Protein AF-A0A350W023-F1 (afdb_monomer_lite)

Radius of gyration: 26.81 Å; chains: 1; bounding box: 66×54×77 Å

Secondary structure (DSSP, 8-state):
---HHHHHHHPPPPPTT-EEEEEEEEE-SSTTS-HHHHHHHHHHHHHHTT--EEEEE--TTS--HHHHTT--PPPEEETTEEE--B-TT--EEE-GGGT-S-TT------HHHHHHHHHHHHHTB---EEEEEEEEPPSSSSHHHHHHHHHS---EEEEEE-SSTTHHHHHHHHHHHHHHTT--EEEEEEEEEEEE-TTT--EE-TT----HHHHHHHHT--EEEEEEE-HHHHHHHHTT------S----HHHHTTS-SEEEE-SBTTTEE-HHHHHHHHHHHHHTTT-----GGGGGGGSSS-HHHHHHHHH---HHHHHHHHHHHHHHIIIIITTS-EEPTTHHHHHHHHHHTT-EEEEEEEEEHHHHHHHHHHTT-TTT-SEEEEE-TTSSS-SHHHHHHHHHHHHHHTT---SSEEEEESSHHHHHHHHHHT--EEEETTSSS-HHHHHHT--SEEESSHHHHHHH--

pLDDT: mean 89.07, std 9.98, range [43.84, 98.62]

Foldseek 3Di:
DDDPVLLVVQADDFQPQADELAEEEQAEAAPDLCSLVVLLLLQVVCLVLLFAEEEEELQQVDDQNQLLLLHPAAWDADPSATEADAGPSRYGYDYVNRVDPDPPPDDDDDLVVSLVVSLCCGHGYNSHYGHYYYYSAHHRDDDNNLSCLSHHPHQAYEYGEEQAPPRLVSVVSVCVSCVVSVHYHLAYEHEQQFAQDPVPRDTHRPRDHHPVVVSCVVSVHYHQYHYHDDVVSVVSSVVSHHDDDDGGGRCCSVQQPLFQAEEEEPDQTFKPLQQLQLVLLQQLCVVVVHHDPDSVVVSVCPPDDQQVCCCVVVVDDSVSSVSSVVSSVVCNVVDSLLSMGGAPCLVVLLVLCVVSNRAYEYQYLAAQVSQVVNCVSVVNPVSHPYYFYAHPVRPRRQSLSSVVVRVVSCVVVVHDGPQYEYEEAALSRLVSCVSNVHAYEHECSGDHHPVRVVVSPGSHYHPGSVSSSVNND

Structure (mmCIF, N/CA/C/O backbone):
data_AF-A0A350W023-F1
#
_entry.id   AF-A0A350W023-F1
#
loop_
_atom_site.group_PDB
_atom_site.id
_atom_site.type_symbol
_atom_site.label_atom_id
_atom_site.label_alt_id
_atom_site.label_comp_id
_atom_site.label_asym_id
_atom_site.label_entity_id
_atom_site.label_seq_id
_atom_site.pdbx_PDB_ins_code
_atom_site.Cartn_x
_atom_site.Cartn_y
_atom_site.Cartn_z
_atom_site.occupancy
_atom_site.B_iso_or_equiv
_atom_site.auth_seq_id
_atom_site.auth_comp_id
_atom_site.auth_asym_id
_atom_site.auth_atom_id
_atom_site.pdbx_PDB_model_num
ATOM 1 N N . MET A 1 1 ? -30.562 13.697 11.555 1.00 43.84 1 MET A N 1
ATOM 2 C CA . MET A 1 1 ? -29.442 13.707 10.595 1.00 43.84 1 MET A CA 1
ATOM 3 C C . MET A 1 1 ? -28.739 15.043 10.737 1.00 43.84 1 MET A C 1
ATOM 5 O O . MET A 1 1 ? -29.420 16.059 10.685 1.00 43.84 1 MET A O 1
ATOM 9 N N . MET A 1 2 ? -27.439 15.049 11.030 1.00 46.03 2 MET A N 1
ATOM 10 C CA . MET A 1 2 ? -26.621 16.269 10.992 1.00 46.03 2 MET A CA 1
ATOM 11 C C . MET A 1 2 ? -26.341 16.600 9.519 1.00 46.03 2 MET A C 1
ATOM 13 O O . MET A 1 2 ? -26.086 15.689 8.739 1.00 46.03 2 MET A O 1
ATOM 17 N N . ASN A 1 3 ? -26.431 17.872 9.126 1.00 45.25 3 ASN A N 1
ATOM 18 C CA . ASN A 1 3 ? -26.136 18.296 7.753 1.00 45.25 3 ASN A CA 1
ATOM 19 C C . ASN A 1 3 ? -24.647 18.050 7.434 1.00 45.25 3 ASN A C 1
ATOM 21 O O . ASN A 1 3 ? -23.802 18.322 8.288 1.00 45.25 3 ASN A O 1
ATOM 25 N N . ALA A 1 4 ? -24.307 17.599 6.221 1.00 49.84 4 ALA A N 1
ATOM 26 C CA . ALA A 1 4 ? -22.914 17.348 5.817 1.00 49.84 4 ALA A CA 1
ATOM 27 C C . ALA A 1 4 ? -22.013 18.597 5.963 1.00 49.84 4 ALA A C 1
ATOM 29 O O . ALA A 1 4 ? -20.858 18.490 6.374 1.00 49.84 4 ALA A O 1
ATOM 30 N N . ASP A 1 5 ? -22.571 19.791 5.742 1.00 44.50 5 ASP A N 1
ATOM 31 C CA . ASP A 1 5 ? -21.881 21.073 5.951 1.00 44.50 5 ASP A CA 1
ATOM 32 C C . ASP A 1 5 ? -21.619 21.385 7.434 1.00 44.50 5 ASP A C 1
ATOM 34 O O . ASP A 1 5 ? -20.609 21.992 7.784 1.00 44.50 5 ASP A O 1
ATOM 38 N N . VAL A 1 6 ? -22.492 20.914 8.331 1.00 46.22 6 VAL A N 1
ATOM 39 C CA . VAL A 1 6 ? -22.313 21.045 9.785 1.00 46.22 6 VAL A CA 1
ATOM 40 C C . VAL A 1 6 ? -21.237 20.069 10.275 1.00 46.22 6 VAL A C 1
ATOM 42 O O . VAL A 1 6 ? -20.430 20.448 11.119 1.00 46.22 6 VAL A O 1
ATOM 45 N N . LYS A 1 7 ? -21.146 18.857 9.700 1.00 51.53 7 LYS A N 1
ATOM 46 C CA . LYS A 1 7 ? -20.067 17.885 9.984 1.00 51.53 7 LYS A CA 1
ATOM 47 C C . LYS A 1 7 ? -18.693 18.476 9.643 1.00 51.53 7 LYS A C 1
ATOM 49 O O . LYS A 1 7 ? -17.803 18.444 10.484 1.00 51.53 7 LYS A O 1
ATOM 54 N N . LYS A 1 8 ? -18.548 19.112 8.472 1.00 58.22 8 LYS A N 1
ATOM 55 C CA . LYS A 1 8 ? -17.299 19.793 8.078 1.00 58.22 8 LYS A CA 1
ATOM 56 C C . LYS A 1 8 ? -16.896 20.940 9.014 1.00 58.22 8 LYS A C 1
ATOM 58 O O . LYS A 1 8 ? -15.708 21.192 9.148 1.00 58.22 8 LYS A O 1
ATOM 63 N N . SER A 1 9 ? -17.843 21.607 9.681 1.00 55.94 9 SER A N 1
ATOM 64 C CA . SER A 1 9 ? -17.531 22.739 10.574 1.00 55.94 9 SER A CA 1
ATOM 65 C C . SER A 1 9 ? -16.897 22.360 11.920 1.00 55.94 9 SER A C 1
ATOM 67 O O . SER A 1 9 ? -16.337 23.231 12.581 1.00 55.94 9 SER A O 1
ATOM 69 N N . PHE A 1 10 ? -16.981 21.089 12.335 1.00 66.25 10 PHE A N 1
ATOM 70 C CA . PHE A 1 10 ? -16.422 20.614 13.610 1.00 66.25 10 PHE A CA 1
ATOM 71 C C . PHE A 1 10 ? -15.094 19.868 13.463 1.00 66.25 10 PHE A C 1
ATOM 73 O O . PHE A 1 10 ? -14.416 19.647 14.470 1.00 66.25 10 PHE A O 1
ATOM 80 N N . LEU A 1 11 ? -14.719 19.521 12.227 1.00 82.81 11 LEU A N 1
ATOM 81 C CA . LEU A 1 11 ? -13.433 18.908 11.939 1.00 82.81 11 LEU A CA 1
ATOM 82 C C . LEU A 1 11 ? -12.315 19.902 12.236 1.00 82.81 11 LEU A C 1
ATOM 84 O O . LEU A 1 11 ? -12.356 21.056 11.804 1.00 82.81 11 LEU A O 1
ATOM 88 N N . VAL A 1 12 ? -11.314 19.445 12.978 1.00 86.38 12 VAL A N 1
ATOM 89 C CA . VAL A 1 12 ? -10.077 20.203 13.146 1.00 86.38 12 VAL A CA 1
ATOM 90 C C . VAL A 1 12 ? -9.137 19.865 11.993 1.00 86.38 12 VAL A C 1
ATOM 92 O O . VAL A 1 12 ? -9.132 18.739 11.498 1.00 86.38 12 VAL A O 1
ATOM 95 N N . ASN A 1 13 ? -8.349 20.842 11.549 1.00 88.88 13 ASN A N 1
ATOM 96 C CA . ASN A 1 13 ? -7.305 20.583 10.564 1.00 88.88 13 ASN A CA 1
ATOM 97 C C . ASN A 1 13 ? -6.163 19.822 11.239 1.00 88.88 13 ASN A C 1
ATOM 99 O O . ASN A 1 13 ? -5.758 20.192 12.339 1.00 88.88 13 ASN A O 1
ATOM 103 N N . GLY A 1 14 ? -5.645 18.786 10.582 1.00 89.81 14 GLY A N 1
ATOM 104 C CA . GLY A 1 14 ? -4.438 18.109 11.044 1.00 89.81 14 GLY A CA 1
ATOM 105 C C . GLY A 1 14 ? -3.217 19.032 11.025 1.00 89.81 14 GLY A C 1
ATOM 106 O O . GLY A 1 14 ? -3.259 20.149 10.498 1.00 89.81 14 GLY A O 1
ATOM 107 N N . ASN A 1 15 ? -2.116 18.550 11.593 1.00 93.56 15 ASN A N 1
ATOM 108 C CA . ASN A 1 15 ? -0.826 19.229 11.531 1.00 93.56 15 ASN A CA 1
ATOM 109 C C . ASN A 1 15 ? -0.445 19.592 10.082 1.00 93.56 15 ASN A C 1
ATOM 111 O O . ASN A 1 15 ? -0.447 18.735 9.202 1.00 93.56 15 ASN A O 1
ATOM 115 N N . ALA A 1 16 ? -0.066 20.850 9.839 1.00 91.69 16 ALA A N 1
ATOM 116 C CA . ALA A 1 16 ? 0.168 21.381 8.490 1.00 91.69 16 ALA A CA 1
ATOM 117 C C . ALA A 1 16 ? 1.348 20.737 7.735 1.00 91.69 16 ALA A C 1
ATOM 119 O O . ALA A 1 16 ? 1.476 20.920 6.526 1.00 91.69 16 ALA A O 1
ATOM 120 N N . PHE A 1 17 ? 2.222 20.013 8.438 1.00 92.75 17 PHE A N 1
ATOM 121 C CA . PHE A 1 17 ? 3.359 19.299 7.858 1.00 92.75 17 PHE A CA 1
ATOM 122 C C . PHE A 1 17 ? 3.098 17.798 7.709 1.00 92.75 17 PHE A C 1
ATOM 124 O O . PHE A 1 17 ? 4.013 17.052 7.362 1.00 92.75 17 PHE A O 1
ATOM 131 N N . SER A 1 18 ? 1.886 17.346 8.015 1.00 93.81 18 SER A N 1
ATOM 132 C CA . SER A 1 18 ? 1.505 15.943 7.950 1.00 93.81 18 SER A CA 1
ATOM 133 C C . SER A 1 18 ? 0.493 15.716 6.839 1.00 93.81 18 SER A C 1
ATOM 135 O O . SER A 1 18 ? -0.407 16.529 6.637 1.00 93.81 18 SER A O 1
ATOM 137 N N . ASP A 1 19 ? 0.632 14.589 6.156 1.00 92.44 19 ASP A N 1
ATOM 138 C CA . ASP A 1 19 ? -0.310 14.113 5.153 1.00 92.44 19 ASP A CA 1
ATOM 139 C C . ASP A 1 19 ? -0.713 12.684 5.515 1.00 92.44 19 ASP A C 1
ATOM 141 O O . ASP A 1 19 ? 0.130 11.792 5.616 1.00 92.44 19 ASP A O 1
ATOM 145 N N . ILE A 1 20 ? -1.997 12.483 5.795 1.00 95.00 20 ILE A N 1
ATOM 146 C CA . ILE A 1 20 ? -2.535 11.207 6.269 1.00 95.00 20 ILE A CA 1
ATOM 147 C C . ILE A 1 20 ? -3.626 10.791 5.295 1.00 95.00 20 ILE A C 1
ATOM 149 O O . ILE A 1 20 ? -4.685 11.418 5.255 1.00 95.00 20 ILE A O 1
ATOM 153 N N . LYS A 1 21 ? -3.380 9.720 4.532 1.00 92.19 21 LYS A N 1
ATOM 154 C CA . LYS A 1 21 ? -4.310 9.271 3.486 1.00 92.19 21 LYS A CA 1
ATOM 155 C C . LYS A 1 21 ? -5.607 8.708 4.057 1.00 92.19 21 LYS A C 1
ATOM 157 O O . LYS A 1 21 ? -6.665 8.966 3.490 1.00 92.19 21 LYS A O 1
ATOM 162 N N . ARG A 1 22 ? -5.525 7.913 5.134 1.00 94.44 22 ARG A N 1
ATOM 163 C CA . ARG A 1 22 ? -6.693 7.327 5.808 1.00 94.44 22 ARG A CA 1
ATOM 164 C C . ARG A 1 22 ? -6.577 7.324 7.326 1.00 94.44 22 ARG A C 1
ATOM 166 O O . ARG A 1 22 ? -5.560 6.907 7.882 1.00 94.44 22 ARG A O 1
ATOM 173 N N . ILE A 1 23 ? -7.653 7.699 8.008 1.00 96.81 23 ILE A N 1
ATOM 174 C CA . ILE A 1 23 ? -7.795 7.623 9.464 1.00 96.81 23 ILE A CA 1
ATOM 175 C C . ILE A 1 23 ? -8.839 6.569 9.819 1.00 96.81 23 ILE A C 1
ATOM 177 O O . ILE A 1 23 ? -10.027 6.719 9.525 1.00 96.81 23 ILE A O 1
ATOM 181 N N . ILE A 1 24 ? -8.400 5.507 10.493 1.00 97.69 24 ILE A N 1
ATOM 182 C CA . ILE A 1 24 ? -9.240 4.355 10.828 1.00 97.69 24 ILE A CA 1
ATOM 183 C C . ILE A 1 24 ? -9.464 4.302 12.336 1.00 97.69 24 ILE A C 1
ATOM 185 O O . ILE A 1 24 ? -8.524 4.146 13.115 1.00 97.69 24 ILE A O 1
ATOM 189 N N . GLY A 1 25 ? -10.721 4.405 12.762 1.00 96.06 25 GLY A N 1
ATOM 190 C CA . GLY A 1 25 ? -11.085 4.274 14.173 1.00 96.06 25 GLY A CA 1
ATOM 191 C C . GLY A 1 25 ? -11.219 2.811 14.590 1.00 96.06 25 GLY A C 1
ATOM 192 O O . GLY A 1 25 ? -11.991 2.062 13.993 1.00 96.06 25 GLY A O 1
ATOM 193 N N . ILE A 1 26 ? -10.531 2.397 15.650 1.00 95.88 26 ILE A N 1
ATOM 194 C CA . ILE A 1 26 ? -10.695 1.065 16.244 1.00 95.88 26 ILE A CA 1
ATOM 195 C C . ILE A 1 26 ? -11.638 1.188 17.434 1.00 95.88 26 ILE A C 1
ATOM 197 O O . ILE A 1 26 ? -11.316 1.835 18.427 1.00 95.88 26 ILE A O 1
ATOM 201 N N . VAL A 1 27 ? -12.834 0.607 17.329 1.00 93.38 27 VAL A N 1
ATOM 202 C CA . VAL A 1 27 ? -13.941 0.844 18.267 1.00 93.38 27 VAL A CA 1
ATOM 203 C C . VAL A 1 27 ? -14.357 -0.453 18.943 1.00 93.38 27 VAL A C 1
ATOM 205 O O . VAL A 1 27 ? -14.579 -1.470 18.297 1.00 93.38 27 VAL A O 1
ATOM 208 N N . SER A 1 28 ? -14.576 -0.401 20.253 1.00 89.88 28 SER A N 1
ATOM 209 C CA . SER A 1 28 ? -15.198 -1.490 21.010 1.00 89.88 28 SER A CA 1
ATOM 210 C C . SER A 1 28 ? -16.355 -0.954 21.831 1.00 89.88 28 SER A C 1
ATOM 212 O O . SER A 1 28 ? -16.200 0.052 22.521 1.00 89.88 28 SER A O 1
ATOM 214 N N . GLY A 1 29 ? -17.498 -1.633 21.845 1.00 79.56 29 GLY A N 1
ATOM 215 C CA . GLY A 1 29 ? -18.636 -1.137 22.621 1.00 79.56 29 GLY A CA 1
ATOM 216 C C . GLY A 1 29 ? -18.614 -1.497 24.120 1.00 79.56 29 GLY A C 1
ATOM 217 O O . GLY A 1 29 ? -19.507 -1.071 24.849 1.00 79.56 29 GLY A O 1
ATOM 218 N N . LYS A 1 30 ? -17.599 -2.232 24.602 1.00 79.06 30 LYS A N 1
ATOM 219 C CA . LYS A 1 30 ? -17.289 -2.422 26.033 1.00 79.06 30 LYS A CA 1
ATOM 220 C C . LYS A 1 30 ? -15.773 -2.436 26.261 1.00 79.06 30 LYS A C 1
ATOM 222 O O . LYS A 1 30 ? -15.025 -2.786 25.352 1.00 79.06 30 LYS A O 1
ATOM 227 N N . GLY A 1 31 ? -15.336 -2.097 27.474 1.00 81.00 31 GLY A N 1
ATOM 228 C CA . GLY A 1 31 ? -13.936 -2.247 27.885 1.00 81.00 31 GLY A CA 1
ATOM 229 C C . GLY A 1 31 ? -13.525 -3.717 28.038 1.00 81.00 31 GLY A C 1
ATOM 230 O O . GLY A 1 31 ? -14.371 -4.584 28.258 1.00 81.00 31 GLY A O 1
ATOM 231 N N . GLY A 1 32 ? -12.223 -3.996 27.922 1.00 82.38 32 GLY A N 1
ATOM 232 C CA . GLY A 1 32 ? -11.652 -5.321 28.204 1.00 82.38 32 GLY A CA 1
ATOM 233 C C . GLY A 1 32 ? -11.772 -6.366 27.088 1.00 82.38 32 GLY A C 1
ATOM 234 O O . GLY A 1 32 ? -11.526 -7.539 27.337 1.00 82.38 32 GLY A O 1
ATOM 235 N N . VAL A 1 33 ? -12.129 -5.977 25.857 1.00 88.00 33 VAL A N 1
ATOM 236 C CA . VAL A 1 33 ? -12.143 -6.887 24.685 1.00 88.00 33 VAL A CA 1
ATOM 237 C C . VAL A 1 33 ? -10.789 -6.993 23.968 1.00 88.00 33 VAL A C 1
ATOM 239 O O . VAL A 1 33 ? -10.689 -7.635 22.930 1.00 88.00 33 VAL A O 1
ATOM 242 N N . GLY A 1 34 ? -9.748 -6.332 24.480 1.00 88.62 34 GLY A N 1
ATOM 243 C CA . GLY A 1 34 ? -8.429 -6.289 23.840 1.00 88.62 34 GLY A CA 1
ATOM 244 C C . GLY A 1 34 ? -8.371 -5.405 22.589 1.00 88.62 34 GLY A C 1
ATOM 245 O O . GLY A 1 34 ? -7.616 -5.693 21.670 1.00 88.62 34 GLY A O 1
ATOM 246 N N . LYS A 1 35 ? -9.161 -4.325 22.547 1.00 91.69 35 LYS A N 1
ATOM 247 C CA . LYS A 1 35 ? -9.166 -3.326 21.464 1.00 91.69 35 LYS A CA 1
ATOM 248 C C . LYS A 1 35 ? -7.755 -2.820 21.126 1.00 91.69 35 LYS A C 1
ATOM 250 O O . LYS A 1 35 ? -7.347 -2.937 19.982 1.00 91.69 35 LYS A O 1
ATOM 255 N N . SER A 1 36 ? -6.993 -2.362 22.121 1.00 91.12 36 SER A N 1
ATOM 256 C CA . SER A 1 36 ? -5.628 -1.846 21.932 1.00 91.12 36 SER A CA 1
ATOM 257 C C . SER A 1 36 ? -4.677 -2.908 21.371 1.00 91.12 36 SER A C 1
ATOM 259 O O . SER A 1 36 ? -3.870 -2.627 20.492 1.00 91.12 36 SER A O 1
ATOM 261 N N . THR A 1 37 ? -4.843 -4.168 21.788 1.00 89.06 37 THR A N 1
ATOM 262 C CA . THR A 1 37 ? -4.122 -5.310 21.212 1.00 89.06 37 THR A CA 1
ATOM 263 C C . THR A 1 37 ? -4.432 -5.487 19.727 1.00 89.06 37 THR A C 1
ATOM 265 O O . THR A 1 37 ? -3.518 -5.685 18.929 1.00 89.06 37 THR A O 1
ATOM 268 N N . VAL A 1 38 ? -5.708 -5.383 19.348 1.00 91.38 38 VAL A N 1
ATOM 269 C CA . VAL A 1 38 ? -6.137 -5.438 17.945 1.00 91.38 38 VAL A CA 1
ATOM 270 C C . VAL A 1 38 ? -5.598 -4.244 17.156 1.00 91.38 38 VAL A C 1
ATOM 272 O O . VAL A 1 38 ? -5.133 -4.437 16.036 1.00 91.38 38 VAL A O 1
ATOM 275 N N . THR A 1 39 ? -5.581 -3.041 17.738 1.00 94.19 39 THR A N 1
ATOM 276 C CA . THR A 1 39 ? -4.979 -1.848 17.124 1.00 94.19 39 THR A CA 1
ATOM 277 C C . THR A 1 39 ? -3.503 -2.082 16.794 1.00 94.19 39 THR A C 1
ATOM 279 O O . THR A 1 39 ? -3.096 -1.874 15.653 1.00 94.19 39 THR A O 1
ATOM 282 N N . CYS A 1 40 ? -2.711 -2.590 17.745 1.00 90.75 40 CYS A N 1
ATOM 283 C CA . CYS A 1 40 ? -1.302 -2.927 17.518 1.00 90.75 40 CYS A CA 1
ATOM 284 C C . CYS A 1 40 ? -1.128 -4.022 16.455 1.00 90.75 40 CYS A C 1
ATOM 286 O O . CYS A 1 40 ? -0.284 -3.894 15.569 1.00 90.75 40 CYS A O 1
ATOM 288 N N . ALA A 1 41 ? -1.929 -5.090 16.515 1.00 88.56 41 ALA A N 1
ATOM 289 C CA . ALA A 1 41 ? -1.880 -6.182 15.542 1.00 88.56 41 ALA A CA 1
ATOM 290 C C . ALA A 1 41 ? -2.164 -5.692 14.115 1.00 88.56 41 ALA A C 1
ATOM 292 O O . ALA A 1 41 ? -1.424 -6.006 13.181 1.00 88.56 41 ALA A O 1
ATOM 293 N N . LEU A 1 42 ? -3.201 -4.870 13.955 1.00 91.62 42 LEU A N 1
ATOM 294 C CA . LEU A 1 42 ? -3.572 -4.291 12.672 1.00 91.62 42 LEU A CA 1
ATOM 295 C C . LEU A 1 42 ? -2.496 -3.329 12.153 1.00 91.62 42 LEU A C 1
ATOM 297 O O . LEU A 1 42 ? -2.121 -3.418 10.984 1.00 91.62 42 LEU A O 1
ATOM 301 N N . ALA A 1 43 ? -1.961 -2.457 13.016 1.00 93.31 43 ALA A N 1
ATOM 302 C CA . ALA A 1 43 ? -0.908 -1.514 12.644 1.00 93.31 43 ALA A CA 1
ATOM 303 C C . ALA A 1 43 ? 0.310 -2.236 12.066 1.00 93.31 43 ALA A C 1
ATOM 305 O O . ALA A 1 43 ? 0.866 -1.838 11.046 1.00 93.31 43 ALA A O 1
ATOM 306 N N . ARG A 1 44 ? 0.691 -3.344 12.700 1.00 88.62 44 ARG A N 1
ATOM 307 C CA . ARG A 1 44 ? 1.840 -4.151 12.295 1.00 88.62 44 ARG A CA 1
ATOM 308 C C . ARG A 1 44 ? 1.582 -4.945 11.039 1.00 88.62 44 ARG A C 1
ATOM 310 O O . ARG A 1 44 ? 2.477 -5.042 10.208 1.00 88.62 44 ARG A O 1
ATOM 317 N N . ARG A 1 45 ? 0.367 -5.468 10.860 1.00 88.19 45 ARG A N 1
ATOM 318 C CA . ARG A 1 45 ? -0.007 -6.113 9.603 1.00 88.19 45 ARG A CA 1
ATOM 319 C C . ARG A 1 45 ? 0.126 -5.135 8.438 1.00 88.19 45 ARG A C 1
ATOM 321 O O . ARG A 1 45 ? 0.762 -5.479 7.446 1.00 88.19 45 ARG A O 1
ATOM 328 N N . LEU A 1 46 ? -0.397 -3.920 8.588 1.00 90.88 46 LEU A N 1
ATOM 329 C CA . LEU A 1 46 ? -0.272 -2.864 7.583 1.00 90.88 46 LEU A CA 1
ATOM 330 C C . LEU A 1 46 ? 1.201 -2.473 7.356 1.00 90.88 46 LEU A C 1
ATOM 332 O O . LEU A 1 46 ? 1.654 -2.464 6.215 1.00 90.88 46 LEU A O 1
ATOM 336 N N . ALA A 1 47 ? 1.980 -2.258 8.418 1.00 90.31 47 ALA A N 1
ATOM 337 C CA . ALA A 1 47 ? 3.404 -1.935 8.293 1.00 90.31 47 ALA A CA 1
ATOM 338 C C . ALA A 1 47 ? 4.211 -3.060 7.615 1.00 90.31 47 ALA A C 1
ATOM 340 O O . ALA A 1 47 ? 5.063 -2.790 6.775 1.00 90.31 47 ALA A O 1
ATOM 341 N N . SER A 1 48 ? 3.898 -4.332 7.897 1.00 85.06 48 SER A N 1
ATOM 342 C CA . SER A 1 48 ? 4.538 -5.490 7.248 1.00 85.06 48 SER A CA 1
ATOM 343 C C . SER A 1 48 ? 4.256 -5.584 5.746 1.00 85.06 48 SER A C 1
ATOM 345 O O . SER A 1 48 ? 4.993 -6.246 5.025 1.00 85.06 48 SER A O 1
ATOM 347 N N . MET A 1 49 ? 3.190 -4.927 5.277 1.00 84.75 49 MET A N 1
ATOM 348 C CA . MET A 1 49 ? 2.848 -4.810 3.857 1.00 84.75 49 MET A CA 1
ATOM 349 C C . MET A 1 49 ? 3.508 -3.588 3.195 1.00 84.75 49 MET A C 1
ATOM 351 O O . MET A 1 49 ? 3.258 -3.319 2.024 1.00 84.75 49 MET A O 1
ATOM 355 N N . GLY A 1 50 ? 4.340 -2.847 3.935 1.00 86.69 50 GLY A N 1
ATOM 356 C CA . GLY A 1 50 ? 5.052 -1.659 3.465 1.00 86.69 50 GLY A CA 1
ATOM 357 C C . GLY A 1 50 ? 4.315 -0.338 3.691 1.00 86.69 50 GLY A C 1
ATOM 358 O O . GLY A 1 50 ? 4.866 0.710 3.381 1.00 86.69 50 GLY A O 1
ATOM 359 N N . TYR A 1 51 ? 3.098 -0.347 4.250 1.00 92.19 51 TYR A N 1
ATOM 360 C CA . TYR A 1 51 ? 2.372 0.899 4.502 1.00 92.19 51 TYR A CA 1
ATOM 361 C C . TYR A 1 51 ? 3.017 1.719 5.624 1.00 92.19 51 TYR A C 1
ATOM 363 O O . TYR A 1 51 ? 3.443 1.183 6.650 1.00 92.19 51 TYR A O 1
ATOM 371 N N . LYS A 1 52 ? 3.009 3.045 5.475 1.00 94.69 52 LYS A N 1
ATOM 372 C CA . LYS A 1 52 ? 3.405 3.995 6.524 1.00 94.69 52 LYS A CA 1
ATOM 373 C C . LYS A 1 52 ? 2.266 4.114 7.541 1.00 94.69 52 LYS A C 1
ATOM 375 O O . LYS A 1 52 ? 1.189 4.611 7.208 1.00 94.69 52 LYS A O 1
ATOM 380 N N . VAL A 1 53 ? 2.491 3.665 8.779 1.00 97.06 53 VAL A N 1
ATOM 381 C CA . VAL A 1 53 ? 1.437 3.571 9.807 1.00 97.06 53 VAL A CA 1
ATOM 382 C C . VAL A 1 53 ? 1.756 4.412 11.043 1.00 97.06 53 VAL A C 1
ATOM 384 O O . VAL A 1 53 ? 2.880 4.412 11.547 1.00 97.06 53 VAL A O 1
ATOM 387 N N . GLY A 1 54 ? 0.737 5.094 11.561 1.00 98.06 54 GLY A N 1
ATOM 388 C CA . GLY A 1 54 ? 0.731 5.704 12.887 1.00 98.06 54 GLY A CA 1
ATOM 389 C C . GLY A 1 54 ? -0.349 5.102 13.787 1.00 98.06 54 GLY A C 1
ATOM 390 O O . GLY A 1 54 ? -1.390 4.653 13.304 1.00 98.06 54 GLY A O 1
ATOM 391 N N . ILE A 1 55 ? -0.126 5.122 15.101 1.00 97.69 55 ILE A N 1
ATOM 392 C CA . ILE A 1 55 ? -1.120 4.784 16.123 1.00 97.69 55 ILE A CA 1
ATOM 393 C C . ILE A 1 55 ? -1.331 5.987 17.041 1.00 97.69 55 ILE A C 1
ATOM 395 O O . ILE A 1 55 ? -0.401 6.458 17.699 1.00 97.69 55 ILE A O 1
ATOM 399 N N . MET A 1 56 ? -2.576 6.445 17.120 1.00 96.12 56 MET A N 1
ATOM 400 C CA . MET A 1 56 ? -3.042 7.427 18.089 1.00 96.12 56 MET A CA 1
ATOM 401 C C . MET A 1 56 ? -3.810 6.731 19.204 1.00 96.12 56 MET A C 1
ATOM 403 O O . MET A 1 56 ? -4.932 6.268 19.004 1.00 96.12 56 MET A O 1
ATOM 407 N N . ASP A 1 57 ? -3.215 6.685 20.389 1.00 93.38 57 ASP A N 1
ATOM 408 C CA . ASP A 1 57 ? -3.859 6.164 21.588 1.00 93.38 57 ASP A CA 1
ATOM 409 C C . ASP A 1 57 ? -4.820 7.210 22.167 1.00 93.38 57 ASP A C 1
ATOM 411 O O . ASP A 1 57 ? -4.425 8.118 22.903 1.00 93.38 57 ASP A O 1
ATOM 415 N N . ALA A 1 58 ? -6.094 7.114 21.784 1.00 89.38 58 ALA A N 1
ATOM 416 C CA . ALA A 1 58 ? -7.145 7.991 22.288 1.00 89.38 58 ALA A CA 1
ATOM 417 C C . ALA A 1 58 ? -7.770 7.465 23.595 1.00 89.38 58 ALA A C 1
ATOM 419 O O . ALA A 1 58 ? -8.568 8.179 24.210 1.00 89.38 58 ALA A O 1
ATOM 420 N N . ASP A 1 59 ? -7.400 6.266 24.064 1.00 86.25 59 ASP A N 1
ATOM 421 C CA . ASP A 1 59 ? -7.818 5.707 25.355 1.00 86.25 59 ASP A CA 1
ATOM 422 C C . ASP A 1 59 ? 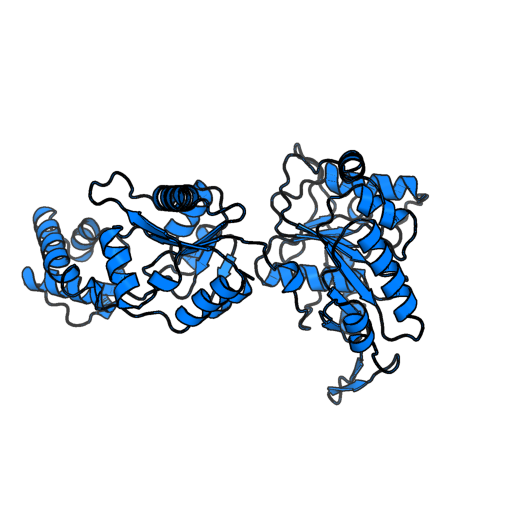-6.927 6.222 26.496 1.00 86.25 59 ASP A C 1
ATOM 424 O O . ASP A 1 59 ? -6.203 5.497 27.177 1.00 86.25 59 ASP A O 1
ATOM 428 N N . ILE A 1 60 ? -7.018 7.534 26.718 1.00 78.81 60 ILE A N 1
ATOM 429 C CA . ILE A 1 60 ? -6.190 8.301 27.659 1.00 78.81 60 ILE A CA 1
ATOM 430 C C . ILE A 1 60 ? -6.202 7.743 29.092 1.00 78.81 60 ILE A C 1
ATOM 432 O O . ILE A 1 60 ? -5.261 7.958 29.852 1.00 78.81 60 ILE A O 1
ATOM 436 N N . THR A 1 61 ? -7.268 7.048 29.489 1.00 71.12 61 THR A N 1
ATOM 437 C CA . THR A 1 61 ? -7.422 6.512 30.849 1.00 71.12 61 THR A CA 1
ATOM 438 C C . THR A 1 61 ? -6.795 5.137 31.055 1.00 71.12 61 THR A C 1
ATOM 440 O O . THR A 1 61 ? -6.586 4.744 32.202 1.00 71.12 61 THR A O 1
ATOM 443 N N . GLY A 1 62 ? -6.507 4.405 29.978 1.00 71.81 62 GLY A N 1
ATOM 444 C CA . GLY A 1 62 ? -5.851 3.097 30.016 1.00 71.81 62 GLY A CA 1
ATOM 445 C C . GLY A 1 62 ? -4.747 2.958 28.964 1.00 71.81 62 GLY A C 1
ATOM 446 O O . GLY A 1 62 ? -4.763 1.966 28.229 1.00 71.81 62 GLY A O 1
ATOM 447 N N . PRO A 1 63 ? -3.807 3.918 28.867 1.00 71.25 63 PRO A N 1
ATOM 448 C CA . PRO A 1 63 ? -2.830 3.962 27.790 1.00 71.25 63 PRO A CA 1
ATOM 449 C C . PRO A 1 63 ? -1.917 2.736 27.851 1.00 71.25 63 PRO A C 1
ATOM 451 O O . PRO A 1 63 ? -1.139 2.552 28.789 1.00 71.25 63 PRO A O 1
ATOM 454 N N . SER A 1 64 ? -2.043 1.867 26.850 1.00 80.50 64 SER A N 1
ATOM 455 C CA . SER A 1 64 ? -1.369 0.559 26.801 1.00 80.50 64 SER A CA 1
ATOM 456 C C . SER A 1 64 ? -0.550 0.349 25.528 1.00 80.50 64 SER A C 1
ATOM 458 O O . SER A 1 64 ? 0.339 -0.505 25.505 1.00 80.50 64 SER A O 1
ATOM 460 N N . ILE A 1 65 ? -0.792 1.164 24.495 1.00 90.88 65 ILE A N 1
ATOM 461 C CA . ILE A 1 65 ? -0.171 1.027 23.175 1.00 90.88 65 ILE A CA 1
ATOM 462 C C . ILE A 1 65 ? 1.361 1.118 23.232 1.00 90.88 65 ILE A C 1
ATOM 464 O O . ILE A 1 65 ? 1.997 0.201 22.711 1.00 90.88 65 ILE A O 1
ATOM 468 N N . PRO A 1 66 ? 1.996 2.134 23.863 1.00 89.31 66 PRO A N 1
ATOM 469 C CA . PRO A 1 66 ? 3.455 2.248 23.793 1.00 89.31 66 PRO A CA 1
ATOM 470 C C . PRO A 1 66 ? 4.166 1.028 24.379 1.00 89.31 66 PRO A C 1
ATOM 472 O O . PRO A 1 66 ? 5.067 0.468 23.760 1.00 89.31 66 PRO A O 1
ATOM 475 N N . ARG A 1 67 ? 3.663 0.533 25.515 1.00 85.88 67 ARG A N 1
ATOM 476 C CA . ARG A 1 67 ? 4.177 -0.665 26.182 1.00 85.88 67 ARG A CA 1
ATOM 477 C C . ARG A 1 67 ? 4.016 -1.919 25.314 1.00 85.88 67 ARG A C 1
ATOM 479 O O . ARG A 1 67 ? 4.964 -2.686 25.186 1.00 85.88 67 ARG A O 1
ATOM 486 N N . MET A 1 68 ? 2.858 -2.106 24.674 1.00 86.12 68 MET A N 1
ATOM 487 C CA . MET A 1 68 ? 2.615 -3.222 23.741 1.00 86.12 68 MET A CA 1
ATOM 488 C C . MET A 1 68 ? 3.513 -3.180 22.498 1.00 86.12 68 MET A C 1
ATOM 490 O O . MET A 1 68 ? 3.814 -4.221 21.916 1.00 86.12 68 MET A O 1
ATOM 494 N N . MET A 1 69 ? 3.926 -1.983 22.089 1.00 87.56 69 MET A N 1
ATOM 495 C CA . MET A 1 69 ? 4.799 -1.757 20.938 1.00 87.56 69 MET A CA 1
ATOM 496 C C . MET A 1 69 ? 6.288 -1.719 21.311 1.00 87.56 69 MET A C 1
ATOM 498 O O . MET A 1 69 ? 7.126 -1.558 20.427 1.00 87.56 69 MET A O 1
ATOM 502 N N . GLY A 1 70 ? 6.625 -1.893 22.596 1.00 87.12 70 GLY A N 1
ATOM 503 C CA . GLY A 1 70 ? 8.000 -1.843 23.092 1.00 87.12 70 GLY A CA 1
ATOM 504 C C . GLY A 1 70 ? 8.646 -0.460 22.996 1.00 87.12 70 GLY A C 1
ATOM 505 O O . GLY A 1 70 ? 9.863 -0.377 22.871 1.00 87.12 70 GLY A O 1
ATOM 506 N N . VAL A 1 71 ? 7.841 0.605 23.026 1.00 88.38 71 VAL A N 1
ATOM 507 C CA . VAL A 1 71 ? 8.283 2.001 22.939 1.00 88.38 71 VAL A CA 1
ATOM 508 C C . VAL A 1 71 ? 8.246 2.631 24.325 1.00 88.38 71 VAL A C 1
ATOM 510 O O . VAL A 1 71 ? 7.197 2.668 24.974 1.00 88.38 71 VAL A O 1
ATOM 513 N N . ALA A 1 72 ? 9.396 3.133 24.766 1.00 81.75 72 ALA A N 1
ATOM 514 C CA . ALA A 1 72 ? 9.570 3.804 26.059 1.00 81.75 72 ALA A CA 1
ATOM 515 C C . ALA A 1 72 ? 10.114 5.235 25.909 1.00 81.75 72 ALA A C 1
ATOM 517 O O . ALA A 1 72 ? 10.165 5.999 26.877 1.00 81.75 72 ALA A O 1
ATOM 518 N N . GLU A 1 73 ? 10.536 5.598 24.702 1.00 84.81 73 GLU A N 1
ATOM 519 C CA . GLU A 1 73 ? 11.012 6.917 24.331 1.00 84.81 73 GLU A CA 1
ATOM 520 C C . GLU A 1 73 ? 9.902 7.955 24.491 1.00 84.81 73 GLU A C 1
ATOM 522 O O . GLU A 1 73 ? 8.734 7.703 24.205 1.00 84.81 73 GLU A O 1
ATOM 527 N N . ARG A 1 74 ? 10.267 9.153 24.945 1.00 87.38 74 ARG A N 1
ATOM 528 C CA . ARG A 1 74 ? 9.320 10.267 25.052 1.00 87.38 74 ARG A CA 1
ATOM 529 C C . ARG A 1 74 ? 9.178 10.977 23.718 1.00 87.38 74 ARG A C 1
ATOM 531 O O . ARG A 1 74 ? 10.057 10.886 22.865 1.00 87.38 74 ARG A O 1
ATOM 538 N N . CYS A 1 75 ? 8.087 11.720 23.571 1.00 89.94 75 CYS A N 1
ATOM 539 C CA . CYS A 1 75 ? 7.950 12.607 22.425 1.00 89.94 75 CYS A CA 1
ATOM 540 C C . CYS A 1 75 ? 8.971 13.744 22.510 1.00 89.94 75 CYS A C 1
ATOM 542 O O . CYS A 1 75 ? 9.246 14.272 23.593 1.00 89.94 75 CYS A O 1
ATOM 544 N N . GLU A 1 76 ? 9.484 14.141 21.355 1.00 92.19 76 GLU A N 1
ATOM 545 C CA . GLU A 1 76 ? 10.292 15.347 21.205 1.00 92.19 76 GLU A CA 1
ATOM 546 C C . GLU A 1 76 ? 9.433 16.480 20.638 1.00 92.19 76 GLU A C 1
ATOM 548 O O . GLU A 1 76 ? 8.307 16.266 20.191 1.00 92.19 76 GLU A O 1
ATOM 553 N N . GLU A 1 77 ? 9.955 17.700 20.651 1.00 92.56 77 GLU A N 1
ATOM 554 C CA . GLU A 1 77 ? 9.295 18.861 20.058 1.00 92.56 77 GLU A CA 1
ATOM 555 C C . GLU A 1 77 ? 10.260 19.541 19.087 1.00 92.56 77 GLU A C 1
ATOM 557 O O . GLU A 1 77 ? 11.449 19.695 19.381 1.00 92.56 77 GLU A O 1
ATOM 562 N N . ASN A 1 78 ? 9.762 19.926 17.915 1.00 92.31 78 ASN A N 1
ATOM 563 C CA . ASN A 1 78 ? 10.511 20.694 16.927 1.00 92.31 78 ASN A CA 1
ATOM 564 C C . ASN A 1 78 ? 9.621 21.755 16.259 1.00 92.31 78 ASN A C 1
ATOM 566 O O . ASN A 1 78 ? 8.442 21.891 16.579 1.00 92.31 78 ASN A O 1
ATOM 570 N N . ASP A 1 79 ? 10.171 22.474 15.278 1.00 92.69 79 ASP A N 1
ATOM 571 C CA . ASP A 1 79 ? 9.461 23.541 14.554 1.00 92.69 79 ASP A CA 1
ATOM 572 C C . ASP A 1 79 ? 8.181 23.077 13.827 1.00 92.69 79 ASP A C 1
ATOM 574 O O . ASP A 1 79 ? 7.359 23.901 13.427 1.00 92.69 79 ASP A O 1
ATOM 578 N N . LYS A 1 80 ? 8.004 21.764 13.628 1.00 92.00 80 LYS A N 1
ATOM 579 C CA . LYS A 1 80 ? 6.828 21.154 12.990 1.00 92.00 80 LYS A CA 1
ATOM 580 C C . LYS A 1 80 ? 5.791 20.649 13.997 1.00 92.00 80 LYS A C 1
ATOM 582 O O . LYS A 1 80 ? 4.700 20.273 13.569 1.00 92.00 80 LYS A O 1
ATOM 587 N N . GLY A 1 81 ? 6.106 20.641 15.292 1.00 93.25 81 GLY A N 1
ATOM 588 C CA . GLY A 1 81 ? 5.235 20.186 16.374 1.00 93.25 81 GLY A CA 1
ATOM 589 C C . GLY A 1 81 ? 5.834 19.044 17.197 1.00 93.25 81 GLY A C 1
ATOM 590 O O . GLY A 1 81 ? 7.053 18.906 17.320 1.00 93.25 81 GLY A O 1
ATOM 591 N N . ILE A 1 82 ? 4.961 18.217 17.769 1.00 94.81 82 ILE A N 1
ATOM 592 C CA . ILE A 1 82 ? 5.337 17.064 18.594 1.00 94.81 82 ILE A CA 1
ATOM 593 C C . ILE A 1 82 ? 5.813 15.936 17.678 1.00 94.81 82 ILE A C 1
ATOM 595 O O . ILE A 1 82 ? 5.065 15.466 16.823 1.00 94.81 82 ILE A O 1
ATOM 599 N N . VAL A 1 83 ? 7.042 15.472 17.862 1.00 95.62 83 VAL A N 1
ATOM 600 C CA . VAL A 1 83 ? 7.607 14.333 17.136 1.00 95.62 83 VAL A CA 1
ATOM 601 C C . VAL A 1 83 ? 7.340 13.061 17.945 1.00 95.62 83 VAL A C 1
ATOM 603 O O . VAL A 1 83 ? 7.900 12.911 19.036 1.00 95.62 83 VAL A O 1
ATOM 606 N N . PRO A 1 84 ? 6.486 12.147 17.449 1.00 95.38 84 PRO A N 1
ATOM 607 C CA . PRO A 1 84 ? 6.206 10.903 18.147 1.00 95.38 84 PRO A CA 1
ATOM 608 C C . PRO A 1 84 ? 7.381 9.924 17.983 1.00 95.38 84 PRO A C 1
ATOM 610 O O . PRO A 1 84 ? 8.002 9.893 16.913 1.00 95.38 84 PRO A O 1
ATOM 613 N N . PRO A 1 85 ? 7.676 9.092 18.995 1.00 94.56 85 PRO A N 1
ATOM 614 C CA . PRO A 1 85 ? 8.601 7.978 18.831 1.00 94.56 85 PRO A CA 1
ATOM 615 C C . PRO A 1 85 ? 8.049 6.928 17.853 1.00 94.56 85 PRO A C 1
ATOM 617 O O . PRO A 1 85 ? 6.848 6.876 17.562 1.00 94.56 85 PRO A O 1
ATOM 620 N N . CYS A 1 86 ? 8.942 6.066 17.369 1.00 93.69 86 CYS A N 1
ATOM 621 C CA . CYS A 1 86 ? 8.622 4.975 16.452 1.00 93.69 86 CYS A CA 1
ATOM 622 C C . CYS A 1 86 ? 8.904 3.618 17.106 1.00 93.69 86 CYS A C 1
ATOM 624 O O . CYS A 1 86 ? 9.894 3.476 17.821 1.00 93.69 86 CYS A O 1
ATOM 626 N N . SER A 1 87 ? 8.088 2.604 16.808 1.00 91.00 87 SER A N 1
ATOM 627 C CA . SER A 1 87 ? 8.441 1.211 17.109 1.00 91.00 87 SER A CA 1
ATOM 628 C C . SER A 1 87 ? 9.625 0.732 16.256 1.00 91.00 87 SER A C 1
ATOM 630 O O . SER A 1 87 ? 10.046 1.406 15.312 1.00 91.00 87 SER A O 1
ATOM 632 N N . ALA A 1 88 ? 10.133 -0.471 16.543 1.00 86.81 88 ALA A N 1
ATOM 633 C CA . ALA A 1 88 ? 11.200 -1.101 15.759 1.00 86.81 88 ALA A CA 1
ATOM 634 C C . ALA A 1 88 ? 10.844 -1.268 14.265 1.00 86.81 88 ALA A C 1
ATOM 636 O O . ALA A 1 88 ? 11.729 -1.245 13.414 1.00 86.81 88 ALA A O 1
ATOM 637 N N . GLU A 1 89 ? 9.558 -1.405 13.937 1.00 86.31 89 GLU A N 1
ATOM 638 C CA . GLU A 1 89 ? 9.037 -1.484 12.565 1.00 86.31 89 GLU A CA 1
ATOM 639 C C . GLU A 1 89 ? 8.730 -0.117 11.939 1.00 86.31 89 GLU A C 1
ATOM 641 O O . GLU A 1 89 ? 8.158 -0.053 10.854 1.00 86.31 89 GLU A O 1
ATOM 646 N N . GLY A 1 90 ? 9.073 0.985 12.611 1.00 91.50 90 GLY A N 1
ATOM 647 C CA . GLY A 1 90 ? 8.852 2.339 12.102 1.00 91.50 90 GLY A CA 1
ATOM 648 C C . GLY A 1 90 ? 7.433 2.880 12.303 1.00 91.50 90 GLY A C 1
ATOM 649 O O . GLY A 1 90 ? 7.090 3.901 11.710 1.00 91.50 90 GLY A O 1
ATOM 650 N N . ILE A 1 91 ? 6.606 2.238 13.138 1.00 95.00 91 ILE A N 1
ATOM 651 C CA . ILE A 1 91 ? 5.236 2.694 13.413 1.00 95.00 91 ILE A CA 1
ATOM 652 C C . ILE A 1 91 ? 5.281 3.862 14.397 1.00 95.00 91 ILE A C 1
ATOM 654 O O . ILE A 1 91 ? 5.739 3.696 15.529 1.00 95.00 91 ILE A O 1
ATOM 658 N N . LYS A 1 92 ? 4.781 5.030 13.985 1.00 97.19 92 LYS A N 1
ATOM 659 C CA . LYS A 1 92 ? 4.729 6.237 14.829 1.00 97.19 92 LYS A CA 1
ATOM 660 C C . LYS A 1 92 ? 3.656 6.102 15.896 1.00 97.19 92 LYS A C 1
ATOM 662 O O . LYS A 1 92 ? 2.533 5.723 15.573 1.00 97.19 92 LYS A O 1
ATOM 667 N N . ILE A 1 93 ? 3.953 6.432 17.148 1.00 96.06 93 ILE A N 1
ATOM 668 C CA . ILE A 1 93 ? 3.013 6.228 18.260 1.00 96.06 93 ILE A CA 1
ATOM 669 C C . ILE A 1 93 ? 2.883 7.503 19.090 1.00 96.06 93 ILE A C 1
ATOM 671 O O . ILE A 1 93 ? 3.876 8.029 19.584 1.00 96.06 93 ILE A O 1
ATOM 675 N N . ILE A 1 94 ? 1.646 7.960 19.304 1.00 95.44 94 ILE A N 1
ATOM 676 C CA . ILE A 1 94 ? 1.328 8.980 20.311 1.00 95.44 94 ILE A CA 1
ATOM 677 C C . ILE A 1 94 ? 0.393 8.401 21.370 1.00 95.44 94 ILE A C 1
ATOM 679 O O . ILE A 1 94 ? -0.571 7.702 21.060 1.00 95.44 94 ILE A O 1
ATOM 683 N N . SER A 1 95 ? 0.691 8.700 22.631 1.00 92.06 95 SER A N 1
ATOM 684 C CA . SER A 1 95 ? -0.115 8.353 23.801 1.00 92.06 95 SER A CA 1
ATOM 685 C C . SER A 1 95 ? 0.212 9.325 24.931 1.00 92.06 95 SER A C 1
ATOM 687 O O . SER A 1 95 ? 1.312 9.883 24.973 1.00 92.06 95 SER A O 1
ATOM 689 N N . MET A 1 96 ? -0.705 9.507 25.884 1.00 87.25 96 MET A N 1
ATOM 690 C CA . MET A 1 96 ? -0.463 10.390 27.031 1.00 87.25 96 MET A CA 1
ATOM 691 C C . MET A 1 96 ? 0.746 9.963 27.871 1.00 87.25 96 MET A C 1
ATOM 693 O O . MET A 1 96 ? 1.462 10.829 28.377 1.00 87.25 96 MET A O 1
ATOM 697 N N . ASN A 1 97 ? 1.034 8.660 27.957 1.00 82.69 97 ASN A N 1
ATOM 698 C CA . ASN A 1 97 ? 2.204 8.145 28.681 1.00 82.69 97 ASN A CA 1
ATOM 699 C C . ASN A 1 97 ? 3.538 8.657 28.120 1.00 82.69 97 ASN A C 1
ATOM 701 O O . ASN A 1 97 ? 4.528 8.702 28.841 1.00 82.69 97 ASN A O 1
ATOM 705 N N . LEU A 1 98 ? 3.567 9.069 26.850 1.00 84.56 98 LEU A N 1
ATOM 706 C CA . LEU A 1 98 ? 4.777 9.553 26.181 1.00 84.56 98 LEU A CA 1
ATOM 707 C C . LEU A 1 98 ? 5.002 11.059 26.367 1.00 84.56 98 LEU A C 1
ATOM 709 O O . LEU A 1 98 ? 6.077 11.559 26.031 1.00 84.56 98 LEU A O 1
ATOM 713 N N . LEU A 1 99 ? 4.000 11.773 26.893 1.00 82.44 99 LEU A N 1
ATOM 714 C CA . LEU A 1 99 ? 4.042 13.212 27.172 1.00 82.44 99 LEU A CA 1
ATOM 715 C C . LEU A 1 99 ? 4.183 13.524 28.666 1.00 82.44 99 LEU A C 1
ATOM 717 O O . LEU A 1 99 ? 4.768 14.547 29.031 1.00 82.44 99 LEU A O 1
ATOM 721 N N . LEU A 1 100 ? 3.641 12.673 29.544 1.00 72.81 100 LEU A N 1
ATOM 722 C CA . LEU A 1 100 ? 3.721 12.875 30.990 1.00 72.81 100 LEU A CA 1
ATOM 723 C C . LEU A 1 100 ? 5.146 12.643 31.505 1.00 72.81 100 LEU A C 1
ATOM 725 O O . LEU A 1 100 ? 5.861 11.733 31.085 1.00 72.81 100 LEU A O 1
ATOM 729 N N . LYS A 1 101 ? 5.579 13.493 32.444 1.00 65.00 101 LYS A N 1
ATOM 730 C CA . LYS A 1 101 ? 6.920 13.389 33.032 1.00 65.00 101 LYS A CA 1
ATOM 731 C C . LYS A 1 101 ? 7.014 12.257 34.052 1.00 65.00 101 LYS A C 1
ATOM 733 O O . LYS A 1 101 ? 8.094 11.675 34.149 1.00 65.00 101 LYS A O 1
ATOM 738 N N . ASN A 1 102 ? 5.923 11.940 34.750 1.00 64.56 102 ASN A N 1
ATOM 739 C CA . ASN A 1 102 ? 5.808 10.790 35.644 1.00 64.56 102 ASN A CA 1
ATOM 740 C C . ASN A 1 102 ? 4.487 10.052 35.377 1.00 64.56 102 ASN A C 1
ATOM 742 O O . ASN A 1 102 ? 3.456 10.693 35.182 1.00 64.56 102 ASN A O 1
ATOM 746 N N . GLU A 1 103 ? 4.506 8.717 35.415 1.00 55.91 103 GLU A N 1
ATOM 747 C CA . GLU A 1 103 ? 3.305 7.880 35.228 1.00 55.91 103 GLU A CA 1
ATOM 748 C C . GLU A 1 103 ? 2.280 8.045 36.368 1.00 55.91 103 GLU A C 1
ATOM 750 O O . GLU A 1 103 ? 1.083 7.877 36.153 1.00 55.91 103 GLU A O 1
ATOM 755 N N . ASP A 1 104 ? 2.741 8.439 37.560 1.00 59.28 104 ASP A N 1
ATOM 756 C CA . ASP A 1 104 ? 1.914 8.617 38.762 1.00 59.28 104 ASP A CA 1
ATOM 757 C C . ASP A 1 104 ? 1.281 10.017 38.883 1.00 59.28 104 ASP A C 1
ATOM 759 O O . ASP A 1 104 ? 0.612 10.317 39.880 1.00 59.28 104 ASP A O 1
ATOM 763 N N . ASP A 1 105 ? 1.499 10.90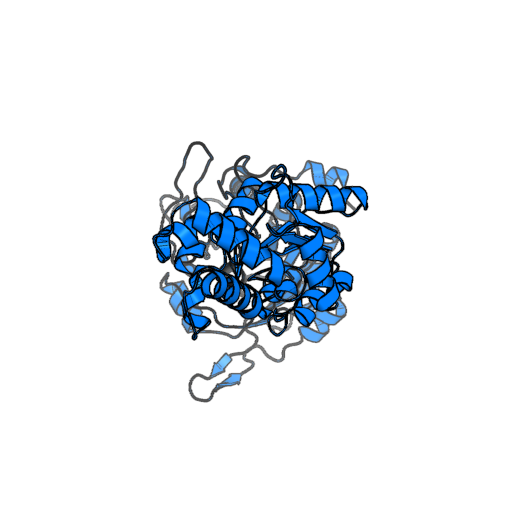9 37.909 1.00 63.03 105 ASP A N 1
ATOM 764 C CA . ASP A 1 105 ? 0.924 12.253 37.942 1.00 63.03 105 ASP A CA 1
ATOM 765 C C . ASP A 1 105 ? -0.615 12.149 37.871 1.00 63.03 105 ASP A C 1
ATOM 767 O O . ASP A 1 105 ? -1.206 11.803 36.847 1.00 63.03 105 ASP A O 1
ATOM 771 N N . ALA A 1 106 ? -1.289 12.451 38.987 1.00 53.03 106 ALA A N 1
ATOM 772 C CA . ALA A 1 106 ? -2.740 12.344 39.115 1.00 53.03 106 ALA A CA 1
ATOM 773 C C . ALA A 1 106 ? -3.467 13.432 38.300 1.00 53.03 106 ALA A C 1
ATOM 775 O O . ALA A 1 106 ? -3.866 14.478 38.821 1.00 53.03 106 ALA A O 1
ATOM 776 N N . VAL A 1 107 ? -3.661 13.187 37.005 1.00 65.56 107 VAL A N 1
ATOM 777 C CA . VAL A 1 107 ? -4.451 14.053 36.124 1.00 65.56 107 VAL A CA 1
ATOM 778 C C . VAL A 1 107 ? -5.932 13.685 36.234 1.00 65.56 107 VAL A C 1
ATOM 780 O O . VAL A 1 107 ? -6.333 12.538 36.044 1.00 65.56 107 VAL A O 1
ATOM 783 N N . ILE A 1 108 ? -6.786 14.669 36.531 1.00 69.38 108 ILE A N 1
ATOM 784 C CA . ILE A 1 108 ? -8.239 14.461 36.551 1.00 69.38 108 ILE A CA 1
ATOM 785 C C . ILE A 1 108 ? -8.759 14.447 35.110 1.00 69.38 108 ILE A C 1
ATOM 787 O O . ILE A 1 108 ? -9.012 15.492 34.503 1.00 69.38 108 ILE A O 1
ATOM 791 N N . TRP A 1 109 ? -8.981 13.248 34.585 1.00 70.38 109 TRP A N 1
ATOM 792 C CA . TRP A 1 109 ? -9.513 13.024 33.245 1.00 70.38 109 TRP A CA 1
ATOM 793 C C . TRP A 1 109 ? -11.022 13.287 33.185 1.00 70.38 109 TRP A C 1
ATOM 795 O O . TRP A 1 109 ? -11.847 12.410 33.430 1.00 70.38 109 TRP A O 1
ATOM 805 N N . ARG A 1 110 ? -11.412 14.527 32.872 1.00 71.81 110 ARG A N 1
ATOM 806 C CA . ARG A 1 110 ? -12.806 14.858 32.519 1.00 71.81 110 ARG A CA 1
ATOM 807 C C . ARG A 1 110 ? -13.011 14.716 31.012 1.00 71.81 110 ARG A C 1
ATOM 809 O O . ARG A 1 110 ? -12.110 15.039 30.246 1.00 71.81 110 ARG A O 1
ATOM 816 N N . GLY A 1 111 ? -14.217 14.335 30.582 1.00 72.31 111 GLY A N 1
ATOM 817 C CA . GLY A 1 111 ? -14.559 14.144 29.161 1.00 72.31 111 GLY A CA 1
ATOM 818 C C . GLY A 1 111 ? -14.083 15.265 28.215 1.00 72.31 111 GLY A C 1
ATOM 819 O O . GLY A 1 111 ? -13.411 14.955 27.234 1.00 72.31 111 GLY A O 1
ATOM 820 N N . PRO A 1 112 ? -14.317 16.560 28.520 1.00 76.94 112 PRO A N 1
ATOM 821 C CA . PRO A 1 112 ? -13.830 17.665 27.686 1.00 76.94 112 PRO A CA 1
ATOM 822 C C . PRO A 1 112 ? -12.301 17.763 27.591 1.00 76.94 112 PRO A C 1
ATOM 824 O O . PRO A 1 112 ? -11.774 18.176 26.564 1.00 76.94 112 PRO A O 1
ATOM 827 N N . VAL A 1 113 ? -11.584 17.376 28.651 1.00 80.44 113 VAL A N 1
ATOM 828 C CA . VAL A 1 113 ? -10.113 17.363 28.669 1.00 80.44 113 VAL A CA 1
ATOM 829 C C . VAL A 1 113 ? -9.599 16.255 27.754 1.00 80.44 113 VAL A C 1
ATOM 831 O O . VAL A 1 113 ? -8.728 16.512 26.931 1.00 80.44 113 VAL A O 1
ATOM 834 N N . ILE A 1 114 ? -10.190 15.057 27.836 1.00 78.56 114 ILE A N 1
ATOM 835 C CA . ILE A 1 114 ? -9.836 13.919 26.973 1.00 78.56 114 ILE A CA 1
ATOM 836 C C . ILE A 1 114 ? -10.068 14.274 25.500 1.00 78.56 114 ILE A C 1
ATOM 838 O O . ILE A 1 114 ? -9.185 14.098 24.667 1.00 78.56 114 ILE A O 1
ATOM 842 N N . ALA A 1 115 ? -11.232 14.844 25.186 1.00 79.94 115 ALA A N 1
ATOM 843 C CA . ALA A 1 115 ? -11.566 15.273 23.832 1.00 79.94 115 ALA A CA 1
ATOM 844 C C . ALA A 1 115 ? -10.577 16.304 23.259 1.00 79.94 115 ALA A C 1
ATOM 846 O O . ALA A 1 115 ? -10.231 16.233 22.081 1.00 79.94 115 ALA A O 1
ATOM 847 N N . ASN A 1 116 ? -10.120 17.258 24.077 1.00 84.69 116 ASN A N 1
ATOM 848 C CA . ASN A 1 116 ? -9.136 18.250 23.646 1.00 84.69 116 ASN A CA 1
ATOM 849 C C . ASN A 1 116 ? -7.767 17.622 23.368 1.00 84.69 116 ASN A C 1
ATOM 851 O O . ASN A 1 116 ? -7.141 17.984 22.378 1.00 84.69 116 ASN A O 1
ATOM 855 N N . TRP A 1 117 ? -7.330 16.661 24.181 1.00 87.00 117 TRP A N 1
ATOM 856 C CA . TRP A 1 117 ? -6.077 15.945 23.935 1.00 87.00 117 TRP A CA 1
ATOM 857 C C . TRP A 1 117 ? -6.106 15.139 22.641 1.00 87.00 117 TRP A C 1
ATOM 859 O O . TRP A 1 117 ? -5.158 15.210 21.869 1.00 87.00 117 TRP A O 1
ATOM 869 N N . VAL A 1 118 ? -7.211 14.447 22.344 1.00 86.88 118 VAL A N 1
ATOM 870 C CA . VAL A 1 118 ? -7.340 13.720 21.069 1.00 86.88 118 VAL A CA 1
ATOM 871 C C . VAL A 1 118 ? -7.247 14.674 19.873 1.00 86.88 118 VAL A C 1
ATOM 873 O O . VAL A 1 118 ? -6.608 14.351 18.875 1.00 86.88 118 VAL A O 1
ATOM 876 N N . LYS A 1 119 ? -7.821 15.880 19.979 1.00 89.25 119 LYS A N 1
ATOM 877 C CA . LYS A 1 119 ? -7.643 16.921 18.955 1.00 89.25 119 LYS A CA 1
ATOM 878 C C . LYS A 1 119 ? -6.183 17.348 18.835 1.00 89.25 119 LYS A C 1
ATOM 880 O O . LYS A 1 119 ? -5.682 17.386 17.720 1.00 89.25 119 LYS A O 1
ATOM 885 N N . GLN A 1 120 ? -5.504 17.603 19.953 1.00 90.75 120 GLN A N 1
ATOM 886 C CA . GLN A 1 120 ? -4.086 17.984 19.963 1.00 90.75 120 GLN A CA 1
ATOM 887 C C . GLN A 1 120 ? -3.183 16.903 19.367 1.00 90.75 120 GLN A C 1
ATOM 889 O O . GLN A 1 120 ? -2.273 17.212 18.605 1.00 90.75 120 GLN A O 1
ATOM 894 N N . PHE A 1 121 ? -3.470 15.624 19.613 1.00 93.00 121 PHE A N 1
ATOM 895 C CA . PHE A 1 121 ? -2.744 14.526 18.971 1.00 93.00 121 PHE A CA 1
ATOM 896 C C . PHE A 1 121 ? -2.871 14.542 17.446 1.00 93.00 121 PHE A C 1
ATOM 898 O O . PHE A 1 121 ? -1.994 14.039 16.749 1.00 93.00 121 PHE A O 1
ATOM 905 N N . TYR A 1 122 ? -3.954 15.098 16.909 1.00 93.75 122 TYR A N 1
ATOM 906 C CA . TYR A 1 122 ? -4.143 15.230 15.470 1.00 93.75 122 TYR A CA 1
ATOM 907 C C . TYR A 1 122 ? -3.587 16.554 14.914 1.00 93.75 122 TYR A C 1
ATOM 909 O O . TYR A 1 122 ? -3.028 16.572 13.817 1.00 93.75 122 TYR A O 1
ATOM 917 N N . THR A 1 123 ? -3.708 17.658 15.658 1.00 94.25 123 THR A N 1
ATOM 918 C CA . THR A 1 123 ? -3.320 19.007 15.205 1.00 94.25 123 THR A CA 1
ATOM 919 C C . THR A 1 123 ? -1.839 19.313 15.420 1.00 94.25 123 THR A C 1
ATOM 921 O O . THR A 1 123 ? -1.224 19.985 14.593 1.00 94.25 123 THR A O 1
ATOM 924 N N . ASP A 1 124 ? -1.252 18.820 16.510 1.00 94.56 124 ASP A N 1
ATOM 925 C CA . ASP A 1 124 ? 0.051 19.288 16.999 1.00 94.56 124 ASP A CA 1
ATOM 926 C C . ASP A 1 124 ? 1.159 18.256 16.761 1.00 94.56 124 ASP A C 1
ATOM 928 O O . ASP A 1 124 ? 2.336 18.606 16.742 1.00 94.56 124 ASP A O 1
ATOM 932 N N . VAL A 1 125 ? 0.805 16.987 16.543 1.00 96.38 125 VAL A N 1
ATOM 933 C CA . VAL A 1 125 ? 1.773 15.920 16.262 1.00 96.38 125 VAL A CA 1
ATOM 934 C C . VAL A 1 125 ? 2.195 15.956 14.798 1.00 96.38 125 VAL A C 1
ATOM 936 O O . VAL A 1 125 ? 1.369 15.934 13.885 1.00 96.38 125 VAL A O 1
ATOM 939 N N . TYR A 1 126 ? 3.505 15.956 14.574 1.00 96.75 126 TYR A N 1
ATOM 940 C CA . TYR A 1 126 ? 4.116 15.806 13.264 1.00 96.75 126 TYR A CA 1
ATOM 941 C C . TYR A 1 126 ? 4.142 14.326 12.855 1.00 96.75 126 TYR A C 1
ATOM 943 O O . TYR A 1 126 ? 5.114 13.592 13.062 1.00 96.75 126 TYR A O 1
ATOM 951 N N . TRP A 1 127 ? 3.049 13.885 12.236 1.00 96.44 127 TRP A N 1
ATOM 952 C CA . TRP A 1 127 ? 2.905 12.546 11.669 1.00 96.44 127 TRP A CA 1
ATOM 953 C C . TRP A 1 127 ? 3.704 12.353 10.379 1.00 96.44 127 TRP A C 1
ATOM 955 O O . TRP A 1 127 ? 4.072 11.222 10.067 1.00 96.44 127 TRP A O 1
ATOM 965 N N . GLY A 1 128 ? 4.044 13.428 9.661 1.00 94.19 128 GLY A N 1
ATOM 966 C CA . GLY A 1 128 ? 4.642 13.336 8.325 1.00 94.19 128 GLY A CA 1
ATOM 967 C C . GLY A 1 128 ? 3.685 12.656 7.343 1.00 94.19 128 GLY A C 1
ATOM 968 O O . GLY A 1 128 ? 2.477 12.820 7.466 1.00 94.19 128 GLY A O 1
ATOM 969 N N . GLU A 1 129 ? 4.216 11.891 6.391 1.00 92.81 129 GLU A N 1
ATOM 970 C CA . GLU A 1 129 ? 3.403 11.097 5.462 1.00 92.81 129 GLU A CA 1
ATOM 971 C C . GLU A 1 129 ? 3.000 9.757 6.088 1.00 92.81 129 GLU A C 1
ATOM 973 O O . GLU A 1 129 ? 3.872 8.970 6.472 1.00 92.81 129 GLU A O 1
ATOM 978 N N . LEU A 1 130 ? 1.699 9.476 6.152 1.00 95.69 130 LEU A N 1
ATOM 979 C CA . LEU A 1 130 ? 1.137 8.191 6.564 1.00 95.69 130 LEU A CA 1
ATOM 980 C C . LEU A 1 130 ? 0.100 7.700 5.551 1.00 95.69 130 LEU A C 1
ATOM 982 O O . LEU A 1 130 ? -0.772 8.453 5.116 1.00 95.69 130 LEU A O 1
ATOM 986 N N . ASP A 1 131 ? 0.130 6.403 5.250 1.00 94.88 131 ASP A N 1
ATOM 987 C CA . ASP A 1 131 ? -0.977 5.746 4.555 1.00 94.88 131 ASP A CA 1
ATOM 988 C C . ASP A 1 131 ? -2.152 5.530 5.518 1.00 94.88 131 ASP A C 1
ATOM 990 O O . ASP A 1 131 ? -3.304 5.751 5.148 1.00 94.88 131 ASP A O 1
ATOM 994 N N . PHE A 1 132 ? -1.858 5.158 6.772 1.00 97.50 132 PHE A N 1
ATOM 995 C CA . PHE A 1 132 ? -2.869 4.891 7.795 1.00 97.50 132 PHE A CA 1
ATOM 996 C C . PHE A 1 132 ? -2.517 5.512 9.144 1.00 97.50 132 PHE A C 1
ATOM 998 O O . PHE A 1 132 ? -1.441 5.278 9.694 1.00 97.50 132 PHE A O 1
ATOM 1005 N N . LEU A 1 133 ? -3.477 6.216 9.735 1.00 98.12 133 LEU A N 1
ATOM 1006 C CA . LEU A 1 133 ? -3.488 6.545 11.155 1.00 98.12 133 LEU A CA 1
ATOM 1007 C C . LEU A 1 133 ? -4.577 5.721 11.846 1.00 98.12 133 LEU A C 1
ATOM 1009 O O . LEU A 1 133 ? -5.769 5.946 11.627 1.00 98.12 133 LEU A O 1
ATOM 1013 N N . LEU A 1 134 ? -4.177 4.767 12.685 1.00 97.94 134 LEU A N 1
ATOM 1014 C CA . LEU A 1 134 ? -5.108 3.992 13.501 1.00 97.94 134 LEU A CA 1
ATOM 1015 C C . LEU A 1 134 ? -5.386 4.731 14.809 1.00 97.94 134 LEU A C 1
ATOM 1017 O O . LEU A 1 134 ? -4.461 5.041 15.558 1.00 97.94 134 LEU A O 1
ATOM 1021 N N . VAL A 1 135 ? -6.655 4.990 15.104 1.00 96.44 135 VAL A N 1
ATOM 1022 C CA . VAL A 1 135 ? -7.078 5.661 16.339 1.00 96.44 135 VAL A CA 1
ATOM 1023 C C . VAL A 1 135 ? -7.637 4.618 17.301 1.00 96.44 135 VAL A C 1
ATOM 1025 O O . VAL A 1 135 ? -8.705 4.055 17.055 1.00 96.44 135 VAL A O 1
ATOM 1028 N N . ASP A 1 136 ? -6.933 4.357 18.402 1.00 94.31 136 ASP A N 1
ATOM 1029 C CA . ASP A 1 136 ? -7.396 3.456 19.458 1.00 94.31 136 ASP A CA 1
ATOM 1030 C C . ASP A 1 136 ? -8.469 4.159 20.297 1.00 94.31 136 ASP A C 1
ATOM 1032 O O . ASP A 1 136 ? -8.174 4.863 21.261 1.00 94.31 136 ASP A O 1
ATOM 1036 N N . MET A 1 137 ? -9.735 4.023 19.903 1.00 91.50 137 MET A N 1
ATOM 1037 C CA . MET A 1 137 ? -10.823 4.831 20.463 1.00 91.50 137 MET A CA 1
ATOM 1038 C C . MET A 1 137 ? -11.081 4.469 21.932 1.00 91.50 137 MET A C 1
ATOM 1040 O O . MET A 1 137 ? -10.946 3.303 22.294 1.00 91.50 137 MET A O 1
ATOM 1044 N N . PRO A 1 138 ? -11.546 5.395 22.786 1.00 88.50 138 PRO A N 1
ATOM 1045 C CA . PRO A 1 138 ? -12.042 5.048 24.117 1.00 88.50 138 PRO A CA 1
ATOM 1046 C C . PRO A 1 138 ? -13.152 3.983 24.062 1.00 88.50 138 PRO A C 1
ATOM 1048 O O . PRO A 1 138 ? -13.911 3.931 23.087 1.00 88.50 138 PRO A O 1
ATOM 1051 N N . PRO A 1 139 ? -13.313 3.145 25.101 1.00 84.50 139 PRO A N 1
ATOM 1052 C CA . PRO A 1 139 ? -14.333 2.106 25.100 1.00 84.50 139 PRO A CA 1
ATOM 1053 C C . PRO A 1 139 ? -15.757 2.678 25.178 1.00 84.50 139 PRO A C 1
ATOM 1055 O O . PRO A 1 139 ? -16.028 3.689 25.827 1.00 84.50 139 PRO A O 1
ATOM 1058 N N . GLY A 1 140 ? -16.704 1.951 24.584 1.00 83.00 140 GLY A N 1
ATOM 1059 C CA . GLY A 1 140 ? -18.130 2.256 24.637 1.00 83.00 140 GLY A CA 1
ATOM 1060 C C . GLY A 1 140 ? -18.619 3.138 23.489 1.00 83.00 140 GLY A C 1
ATOM 1061 O O . GLY A 1 140 ? -17.936 3.374 22.500 1.00 83.00 140 GLY A O 1
ATOM 1062 N N . THR A 1 141 ? -19.857 3.610 23.618 1.00 77.19 141 THR A N 1
ATOM 1063 C CA . THR A 1 141 ? -20.529 4.484 22.638 1.00 77.19 141 THR A CA 1
ATOM 1064 C C . THR A 1 141 ? -20.999 5.785 23.299 1.00 77.19 141 THR A C 1
ATOM 1066 O O . THR A 1 141 ? -22.113 6.244 23.051 1.00 77.19 141 THR A O 1
ATOM 1069 N N . GLY A 1 142 ? -20.208 6.292 24.251 1.00 78.25 142 GLY A N 1
ATOM 1070 C CA . GLY A 1 142 ? -20.494 7.517 25.005 1.00 78.25 142 GLY A CA 1
ATOM 1071 C C . GLY A 1 142 ? -20.006 8.787 24.301 1.00 78.25 142 GLY A C 1
ATOM 1072 O O . GLY A 1 142 ? -19.673 8.771 23.117 1.00 78.25 142 GLY A O 1
ATOM 1073 N N . ASP A 1 143 ? -19.916 9.886 25.049 1.00 76.00 143 ASP A N 1
ATOM 1074 C CA . ASP A 1 143 ? -19.616 11.213 24.490 1.00 76.00 143 ASP A CA 1
ATOM 1075 C C . ASP A 1 143 ? -18.187 11.355 23.939 1.00 76.00 143 ASP A C 1
ATOM 1077 O O . ASP A 1 143 ? -17.961 12.107 22.990 1.00 76.00 143 ASP A O 1
ATOM 1081 N N . VAL A 1 144 ? -17.207 10.632 24.498 1.00 78.25 144 VAL A N 1
ATOM 1082 C CA . VAL A 1 144 ? -15.804 10.768 24.072 1.00 78.25 144 VAL A CA 1
ATOM 1083 C C . VAL A 1 144 ? -15.579 10.189 22.665 1.00 78.25 144 VAL A C 1
ATOM 1085 O O . VAL A 1 144 ? -15.141 10.960 21.812 1.00 78.25 144 VAL A O 1
ATOM 1088 N N . PRO A 1 145 ? -15.942 8.925 22.342 1.00 83.19 145 PRO A N 1
ATOM 1089 C CA . PRO A 1 145 ? -15.872 8.428 20.963 1.00 83.19 145 PRO A CA 1
ATOM 1090 C C . PRO A 1 145 ? -16.643 9.299 19.964 1.00 83.19 145 PRO A C 1
ATOM 1092 O O . PRO A 1 145 ? -16.133 9.578 18.882 1.00 83.19 145 PRO A O 1
ATOM 1095 N N . LEU A 1 146 ? -17.836 9.788 20.335 1.00 84.44 146 LEU A N 1
ATOM 1096 C CA . LEU A 1 146 ? -18.617 10.716 19.504 1.00 84.44 146 LEU A CA 1
ATOM 1097 C C . LEU A 1 146 ? -17.852 12.005 19.202 1.00 84.44 146 LEU A C 1
ATOM 1099 O O . LEU A 1 146 ? -17.875 12.477 18.067 1.00 84.44 146 LEU A O 1
ATOM 1103 N N . THR A 1 147 ? -17.149 12.553 20.191 1.00 83.12 147 THR A N 1
ATOM 1104 C CA . THR A 1 147 ? -16.336 13.753 19.987 1.00 83.12 147 THR A CA 1
ATOM 1105 C C . THR A 1 147 ? -15.195 13.486 19.011 1.00 83.12 147 THR A C 1
ATOM 1107 O O . THR A 1 147 ? -14.931 14.331 18.158 1.00 83.12 147 THR A O 1
ATOM 1110 N N . VAL A 1 148 ? -14.560 12.310 19.067 1.00 86.25 148 VAL A N 1
ATOM 1111 C CA . VAL A 1 148 ? -13.526 11.928 18.093 1.00 86.25 148 VAL A CA 1
ATOM 1112 C C . VAL A 1 148 ? -14.112 11.860 16.680 1.00 86.25 148 VAL A C 1
ATOM 1114 O O . VAL A 1 148 ? -13.580 12.510 15.786 1.00 86.25 148 VAL A O 1
ATOM 1117 N N . PHE A 1 149 ? -15.265 11.205 16.488 1.00 87.50 149 PHE A N 1
ATOM 1118 C CA . PHE A 1 149 ? -15.962 11.170 15.189 1.00 87.50 149 PHE A CA 1
ATOM 1119 C C . PHE A 1 149 ? -16.357 12.549 14.650 1.00 87.50 149 PHE A C 1
ATOM 1121 O O . PHE A 1 149 ? -16.459 12.733 13.441 1.00 87.50 149 PHE A O 1
ATOM 1128 N N . GLN A 1 150 ? -16.650 13.504 15.533 1.00 85.94 150 GLN A N 1
ATOM 1129 C CA . GLN A 1 150 ? -17.000 14.872 15.145 1.00 85.94 150 GLN A CA 1
ATOM 1130 C C . GLN A 1 150 ? -15.779 15.732 14.825 1.00 85.94 150 GLN A C 1
ATOM 1132 O O . GLN A 1 150 ? -15.917 16.729 14.123 1.00 85.94 150 GLN A O 1
ATOM 1137 N N . SER A 1 151 ? -14.617 15.381 15.375 1.00 87.31 151 SER A N 1
ATOM 1138 C CA . SER A 1 151 ? -13.427 16.233 15.350 1.00 87.31 151 SER A CA 1
ATOM 1139 C C . SER A 1 151 ? -12.395 15.784 14.325 1.00 87.31 151 SER A C 1
ATOM 1141 O O . SER A 1 151 ? -11.672 16.625 13.804 1.00 87.31 151 SER A O 1
ATOM 1143 N N . LEU A 1 152 ? -12.306 14.480 14.059 1.00 91.06 152 LEU A N 1
ATOM 1144 C CA . LEU A 1 152 ? -11.333 13.891 13.144 1.00 91.06 152 LEU A CA 1
ATOM 1145 C C . LEU A 1 152 ? -12.042 13.404 11.871 1.00 91.06 152 LEU A C 1
ATOM 1147 O O . LEU A 1 152 ? -13.169 12.903 11.956 1.00 91.06 152 LEU A O 1
ATOM 1151 N N . PRO A 1 153 ? -11.400 13.512 10.695 1.00 92.44 153 PRO A N 1
ATOM 1152 C CA . PRO A 1 153 ? -11.943 12.984 9.449 1.00 92.44 153 PRO A CA 1
ATOM 1153 C C . PRO A 1 153 ? -11.759 11.460 9.405 1.00 92.44 153 PRO A C 1
ATOM 1155 O O . PRO A 1 153 ? -10.866 10.952 8.746 1.00 92.44 153 PRO A O 1
ATOM 1158 N N . ILE A 1 154 ? -12.576 10.726 10.164 1.00 93.81 154 ILE A N 1
ATOM 1159 C CA . ILE A 1 154 ? -12.531 9.259 10.197 1.00 93.81 154 ILE A CA 1
ATOM 1160 C C . ILE A 1 154 ? -13.079 8.696 8.879 1.00 93.81 154 ILE A C 1
ATOM 1162 O O . ILE A 1 154 ? -14.263 8.875 8.580 1.00 93.81 154 ILE A O 1
ATOM 1166 N N . ASP A 1 155 ? -12.239 7.979 8.133 1.00 94.38 155 ASP A N 1
ATOM 1167 C CA . ASP A 1 155 ? -12.577 7.373 6.836 1.00 94.38 155 ASP A CA 1
ATOM 1168 C C . ASP A 1 155 ? -13.319 6.044 6.978 1.00 94.38 155 ASP A C 1
ATOM 1170 O O . ASP A 1 155 ? -14.053 5.632 6.084 1.00 94.38 155 ASP A O 1
ATOM 1174 N N . GLY A 1 156 ? -13.160 5.376 8.117 1.00 95.44 156 GLY A N 1
ATOM 1175 C CA . GLY A 1 156 ? -13.870 4.148 8.439 1.00 95.44 156 GLY A CA 1
ATOM 1176 C C . GLY A 1 156 ? -13.520 3.629 9.824 1.00 95.44 156 GLY A C 1
ATOM 1177 O O . GLY A 1 156 ? -12.615 4.140 10.490 1.00 95.44 156 GLY A O 1
ATOM 1178 N N . ILE A 1 157 ? -14.247 2.611 10.280 1.00 95.88 157 ILE A N 1
ATOM 1179 C CA . ILE A 1 157 ? -13.966 1.964 11.564 1.00 95.88 157 ILE A CA 1
ATOM 1180 C C . ILE A 1 157 ? -13.880 0.449 11.484 1.00 95.88 157 ILE A C 1
ATOM 1182 O O . ILE A 1 157 ? -14.575 -0.189 10.695 1.00 95.88 157 ILE A O 1
ATOM 1186 N N . VAL A 1 158 ? -13.085 -0.119 12.386 1.00 96.38 158 VAL A N 1
ATOM 1187 C CA . VAL A 1 158 ? -13.056 -1.553 12.681 1.00 96.38 158 VAL A CA 1
ATOM 1188 C C . VAL A 1 158 ? -13.677 -1.774 14.055 1.00 96.38 158 VAL A C 1
ATOM 1190 O O . VAL A 1 158 ? -13.281 -1.146 15.041 1.00 96.38 158 VAL A O 1
ATOM 1193 N N . LEU A 1 159 ? -14.668 -2.661 14.125 1.00 94.44 159 LEU A N 1
ATOM 1194 C CA . LEU A 1 159 ? -15.311 -3.035 15.382 1.00 94.44 159 LEU A CA 1
ATOM 1195 C C . LEU A 1 159 ? -14.558 -4.194 16.035 1.00 94.44 159 LEU A C 1
ATOM 1197 O O . LEU A 1 159 ? -14.280 -5.197 15.389 1.00 94.44 159 LEU A O 1
ATOM 1201 N N . VAL A 1 160 ? -14.276 -4.084 17.330 1.00 93.12 160 VAL A N 1
ATOM 1202 C CA . VAL A 1 160 ? -13.641 -5.141 18.126 1.00 93.12 160 VAL A CA 1
ATOM 1203 C C . VAL A 1 160 ? -14.619 -5.665 19.167 1.00 93.12 160 VAL A C 1
ATOM 1205 O O . VAL A 1 160 ? -15.222 -4.896 19.927 1.00 93.12 160 VAL A O 1
ATOM 1208 N N . THR A 1 161 ? -14.762 -6.986 19.225 1.00 91.69 161 THR A N 1
ATOM 1209 C CA . THR A 1 161 ? -15.635 -7.672 20.182 1.00 91.69 161 THR A CA 1
ATOM 1210 C C . THR A 1 161 ? -15.024 -8.984 20.692 1.00 91.69 161 THR A C 1
ATOM 1212 O O . THR A 1 161 ? -13.891 -9.299 20.355 1.00 91.69 161 THR A O 1
ATOM 1215 N N . SER A 1 162 ? -15.737 -9.724 21.544 1.00 88.88 162 SER A N 1
ATOM 1216 C CA . SER A 1 162 ? -15.354 -11.054 22.050 1.00 88.88 162 SER A CA 1
ATOM 1217 C C . SER A 1 162 ? -16.570 -11.984 22.137 1.00 88.88 162 SER A C 1
ATOM 1219 O O . SER A 1 162 ? -17.652 -11.438 22.261 1.00 88.88 162 SER A O 1
ATOM 1221 N N . PRO A 1 163 ? -16.466 -13.329 22.175 1.00 82.50 163 PRO A N 1
ATOM 1222 C CA . PRO A 1 163 ? -17.614 -14.263 22.066 1.00 82.50 163 PRO A CA 1
ATOM 1223 C C . PRO A 1 163 ? -18.686 -14.258 23.187 1.00 82.50 163 PRO A C 1
ATOM 1225 O O . PRO A 1 163 ? -19.507 -15.163 23.279 1.00 82.50 163 PRO A O 1
ATOM 1228 N N . GLN A 1 164 ? -18.693 -13.286 24.101 1.00 75.00 164 GLN A N 1
ATOM 1229 C CA . GLN A 1 164 ? -19.553 -13.311 25.298 1.00 75.00 164 GLN A CA 1
ATOM 1230 C C . GLN A 1 164 ? -21.028 -12.947 25.000 1.00 75.00 164 GLN A C 1
ATOM 1232 O O . GLN A 1 164 ? -21.326 -12.151 24.121 1.00 75.00 164 GLN A O 1
ATOM 1237 N N . SER A 1 165 ? -21.984 -13.422 25.804 1.00 54.97 165 SER A N 1
ATOM 1238 C CA . SER A 1 165 ? -23.441 -13.407 25.528 1.00 54.97 165 SER A CA 1
ATOM 1239 C C . SER A 1 165 ? -24.178 -12.040 25.480 1.00 54.97 165 SER A C 1
ATOM 1241 O O . SER A 1 165 ? -25.399 -11.994 25.612 1.00 54.97 165 SER A O 1
ATOM 1243 N N . LEU A 1 166 ? -23.482 -10.910 25.297 1.00 61.34 166 LEU A N 1
ATOM 1244 C CA . LEU A 1 166 ? -24.061 -9.554 25.161 1.00 61.34 166 LEU A CA 1
ATOM 1245 C C . LEU A 1 166 ? -23.577 -8.798 23.906 1.00 61.34 166 LEU A C 1
ATOM 1247 O O . LEU A 1 166 ? -23.769 -7.587 23.788 1.00 61.34 166 LEU A O 1
ATOM 1251 N N . VAL A 1 167 ? -22.940 -9.494 22.967 1.00 65.38 167 VAL A N 1
ATOM 1252 C CA . VAL A 1 167 ? -22.167 -8.891 21.868 1.00 65.38 167 VAL A CA 1
ATOM 1253 C C . VAL A 1 167 ? -23.034 -8.255 20.790 1.00 65.38 167 VAL A C 1
ATOM 1255 O O . VAL A 1 167 ? -22.822 -7.077 20.500 1.00 65.38 167 VAL A O 1
ATOM 1258 N N . SER A 1 168 ? -24.082 -8.940 20.320 1.00 71.06 168 SER A N 1
ATOM 1259 C CA . SER A 1 168 ? -24.972 -8.425 19.266 1.00 71.06 168 SER A CA 1
ATOM 1260 C C . SER A 1 168 ? -25.500 -7.018 19.540 1.00 71.06 168 SER A C 1
ATOM 1262 O O . SER A 1 168 ? -25.497 -6.153 18.665 1.00 71.06 168 SER A O 1
ATOM 1264 N N . MET A 1 169 ? -25.943 -6.739 20.773 1.00 76.38 169 MET A N 1
ATOM 1265 C CA . MET A 1 169 ? -26.476 -5.417 21.122 1.00 76.38 169 MET A CA 1
ATOM 1266 C C . MET A 1 169 ? -25.387 -4.339 21.082 1.00 76.38 169 MET A C 1
ATOM 1268 O O . MET A 1 169 ? -25.648 -3.202 20.687 1.00 76.38 169 MET A O 1
ATOM 1272 N N . ILE A 1 170 ? -24.177 -4.684 21.512 1.00 79.06 170 ILE A N 1
ATOM 1273 C CA . ILE A 1 170 ? -23.046 -3.767 21.631 1.00 79.06 170 ILE A CA 1
ATOM 1274 C C . ILE A 1 170 ? -22.486 -3.435 20.243 1.00 79.06 170 ILE A C 1
ATOM 1276 O O . ILE A 1 170 ? -22.310 -2.256 19.926 1.00 79.06 170 ILE A O 1
ATOM 1280 N N . VAL A 1 171 ? -22.303 -4.447 19.393 1.00 81.19 171 VAL A N 1
ATOM 1281 C CA . VAL A 1 171 ? -21.898 -4.292 17.988 1.00 81.19 171 VAL A CA 1
ATOM 1282 C C . VAL A 1 171 ? -22.931 -3.455 17.234 1.00 81.19 171 VAL A C 1
ATOM 1284 O O . VAL A 1 171 ? -22.575 -2.448 16.626 1.00 81.19 171 VAL A O 1
ATOM 1287 N N . LYS A 1 172 ? -24.230 -3.763 17.375 1.00 85.75 172 LYS A N 1
ATOM 1288 C CA . LYS A 1 172 ? -25.313 -2.968 16.765 1.00 85.75 172 LYS A CA 1
ATOM 1289 C C . LYS A 1 172 ? -25.315 -1.514 17.228 1.00 85.75 172 LYS A C 1
ATOM 1291 O O . LYS A 1 172 ? -25.597 -0.624 16.429 1.00 85.75 172 LYS A O 1
ATOM 1296 N N . LYS A 1 173 ? -25.029 -1.227 18.502 1.00 85.62 173 LYS A N 1
ATOM 1297 C CA . LYS A 1 173 ? -24.938 0.161 18.992 1.00 85.62 173 LYS A CA 1
ATOM 1298 C C . LYS A 1 173 ? -23.775 0.912 18.349 1.00 85.62 173 LYS A C 1
ATOM 1300 O O . LYS A 1 173 ? -23.986 2.031 17.886 1.00 85.62 173 LYS A O 1
ATOM 1305 N N . ALA A 1 174 ? -22.590 0.304 18.294 1.00 86.38 174 ALA A N 1
ATOM 1306 C CA . ALA A 1 174 ? -21.415 0.909 17.670 1.00 86.38 174 ALA A CA 1
ATOM 1307 C C . ALA A 1 174 ? -21.619 1.122 16.159 1.00 86.38 174 ALA A C 1
ATOM 1309 O O . ALA A 1 174 ? -21.365 2.216 15.661 1.00 86.38 174 ALA A O 1
ATOM 1310 N N . TYR A 1 175 ? -22.192 0.135 15.464 1.00 89.19 175 TYR A N 1
ATOM 1311 C CA . TYR A 1 175 ? -22.572 0.241 14.054 1.00 89.19 175 TYR A CA 1
ATOM 1312 C C . TYR A 1 175 ? -23.552 1.396 13.807 1.00 89.19 175 TYR A C 1
ATOM 1314 O O . TYR A 1 175 ? -23.307 2.269 12.980 1.00 89.19 175 TYR A O 1
ATOM 1322 N N . ASN A 1 176 ? -24.640 1.466 14.580 1.00 89.06 176 ASN A N 1
ATOM 1323 C CA . ASN A 1 176 ? -25.631 2.535 14.441 1.00 89.06 176 ASN A CA 1
ATOM 1324 C C . ASN A 1 176 ? -25.059 3.922 14.767 1.00 89.06 176 ASN A C 1
ATOM 1326 O O . ASN A 1 176 ? -25.521 4.922 14.220 1.00 89.06 176 ASN A O 1
ATOM 1330 N N . MET A 1 177 ? -24.089 4.005 15.679 1.00 88.00 177 MET A N 1
ATOM 1331 C CA . MET A 1 177 ? -23.372 5.246 15.965 1.00 88.00 177 MET A CA 1
ATOM 1332 C C . MET A 1 177 ? -22.542 5.682 14.754 1.00 88.00 177 MET A C 1
ATOM 1334 O O . MET A 1 177 ? -22.678 6.825 14.329 1.00 88.00 177 MET A O 1
ATOM 1338 N N . ALA A 1 178 ? -21.762 4.775 14.161 1.00 89.31 178 ALA A N 1
ATOM 1339 C CA . ALA A 1 178 ? -20.976 5.048 12.957 1.00 89.31 178 ALA A CA 1
ATOM 1340 C C . ALA A 1 178 ? -21.862 5.479 11.779 1.00 89.31 178 ALA A C 1
ATOM 1342 O O . ALA A 1 178 ? -21.619 6.518 11.168 1.00 89.31 178 ALA A O 1
ATOM 1343 N N . ALA A 1 179 ? -22.975 4.774 11.553 1.00 89.38 179 ALA A N 1
ATOM 1344 C CA . ALA A 1 179 ? -23.952 5.120 10.523 1.00 89.38 179 ALA A CA 1
ATOM 1345 C C . ALA A 1 179 ? -24.565 6.518 10.731 1.00 89.38 179 ALA A C 1
ATOM 1347 O O . ALA A 1 179 ? -24.713 7.284 9.784 1.00 89.38 179 ALA A O 1
ATOM 1348 N N . LYS A 1 180 ? -24.883 6.904 11.977 1.00 88.94 180 LYS A N 1
ATOM 1349 C CA . LYS A 1 180 ? -25.364 8.266 12.294 1.00 88.94 180 LYS A CA 1
ATOM 1350 C C . LYS A 1 180 ? -24.320 9.348 12.034 1.00 88.94 180 LYS A C 1
ATOM 1352 O O . LYS A 1 180 ? -24.702 10.495 11.800 1.00 88.94 180 LYS A O 1
ATOM 1357 N N . MET A 1 181 ? -23.045 8.984 12.116 1.00 87.31 181 MET A N 1
ATOM 1358 C CA . MET A 1 181 ? -21.911 9.856 11.837 1.00 87.31 181 MET A CA 1
ATOM 1359 C C . MET A 1 181 ? -21.487 9.817 10.368 1.00 87.31 181 MET A C 1
ATOM 1361 O O . MET A 1 181 ? -20.569 10.551 10.014 1.00 87.31 181 MET A O 1
ATOM 1365 N N . ASP A 1 182 ? -22.157 9.031 9.516 1.00 89.19 182 ASP A N 1
ATOM 1366 C CA . ASP A 1 182 ? -21.783 8.829 8.113 1.00 89.19 182 ASP A CA 1
ATOM 1367 C C . ASP A 1 182 ? -20.322 8.365 7.992 1.00 89.19 182 ASP A C 1
ATOM 1369 O O . ASP A 1 182 ? -19.494 8.999 7.339 1.00 89.19 182 ASP A O 1
ATOM 1373 N N . VAL A 1 183 ? -19.983 7.326 8.760 1.00 92.88 183 VAL A N 1
ATOM 1374 C CA . VAL A 1 183 ? -18.672 6.669 8.761 1.00 92.88 183 VAL A CA 1
ATOM 1375 C C . VAL A 1 183 ? -18.881 5.181 8.474 1.00 92.88 183 VAL A C 1
ATOM 1377 O O . VAL A 1 183 ? -19.658 4.540 9.193 1.00 92.88 183 VAL A O 1
ATOM 1380 N N . PRO A 1 184 ? -18.224 4.613 7.447 1.00 94.19 184 PRO A N 1
ATOM 1381 C CA . PRO A 1 184 ? -18.396 3.212 7.092 1.00 94.19 184 PRO A CA 1
ATOM 1382 C C . PRO A 1 184 ? -17.757 2.289 8.133 1.00 94.19 184 PRO A C 1
ATOM 1384 O O . PRO A 1 184 ? -16.705 2.578 8.708 1.00 94.19 184 PRO A O 1
ATOM 1387 N N . VAL A 1 185 ? -18.393 1.141 8.362 1.00 95.19 185 VAL A N 1
ATOM 1388 C CA . VAL A 1 185 ? -17.812 0.056 9.155 1.00 95.19 185 VAL A CA 1
ATOM 1389 C C . VAL A 1 185 ? -17.102 -0.891 8.196 1.00 95.19 185 VAL A C 1
ATOM 1391 O O . VAL A 1 185 ? -17.754 -1.566 7.407 1.00 95.19 185 VAL A O 1
ATOM 1394 N N . LEU A 1 186 ? -15.774 -0.918 8.264 1.00 95.75 186 LEU A N 1
ATOM 1395 C CA . LEU A 1 186 ? -14.910 -1.668 7.349 1.00 95.75 186 LEU A CA 1
ATOM 1396 C C . LEU A 1 186 ? -14.868 -3.159 7.686 1.00 95.75 186 LEU A C 1
ATOM 1398 O O . LEU A 1 186 ? -14.606 -3.987 6.824 1.00 95.75 186 LEU A O 1
ATOM 1402 N N . GLY A 1 187 ? -15.133 -3.512 8.942 1.00 95.50 187 GLY A N 1
ATOM 1403 C CA . GLY A 1 187 ? -15.149 -4.903 9.355 1.00 95.50 187 GLY A CA 1
ATOM 1404 C C . GLY A 1 187 ? -15.274 -5.098 10.856 1.00 95.50 187 GLY A C 1
ATOM 1405 O O . GLY A 1 187 ? -15.243 -4.140 11.639 1.00 95.50 187 GLY A O 1
ATOM 1406 N N . ILE A 1 188 ? -15.399 -6.362 11.254 1.00 94.50 188 ILE A N 1
ATOM 1407 C CA . ILE A 1 188 ? -15.451 -6.779 12.655 1.00 94.50 188 ILE A CA 1
ATOM 1408 C C . ILE A 1 188 ? -14.339 -7.781 12.949 1.00 94.50 188 ILE A C 1
ATOM 1410 O O . ILE A 1 188 ? -14.113 -8.720 12.189 1.00 94.50 188 ILE A O 1
ATOM 1414 N N . ILE A 1 189 ? -13.662 -7.593 14.075 1.00 93.94 189 ILE A N 1
ATOM 1415 C CA . ILE A 1 189 ? -12.683 -8.525 14.627 1.00 93.94 189 ILE A CA 1
ATOM 1416 C C . ILE A 1 189 ? -13.243 -9.092 15.930 1.00 93.94 189 ILE A C 1
ATOM 1418 O O . ILE A 1 189 ? -13.529 -8.353 16.879 1.00 93.94 189 ILE A O 1
ATOM 1422 N N . GLU A 1 190 ? -13.378 -10.415 15.990 1.00 92.94 190 GLU A N 1
ATOM 1423 C CA . GLU A 1 190 ? -13.706 -11.126 17.224 1.00 92.94 190 GLU A CA 1
ATOM 1424 C C . GLU A 1 190 ? -12.411 -11.557 17.916 1.00 92.94 190 GLU A C 1
ATOM 1426 O O . GLU A 1 190 ? -11.720 -12.486 17.499 1.00 92.94 190 GLU A O 1
ATOM 1431 N N . ASN A 1 191 ? -12.055 -10.862 18.987 1.00 91.25 191 ASN A N 1
ATOM 1432 C CA . ASN A 1 191 ? -10.907 -11.196 19.810 1.00 91.25 191 ASN A CA 1
ATOM 1433 C C . ASN A 1 191 ? -11.270 -12.239 20.875 1.00 91.25 191 ASN A C 1
ATOM 1435 O O . ASN A 1 191 ? -12.425 -12.358 21.283 1.00 91.25 191 ASN A O 1
ATOM 1439 N N . TYR A 1 192 ? -10.277 -12.980 21.363 1.00 90.19 192 TYR A N 1
ATOM 1440 C CA . TYR A 1 192 ? -10.461 -14.059 22.342 1.00 90.19 192 TYR A CA 1
ATOM 1441 C C . TYR A 1 192 ? -11.426 -15.166 21.878 1.00 90.19 192 TYR A C 1
ATOM 1443 O O . TYR A 1 192 ? -12.116 -15.782 22.690 1.00 90.19 192 TYR A O 1
ATOM 1451 N N . SER A 1 193 ? -11.470 -15.424 20.571 1.00 90.19 193 SER A N 1
ATOM 1452 C CA . SER A 1 193 ? -12.381 -16.383 19.932 1.00 90.19 193 SER A CA 1
ATOM 1453 C C . SER A 1 193 ? -12.146 -17.825 20.387 1.00 90.19 193 SER A C 1
ATOM 1455 O O . SER A 1 193 ? -13.079 -18.608 20.559 1.00 90.19 193 SER A O 1
ATOM 1457 N N . TYR A 1 194 ? -10.883 -18.193 20.583 1.00 91.19 194 TYR A N 1
ATOM 1458 C CA . TYR A 1 194 ? -10.475 -19.521 21.026 1.00 91.19 194 TYR A CA 1
ATOM 1459 C C . TYR A 1 194 ? -9.124 -19.457 21.738 1.00 91.19 194 TYR A C 1
ATOM 1461 O O . TYR A 1 194 ? -8.385 -18.489 21.612 1.00 91.19 194 TYR A O 1
ATOM 1469 N N . TYR A 1 195 ? -8.770 -20.503 22.468 1.00 91.88 195 TYR A N 1
ATOM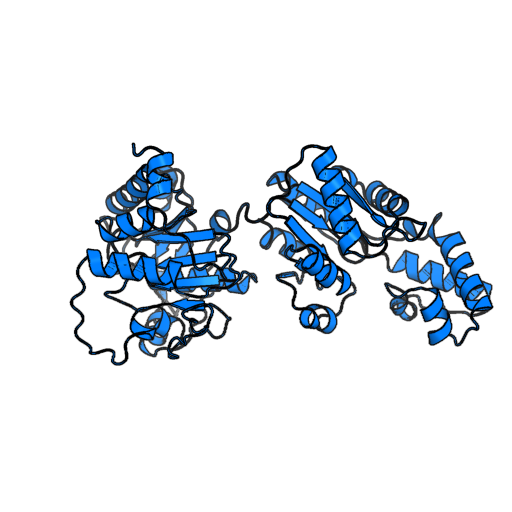 1470 C CA . TYR A 1 195 ? -7.433 -20.737 22.995 1.00 91.88 195 TYR A CA 1
ATOM 1471 C C . TYR A 1 195 ? -6.831 -21.940 22.278 1.00 91.88 195 TYR A C 1
ATOM 1473 O O . TYR A 1 195 ? -7.474 -22.984 22.182 1.00 91.88 195 TYR A O 1
ATOM 1481 N N . ARG A 1 196 ? -5.618 -21.808 21.739 1.00 89.94 196 ARG A N 1
ATOM 1482 C CA . ARG A 1 196 ? -4.916 -22.936 21.119 1.00 89.94 196 ARG A CA 1
ATOM 1483 C C . ARG A 1 196 ? -4.065 -23.616 22.186 1.00 89.94 196 ARG A C 1
ATOM 1485 O O . ARG A 1 196 ? -3.108 -23.021 22.671 1.00 89.94 196 ARG A O 1
ATOM 1492 N N . CYS A 1 197 ? -4.417 -24.849 22.549 1.00 88.94 197 CYS A N 1
ATOM 1493 C CA . CYS A 1 197 ? -3.650 -25.626 23.519 1.00 88.94 197 CYS A CA 1
ATOM 1494 C C . CYS A 1 197 ? -2.209 -25.823 23.004 1.00 88.94 197 CYS A C 1
ATOM 1496 O O . CYS A 1 197 ? -2.048 -26.357 21.903 1.00 88.94 197 CYS A O 1
ATOM 1498 N N . PRO A 1 198 ? -1.171 -25.430 23.765 1.00 86.69 198 PRO A N 1
ATOM 1499 C CA . PRO A 1 198 ? 0.216 -25.523 23.313 1.00 86.69 198 PRO A CA 1
ATOM 1500 C C . PRO A 1 198 ? 0.697 -26.975 23.181 1.00 86.69 198 PRO A C 1
ATOM 1502 O O . PRO A 1 198 ? 1.544 -27.255 22.340 1.00 86.69 198 PRO A O 1
ATOM 1505 N N . ASP A 1 199 ? 0.123 -27.903 23.954 1.00 89.50 199 ASP A N 1
ATOM 1506 C CA . ASP A 1 199 ? 0.553 -29.306 23.970 1.00 89.50 199 ASP A CA 1
ATOM 1507 C C . ASP A 1 199 ? -0.038 -30.132 22.818 1.00 89.50 199 ASP A C 1
ATOM 1509 O O . ASP A 1 199 ? 0.599 -31.061 22.325 1.00 89.50 199 ASP A O 1
ATOM 1513 N N . CYS A 1 200 ? -1.271 -29.827 22.393 1.00 92.12 200 CYS A N 1
ATOM 1514 C CA . CYS A 1 200 ? -2.000 -30.647 21.414 1.00 92.12 200 CYS A CA 1
ATOM 1515 C C . CYS A 1 200 ? -2.553 -29.883 20.203 1.00 92.12 200 CYS A C 1
ATOM 1517 O O . CYS A 1 200 ? -3.135 -30.497 19.310 1.00 92.12 200 CYS A O 1
ATOM 1519 N N . GLY A 1 201 ? -2.427 -28.554 20.161 1.00 88.56 201 GLY A N 1
ATOM 1520 C CA . GLY A 1 201 ? -2.901 -27.709 19.060 1.00 88.56 201 GLY A CA 1
ATOM 1521 C C . GLY A 1 201 ? -4.424 -27.561 18.956 1.00 88.56 201 GLY A C 1
ATOM 1522 O O . GLY A 1 201 ? -4.905 -26.820 18.098 1.00 88.56 201 GLY A O 1
ATOM 1523 N N . ARG A 1 202 ? -5.203 -28.227 19.819 1.00 92.50 202 ARG A N 1
ATOM 1524 C CA . ARG A 1 202 ? -6.667 -28.125 19.835 1.00 92.50 202 ARG A CA 1
ATOM 1525 C C . ARG A 1 202 ? -7.106 -26.693 20.151 1.00 92.50 202 ARG A C 1
ATOM 1527 O O . ARG A 1 202 ? -6.620 -26.092 21.106 1.00 92.50 202 ARG A O 1
ATOM 1534 N N . ALA A 1 203 ? -8.059 -26.181 19.373 1.00 91.38 203 ALA A N 1
ATOM 1535 C CA . ALA A 1 203 ? -8.733 -24.921 19.661 1.00 91.38 203 ALA A CA 1
ATOM 1536 C C . ALA A 1 203 ? -9.875 -25.138 20.670 1.00 91.38 203 ALA A C 1
ATOM 1538 O O . ALA A 1 203 ? -10.796 -25.920 20.423 1.00 91.38 203 ALA A O 1
ATOM 1539 N N . GLU A 1 204 ? -9.818 -24.436 21.797 1.00 91.50 204 GLU A N 1
ATOM 1540 C CA . GLU A 1 204 ? -10.820 -24.461 22.860 1.00 91.50 204 GLU A CA 1
ATOM 1541 C C . GLU A 1 204 ? -11.565 -23.130 22.939 1.00 91.50 204 GLU A C 1
ATOM 1543 O O . GLU A 1 204 ? -10.970 -22.061 23.061 1.00 91.50 204 GLU A O 1
ATOM 1548 N N . LYS A 1 205 ? -12.894 -23.183 22.889 1.00 91.25 205 LYS A N 1
ATOM 1549 C CA . LYS A 1 205 ? -13.756 -21.998 22.898 1.00 91.25 205 LYS A CA 1
ATOM 1550 C C . LYS A 1 205 ? -14.124 -21.615 24.330 1.00 91.25 205 LYS A C 1
ATOM 1552 O O . LYS A 1 205 ? -15.225 -21.896 24.796 1.00 91.25 205 LYS A O 1
ATOM 1557 N N . ILE A 1 206 ? -13.178 -21.001 25.042 1.00 88.19 206 ILE A N 1
ATOM 1558 C CA . ILE A 1 206 ? -13.304 -20.687 26.479 1.00 88.19 206 ILE A CA 1
ATOM 1559 C C . ILE A 1 206 ? -14.535 -19.816 26.774 1.00 88.19 206 ILE A C 1
ATOM 1561 O O . ILE A 1 206 ? -15.208 -20.016 27.782 1.00 88.19 206 ILE A O 1
ATOM 1565 N N . PHE A 1 207 ? -14.847 -18.868 25.888 1.00 84.94 207 PHE A N 1
ATOM 1566 C CA . PHE A 1 207 ? -15.967 -17.939 26.063 1.00 84.94 207 PHE A CA 1
ATOM 1567 C C . PHE A 1 207 ? -17.277 -18.390 25.403 1.00 84.94 207 PHE A C 1
ATOM 1569 O O . PHE A 1 207 ? -18.243 -17.631 25.421 1.00 84.94 207 PHE A O 1
ATOM 1576 N N . GLY A 1 208 ? -17.335 -19.623 24.892 1.00 84.50 208 GLY A N 1
ATOM 1577 C CA . GLY A 1 208 ? -18.501 -20.167 24.200 1.00 84.50 208 GLY A CA 1
ATOM 1578 C C . GLY A 1 208 ? -18.399 -20.089 22.679 1.00 84.50 208 GLY A C 1
ATOM 1579 O O . GLY A 1 208 ? -17.364 -19.738 22.116 1.00 84.50 208 GLY A O 1
ATOM 1580 N N . GLU A 1 209 ? -19.480 -20.488 22.015 1.00 85.94 209 GLU A N 1
ATOM 1581 C CA . GLU A 1 209 ? -19.565 -20.496 20.557 1.00 85.94 209 GLU A CA 1
ATOM 1582 C C . GLU A 1 209 ? -19.592 -19.075 19.980 1.00 85.94 209 GLU A C 1
ATOM 1584 O O . GLU A 1 209 ? -20.223 -18.169 20.522 1.00 85.94 209 GLU A O 1
ATOM 1589 N N . SER A 1 210 ? -18.874 -18.898 18.872 1.00 85.81 210 SER A N 1
ATOM 1590 C CA . SER A 1 210 ? -18.825 -17.643 18.125 1.00 85.81 210 SER A CA 1
ATOM 1591 C C . SER A 1 210 ? -20.108 -17.491 17.315 1.00 85.81 210 SER A C 1
ATOM 1593 O O . SER A 1 210 ? -20.481 -18.401 16.577 1.00 85.81 210 SER A O 1
ATOM 1595 N N . HIS A 1 211 ? -20.747 -16.329 17.418 1.00 86.19 211 HIS A N 1
ATOM 1596 C CA . HIS A 1 211 ? -21.921 -15.960 16.617 1.00 86.19 211 HIS A CA 1
ATOM 1597 C C . HIS A 1 211 ? -21.633 -14.777 15.688 1.00 86.19 211 HIS A C 1
ATOM 1599 O O . HIS A 1 211 ? -22.548 -14.197 15.107 1.00 86.19 211 HIS A O 1
ATOM 1605 N N . ILE A 1 212 ? -20.359 -14.393 15.550 1.00 88.69 212 ILE A N 1
ATOM 1606 C CA . ILE A 1 212 ? -20.009 -13.161 14.849 1.00 88.69 212 ILE A CA 1
ATOM 1607 C C . ILE A 1 212 ? -20.336 -13.209 13.360 1.00 88.69 212 ILE A C 1
ATOM 1609 O O . ILE A 1 212 ? -20.702 -12.181 12.811 1.00 88.69 212 ILE A O 1
ATOM 1613 N N . ASP A 1 213 ? -20.261 -14.378 12.719 1.00 90.19 213 ASP A N 1
ATOM 1614 C CA . ASP A 1 213 ? -20.549 -14.497 11.285 1.00 90.19 213 ASP A CA 1
ATOM 1615 C C . ASP A 1 213 ? -22.019 -14.146 10.997 1.00 90.19 213 ASP A C 1
ATOM 1617 O O . ASP A 1 213 ? -22.300 -13.345 10.109 1.00 90.19 213 ASP A O 1
ATOM 1621 N N . GLU A 1 214 ? -22.946 -14.657 11.817 1.00 88.25 214 GLU A N 1
ATOM 1622 C CA . GLU A 1 214 ? -24.380 -14.343 11.734 1.00 88.25 214 GLU A CA 1
ATOM 1623 C C . GLU A 1 214 ? -24.648 -12.854 12.010 1.00 88.25 214 GLU A C 1
ATOM 1625 O O . GLU A 1 214 ? -25.479 -12.216 11.359 1.00 88.25 214 GLU A O 1
ATOM 1630 N N . GLU A 1 215 ? -23.945 -12.273 12.987 1.00 85.19 215 GLU A N 1
ATOM 1631 C CA . GLU A 1 215 ? -24.089 -10.857 13.332 1.00 85.19 215 GLU A CA 1
ATOM 1632 C C . GLU A 1 215 ? -23.551 -9.929 12.240 1.00 85.19 215 GLU A C 1
ATOM 1634 O O . GLU A 1 215 ? -24.169 -8.901 11.953 1.00 85.19 215 GLU A O 1
ATOM 1639 N N . ALA A 1 216 ? -22.413 -10.289 11.653 1.00 89.38 216 ALA A N 1
ATOM 1640 C CA . ALA A 1 216 ? -21.731 -9.558 10.598 1.00 89.38 216 ALA A CA 1
ATOM 1641 C C . ALA A 1 216 ? -22.556 -9.585 9.302 1.00 89.38 216 ALA A C 1
ATOM 1643 O O . ALA A 1 216 ? -22.800 -8.534 8.703 1.00 89.38 216 ALA A O 1
ATOM 1644 N N . GLU A 1 217 ? -23.103 -10.752 8.944 1.00 90.75 217 GLU A N 1
ATOM 1645 C CA . GLU A 1 217 ? -24.037 -10.913 7.827 1.00 90.75 217 GLU A CA 1
ATOM 1646 C C . GLU A 1 217 ? -25.298 -10.056 8.018 1.00 90.75 217 GLU A C 1
ATOM 1648 O O . GLU A 1 217 ? -25.703 -9.333 7.107 1.00 90.75 217 GLU A O 1
ATOM 1653 N N . ALA A 1 218 ? -25.876 -10.040 9.226 1.00 87.44 218 ALA A N 1
ATOM 1654 C CA . ALA A 1 218 ? -27.088 -9.274 9.524 1.00 87.44 218 ALA A CA 1
ATOM 1655 C C . ALA A 1 218 ? -26.934 -7.749 9.358 1.00 87.44 218 ALA A C 1
ATOM 1657 O O . ALA A 1 218 ? -27.941 -7.050 9.212 1.00 87.44 218 ALA A O 1
ATOM 1658 N N . ILE A 1 219 ? -25.707 -7.222 9.407 1.00 87.12 219 ILE A N 1
ATOM 1659 C CA . ILE A 1 219 ? -25.411 -5.794 9.206 1.00 87.12 219 ILE A CA 1
ATOM 1660 C C . ILE A 1 219 ? -24.628 -5.510 7.915 1.00 87.12 219 ILE A C 1
ATOM 1662 O O . ILE A 1 219 ? -24.302 -4.351 7.654 1.00 87.12 219 ILE A O 1
ATOM 1666 N N . GLY A 1 220 ? -24.351 -6.538 7.104 1.00 90.00 220 GLY A N 1
ATOM 1667 C CA . GLY A 1 220 ? -23.640 -6.423 5.828 1.00 90.00 220 GLY A CA 1
ATOM 1668 C C . GLY A 1 220 ? -22.178 -5.992 5.964 1.00 90.00 220 GLY A C 1
ATOM 1669 O O . GLY A 1 220 ? -21.688 -5.242 5.125 1.00 90.00 220 GLY A O 1
ATOM 1670 N N . VAL A 1 221 ? -21.495 -6.416 7.029 1.00 92.50 221 VAL A N 1
ATOM 1671 C CA . VAL A 1 221 ? -20.095 -6.064 7.323 1.00 92.50 221 VAL A CA 1
ATOM 1672 C C . VAL A 1 221 ? -19.256 -7.347 7.340 1.00 92.50 221 VAL A C 1
ATOM 1674 O O . VAL A 1 221 ? -19.732 -8.347 7.867 1.00 92.50 221 VAL A O 1
ATOM 1677 N N . PRO A 1 222 ? -18.024 -7.372 6.802 1.00 94.56 222 PRO A N 1
ATOM 1678 C CA . PRO A 1 222 ? -17.193 -8.575 6.820 1.00 94.56 222 PRO A CA 1
ATOM 1679 C C . PRO A 1 222 ? -16.566 -8.846 8.198 1.00 94.56 222 PRO A C 1
ATOM 1681 O O . PRO A 1 222 ? -16.240 -7.926 8.956 1.00 94.56 222 PRO A O 1
ATOM 1684 N N . VAL A 1 223 ? -16.331 -10.124 8.504 1.00 94.81 223 VAL A N 1
ATOM 1685 C CA . VAL A 1 223 ? -15.479 -10.541 9.628 1.00 94.81 223 VAL A CA 1
ATOM 1686 C C . VAL A 1 223 ? -14.031 -10.561 9.149 1.00 94.81 223 VAL A C 1
ATOM 1688 O O . VAL A 1 223 ? -13.682 -11.353 8.279 1.00 94.81 223 VAL A O 1
ATOM 1691 N N . LEU A 1 224 ? -13.186 -9.701 9.718 1.00 94.50 224 LEU A N 1
ATOM 1692 C CA . LEU A 1 224 ? -11.784 -9.560 9.304 1.00 94.50 224 LEU A CA 1
ATOM 1693 C C . LEU A 1 224 ? -10.881 -10.612 9.948 1.00 94.50 224 LEU A C 1
ATOM 1695 O O . LEU A 1 224 ? -9.876 -11.012 9.364 1.00 94.50 224 LEU A O 1
ATOM 1699 N N . ALA A 1 225 ? -11.202 -11.016 11.180 1.00 93.56 225 ALA A N 1
ATOM 1700 C CA . ALA A 1 225 ? -10.446 -12.020 11.915 1.00 93.56 225 ALA A CA 1
ATOM 1701 C C . ALA A 1 225 ? -11.217 -12.567 13.122 1.00 93.56 225 ALA A C 1
ATOM 1703 O O . ALA A 1 225 ? -12.026 -11.868 13.742 1.00 93.56 225 ALA A O 1
ATOM 1704 N N . LYS A 1 226 ? -10.864 -13.797 13.506 1.00 92.62 226 LYS A N 1
ATOM 1705 C CA . LYS A 1 226 ? -11.205 -14.416 14.792 1.00 92.62 226 LYS A CA 1
ATOM 1706 C C . LYS A 1 226 ? -9.910 -14.740 15.526 1.00 92.62 226 LYS A C 1
ATOM 1708 O O . LYS A 1 226 ? -9.251 -15.726 15.210 1.00 92.62 226 LYS A O 1
ATOM 1713 N N . LEU A 1 227 ? -9.513 -13.883 16.460 1.00 90.44 227 LEU A N 1
ATOM 1714 C CA . LEU A 1 227 ? -8.189 -13.935 17.078 1.00 90.44 227 LEU A CA 1
ATOM 1715 C C . LEU A 1 227 ? -8.180 -14.806 18.341 1.00 90.44 227 LEU A C 1
ATOM 1717 O O . LEU A 1 227 ? -9.136 -14.753 19.126 1.00 90.44 227 LEU A O 1
ATOM 1721 N N . PRO A 1 228 ? -7.114 -15.591 18.577 1.00 89.88 228 PRO A N 1
ATOM 1722 C CA . PRO A 1 228 ? -6.999 -16.410 19.770 1.00 89.88 228 PRO A CA 1
ATOM 1723 C C . PRO A 1 228 ? -6.638 -15.613 21.024 1.00 89.88 228 PRO A C 1
ATOM 1725 O O . PRO A 1 228 ? -6.054 -14.533 20.980 1.00 89.88 228 PRO A O 1
ATOM 1728 N N . ILE A 1 229 ? -6.894 -16.226 22.176 1.00 88.62 229 ILE A N 1
ATOM 1729 C CA . ILE A 1 229 ? -6.241 -15.882 23.436 1.00 88.62 229 ILE A CA 1
ATOM 1730 C C . ILE A 1 229 ? -4.787 -16.346 23.343 1.00 88.62 229 ILE A C 1
ATOM 1732 O O . ILE A 1 229 ? -4.524 -17.541 23.195 1.00 88.62 229 ILE A O 1
ATOM 1736 N N . ASN A 1 230 ? -3.852 -15.407 23.467 1.00 84.44 230 ASN A N 1
ATOM 1737 C CA . ASN A 1 230 ? -2.422 -15.683 23.429 1.00 84.44 230 ASN A CA 1
ATOM 1738 C C . ASN A 1 230 ? -1.747 -15.214 24.735 1.00 84.44 230 ASN A C 1
ATOM 1740 O O . ASN A 1 230 ? -1.558 -14.011 24.924 1.00 84.44 230 ASN A O 1
ATOM 1744 N N . PRO A 1 231 ? -1.383 -16.137 25.647 1.00 83.62 231 PRO A N 1
ATOM 1745 C CA . PRO A 1 231 ? -0.706 -15.789 26.897 1.00 83.62 231 PRO A CA 1
ATOM 1746 C C . PRO A 1 231 ? 0.656 -15.115 26.701 1.00 83.62 231 PRO A C 1
ATOM 1748 O O . PRO A 1 231 ? 1.026 -14.261 27.501 1.00 83.62 231 PRO A O 1
ATOM 1751 N N . GLU A 1 232 ? 1.385 -15.450 25.634 1.00 81.31 232 GLU A N 1
ATOM 1752 C CA . GLU A 1 232 ? 2.689 -14.838 25.353 1.00 81.31 232 GLU A CA 1
ATOM 1753 C C . GLU A 1 232 ? 2.546 -13.368 24.951 1.00 81.31 232 GLU A C 1
ATOM 1755 O O . GLU A 1 232 ? 3.373 -12.546 25.333 1.00 81.31 232 GLU A O 1
ATOM 1760 N N . LEU A 1 233 ? 1.457 -13.012 24.263 1.00 77.38 233 LEU A N 1
ATOM 1761 C CA . LEU A 1 233 ? 1.133 -11.620 23.948 1.00 77.38 233 LEU A CA 1
ATOM 1762 C C . LEU A 1 233 ? 0.838 -10.813 25.217 1.00 77.38 233 LEU A C 1
ATOM 1764 O O . LEU A 1 233 ? 1.318 -9.690 25.352 1.00 77.38 233 LEU A O 1
ATOM 1768 N N . ALA A 1 234 ? 0.083 -11.391 26.156 1.00 78.81 234 ALA A N 1
ATOM 1769 C CA . ALA A 1 234 ? -0.181 -10.758 27.447 1.00 78.81 234 ALA A CA 1
ATOM 1770 C C . ALA A 1 234 ? 1.119 -10.561 28.239 1.00 78.81 234 ALA A C 1
ATOM 1772 O O . ALA A 1 234 ? 1.408 -9.455 28.683 1.00 78.81 234 ALA A O 1
ATOM 1773 N N . LYS A 1 235 ? 1.954 -11.603 28.323 1.00 82.00 235 LYS A N 1
ATOM 1774 C CA . LYS A 1 235 ? 3.253 -11.547 28.999 1.00 82.00 235 LYS A CA 1
ATOM 1775 C C . LYS A 1 235 ? 4.199 -10.526 28.368 1.00 82.00 235 LYS A C 1
ATOM 1777 O O . LYS A 1 235 ? 4.862 -9.783 29.080 1.00 82.00 235 LYS A O 1
ATOM 1782 N N . ALA A 1 236 ? 4.276 -10.472 27.041 1.00 78.38 236 ALA A N 1
ATOM 1783 C CA . ALA A 1 236 ? 5.122 -9.511 26.345 1.00 78.38 236 ALA A CA 1
ATOM 1784 C C . ALA A 1 236 ? 4.640 -8.069 26.558 1.00 78.38 236 ALA A C 1
ATOM 1786 O O . ALA A 1 236 ? 5.458 -7.205 26.866 1.00 78.38 236 ALA A O 1
ATOM 1787 N N . ALA A 1 237 ? 3.327 -7.825 26.501 1.00 74.38 237 ALA A N 1
ATOM 1788 C CA . ALA A 1 237 ? 2.747 -6.531 26.854 1.00 74.38 237 ALA A CA 1
ATOM 1789 C C . ALA A 1 237 ? 3.061 -6.149 28.313 1.00 74.38 237 ALA A C 1
ATOM 1791 O O . ALA A 1 237 ? 3.503 -5.032 28.575 1.00 74.38 237 ALA A O 1
ATOM 1792 N N . ASP A 1 238 ? 2.925 -7.080 29.258 1.00 76.44 238 ASP A N 1
ATOM 1793 C CA . ASP A 1 238 ? 3.278 -6.859 30.665 1.00 76.44 238 ASP A CA 1
ATOM 1794 C C . ASP A 1 238 ? 4.780 -6.621 30.859 1.00 76.44 238 ASP A C 1
ATOM 1796 O O . ASP A 1 238 ? 5.188 -5.882 31.745 1.00 76.44 238 ASP A O 1
ATOM 1800 N N . GLU A 1 239 ? 5.643 -7.174 30.024 1.00 79.75 239 GLU A N 1
ATOM 1801 C CA . GLU A 1 239 ? 7.085 -6.928 30.111 1.00 79.75 239 GLU A CA 1
ATOM 1802 C C . GLU A 1 239 ? 7.528 -5.693 29.309 1.00 79.75 239 GLU A C 1
ATOM 1804 O O . GLU A 1 239 ? 8.710 -5.357 29.316 1.00 79.75 239 GLU A O 1
ATOM 1809 N N . GLY A 1 240 ? 6.601 -5.001 28.632 1.00 68.38 240 GLY A N 1
ATOM 1810 C CA . GLY A 1 240 ? 6.928 -3.882 27.742 1.00 68.38 240 GLY A CA 1
ATOM 1811 C C . GLY A 1 240 ? 7.788 -4.307 26.558 1.00 68.38 240 GLY A C 1
ATOM 1812 O O . GLY A 1 240 ? 8.600 -3.532 26.061 1.00 68.38 240 GLY A O 1
ATOM 1813 N N . ARG A 1 241 ? 7.665 -5.571 26.147 1.00 68.19 241 ARG A N 1
ATOM 1814 C CA . ARG A 1 241 ? 8.457 -6.171 25.082 1.00 68.19 241 ARG A CA 1
ATOM 1815 C C . ARG A 1 241 ? 7.631 -6.341 23.823 1.00 68.19 241 ARG A C 1
ATOM 1817 O O . ARG A 1 241 ? 6.463 -6.718 23.843 1.00 68.19 241 ARG A O 1
ATOM 1824 N N . TYR A 1 242 ? 8.331 -6.164 22.715 1.00 63.62 242 TYR A N 1
ATOM 1825 C CA . TYR A 1 242 ? 7.907 -6.550 21.382 1.00 63.62 242 TYR A CA 1
ATOM 1826 C C . TYR A 1 242 ? 7.376 -7.994 21.334 1.00 63.62 242 TYR A C 1
ATOM 1828 O O . TYR A 1 242 ? 8.027 -8.921 21.825 1.00 63.62 242 TYR A O 1
ATOM 1836 N N . PHE A 1 243 ? 6.236 -8.196 20.668 1.00 63.81 243 PHE A N 1
ATOM 1837 C CA . PHE A 1 243 ? 5.694 -9.524 20.362 1.00 63.81 243 PHE A CA 1
ATOM 1838 C C . PHE A 1 243 ? 5.267 -9.630 18.899 1.00 63.81 243 PHE A C 1
ATOM 1840 O O . PHE A 1 243 ? 4.444 -8.836 18.457 1.00 63.81 243 PHE A O 1
ATOM 1847 N N . GLY A 1 244 ? 5.797 -10.592 18.143 1.00 61.56 244 GLY A N 1
ATOM 1848 C CA . GLY A 1 244 ? 5.366 -10.833 16.762 1.00 61.56 244 GLY A CA 1
ATOM 1849 C C . GLY A 1 244 ? 3.936 -11.373 16.715 1.00 61.56 244 GLY A C 1
ATOM 1850 O O . GLY A 1 244 ? 3.629 -12.358 17.378 1.00 61.56 244 GLY A O 1
ATOM 1851 N N . PHE A 1 245 ? 3.054 -10.727 15.953 1.00 64.75 245 PHE A N 1
ATOM 1852 C CA . PHE A 1 245 ? 1.667 -11.160 15.784 1.00 64.75 245 PHE A CA 1
ATOM 1853 C C . PHE A 1 245 ? 1.486 -11.752 14.383 1.00 64.75 245 PHE A C 1
ATOM 1855 O O . PHE A 1 245 ? 1.478 -11.016 13.402 1.00 64.75 245 PHE A O 1
ATOM 1862 N N . GLU A 1 246 ? 1.383 -13.078 14.292 1.00 65.69 246 GLU A N 1
ATOM 1863 C CA . GLU A 1 246 ? 1.336 -13.815 13.015 1.00 65.69 246 GLU A CA 1
ATOM 1864 C C . GLU A 1 246 ? -0.082 -14.223 12.585 1.00 65.69 246 GLU A C 1
ATOM 1866 O O . GLU A 1 246 ? -0.260 -14.857 11.546 1.00 65.69 246 GLU A O 1
ATOM 1871 N N . GLU A 1 247 ? -1.110 -13.887 13.368 1.00 71.56 247 GLU A N 1
ATOM 1872 C CA . GLU A 1 247 ? -2.474 -14.300 13.035 1.00 71.56 247 GLU A CA 1
ATOM 1873 C C . GLU A 1 247 ? -3.007 -13.498 11.833 1.00 71.56 247 GLU A C 1
ATOM 1875 O O . GLU A 1 247 ? -2.866 -12.268 11.793 1.00 71.56 247 GLU A O 1
ATOM 1880 N N . PRO A 1 248 ? -3.634 -14.165 10.847 1.00 76.44 248 PRO A N 1
ATOM 1881 C CA . PRO A 1 248 ? -4.092 -13.510 9.635 1.00 76.44 248 PRO A CA 1
ATOM 1882 C C . PRO A 1 248 ? -5.288 -12.607 9.947 1.00 76.44 248 PRO A C 1
ATOM 1884 O O . PRO A 1 248 ? -6.375 -13.074 10.282 1.00 76.44 248 PRO A O 1
ATOM 1887 N N . VAL A 1 249 ? -5.079 -11.299 9.807 1.00 86.88 249 VAL A N 1
ATOM 1888 C CA . VAL A 1 249 ? -6.151 -10.302 9.755 1.00 86.88 249 VAL A CA 1
ATOM 1889 C C . VAL A 1 249 ? -6.362 -9.922 8.298 1.00 86.88 249 VAL A C 1
ATOM 1891 O O . VAL A 1 249 ? -5.415 -9.493 7.630 1.00 86.88 249 VAL A O 1
ATOM 1894 N N . ASP A 1 250 ? -7.588 -10.077 7.800 1.00 89.94 250 ASP A N 1
ATOM 1895 C CA . ASP A 1 250 ? -7.948 -9.560 6.486 1.00 89.94 250 ASP A CA 1
ATOM 1896 C C . ASP A 1 250 ? -8.017 -8.033 6.542 1.00 89.94 250 ASP A C 1
ATOM 1898 O O . ASP A 1 250 ? -8.914 -7.443 7.142 1.00 89.94 250 ASP A O 1
ATOM 1902 N N . VAL A 1 251 ? -7.034 -7.387 5.924 1.00 90.31 251 VAL A N 1
ATOM 1903 C CA . VAL A 1 251 ? -6.963 -5.927 5.837 1.00 90.31 251 VAL A CA 1
ATOM 1904 C C . VAL A 1 251 ? -7.541 -5.389 4.533 1.00 90.31 251 VAL A C 1
ATOM 1906 O O . VAL A 1 251 ? -7.522 -4.176 4.347 1.00 90.31 251 VAL A O 1
ATOM 1909 N N . THR A 1 252 ? -8.075 -6.240 3.642 1.00 89.19 252 THR A N 1
ATOM 1910 C CA . THR A 1 252 ? -8.634 -5.810 2.343 1.00 89.19 252 THR A CA 1
ATOM 1911 C C . THR A 1 252 ? -9.575 -4.629 2.492 1.00 89.19 252 THR A C 1
ATOM 1913 O O . THR A 1 252 ? -9.301 -3.611 1.864 1.00 89.19 252 THR A O 1
ATOM 1916 N N . PRO A 1 253 ? -10.591 -4.669 3.378 1.00 90.69 253 PRO A N 1
ATOM 1917 C CA . PRO A 1 253 ? -11.553 -3.569 3.472 1.00 90.69 253 PRO A CA 1
ATOM 1918 C C . PRO A 1 253 ? -10.943 -2.258 3.988 1.00 90.69 253 PRO A C 1
ATOM 1920 O O . PRO A 1 253 ? -11.568 -1.206 3.914 1.00 90.69 253 PRO A O 1
ATOM 1923 N N . ILE A 1 254 ? -9.731 -2.311 4.548 1.00 91.06 254 ILE A N 1
ATOM 1924 C CA . ILE A 1 254 ? -9.008 -1.155 5.084 1.00 91.06 254 ILE A CA 1
ATOM 1925 C C . ILE A 1 254 ? -8.148 -0.512 3.997 1.00 91.06 254 ILE A C 1
ATOM 1927 O O . ILE A 1 254 ? -8.114 0.716 3.886 1.00 91.06 254 ILE A O 1
ATOM 1931 N N . VAL A 1 255 ? -7.483 -1.332 3.180 1.00 89.56 255 VAL A N 1
ATOM 1932 C CA . VAL A 1 255 ? -6.570 -0.871 2.124 1.00 89.56 255 VAL A CA 1
ATOM 1933 C C . VAL A 1 255 ? -7.258 -0.644 0.774 1.00 89.56 255 VAL A C 1
ATOM 1935 O O . VAL A 1 255 ? -6.713 0.066 -0.066 1.00 89.56 255 VAL A O 1
ATOM 1938 N N . GLU A 1 256 ? -8.455 -1.199 0.573 1.00 86.56 256 GLU A N 1
ATOM 1939 C CA . GLU A 1 256 ? -9.189 -1.144 -0.695 1.00 86.56 256 GLU A CA 1
ATOM 1940 C C . GLU A 1 256 ? -9.423 0.294 -1.160 1.00 86.56 256 GLU A C 1
ATOM 1942 O O . GLU A 1 256 ? -9.929 1.136 -0.410 1.00 86.56 256 GLU A O 1
ATOM 1947 N N . GLY A 1 257 ? -9.055 0.588 -2.407 1.00 83.94 257 GLY A N 1
ATOM 1948 C CA . GLY A 1 257 ? -9.229 1.914 -3.005 1.00 83.94 257 GLY A CA 1
ATOM 1949 C C . GLY A 1 257 ? -8.277 2.973 -2.448 1.00 83.94 257 GLY A C 1
ATOM 1950 O O . GLY A 1 257 ? -8.543 4.172 -2.582 1.00 83.94 257 GLY A O 1
ATOM 1951 N N . LEU A 1 258 ? -7.188 2.564 -1.783 1.00 87.19 258 LEU A N 1
ATOM 1952 C CA . LEU A 1 258 ? -6.084 3.471 -1.462 1.00 87.19 258 LEU A CA 1
ATOM 1953 C C . LEU A 1 258 ? -5.472 4.044 -2.745 1.00 87.19 258 LEU A C 1
ATOM 1955 O O . LEU A 1 258 ? -5.094 5.210 -2.765 1.00 87.19 258 LEU A O 1
ATOM 1959 N N . PHE A 1 259 ? -5.446 3.244 -3.814 1.00 92.06 259 PHE A N 1
ATOM 1960 C CA . PHE A 1 259 ? -5.010 3.647 -5.144 1.00 92.06 259 PHE A CA 1
ATOM 1961 C C . PHE A 1 259 ? -6.167 3.546 -6.138 1.00 92.06 259 PHE A C 1
ATOM 1963 O O . PHE A 1 259 ? -6.895 2.555 -6.151 1.00 92.06 259 PHE A O 1
ATOM 1970 N N . ASP A 1 260 ? -6.338 4.561 -6.985 1.00 93.19 260 ASP A N 1
ATOM 1971 C CA . ASP A 1 260 ? -7.345 4.558 -8.059 1.00 93.19 260 ASP A CA 1
ATOM 1972 C C . ASP A 1 260 ? -6.738 4.307 -9.449 1.00 93.19 260 ASP A C 1
ATOM 1974 O O . ASP A 1 260 ? -7.472 4.053 -10.415 1.00 93.19 260 ASP A O 1
ATOM 1978 N N . THR A 1 261 ? -5.405 4.374 -9.533 1.00 96.94 261 THR A N 1
ATOM 1979 C CA . THR A 1 261 ? -4.620 4.300 -10.764 1.00 96.94 261 THR A CA 1
ATOM 1980 C C . THR A 1 261 ? -3.267 3.647 -10.491 1.00 96.94 261 THR A C 1
ATOM 1982 O O . THR A 1 261 ? -2.581 4.015 -9.542 1.00 96.94 261 THR A O 1
ATOM 1985 N N . ALA A 1 262 ? -2.850 2.716 -11.343 1.00 98.06 262 ALA A N 1
ATOM 1986 C CA . ALA A 1 262 ? -1.528 2.102 -11.297 1.00 98.06 262 ALA A CA 1
ATOM 1987 C C . ALA A 1 262 ? -0.820 2.266 -12.649 1.00 98.06 262 ALA A C 1
ATOM 1989 O O . ALA A 1 262 ? -1.342 1.873 -13.698 1.00 98.06 262 ALA A O 1
ATOM 1990 N N . LEU A 1 263 ? 0.366 2.868 -12.618 1.00 98.62 263 LEU A N 1
ATOM 1991 C CA . LEU A 1 263 ? 1.249 3.035 -13.764 1.00 98.62 263 LEU A CA 1
ATOM 1992 C C . LEU A 1 263 ? 2.328 1.957 -13.702 1.00 98.62 263 LEU A C 1
ATOM 1994 O O . LEU A 1 263 ? 2.942 1.777 -12.660 1.00 98.62 263 LEU A O 1
ATOM 1998 N N . PHE A 1 264 ? 2.579 1.266 -14.806 1.00 98.62 264 PHE A N 1
ATOM 1999 C CA . PHE A 1 264 ? 3.582 0.205 -14.883 1.00 98.62 264 PHE A CA 1
ATOM 2000 C C . PHE A 1 264 ? 4.700 0.599 -15.842 1.00 98.62 264 PHE A C 1
ATOM 2002 O O . PHE A 1 264 ? 4.422 1.071 -16.950 1.00 98.62 264 PHE A O 1
ATOM 2009 N N . ASP A 1 265 ? 5.960 0.359 -15.473 1.00 97.50 265 ASP A N 1
ATOM 2010 C CA . ASP A 1 265 ? 6.985 0.177 -16.502 1.00 97.50 265 ASP A CA 1
ATOM 2011 C C . ASP A 1 265 ? 6.708 -1.112 -17.292 1.00 97.50 265 ASP A C 1
ATOM 2013 O O . ASP A 1 265 ? 5.925 -1.969 -16.888 1.00 97.50 265 ASP A O 1
ATOM 2017 N N . LEU A 1 266 ? 7.328 -1.243 -18.455 1.00 95.75 266 LEU A N 1
ATOM 2018 C CA . LEU A 1 266 ? 7.157 -2.374 -19.351 1.00 95.75 266 LEU A CA 1
ATOM 2019 C C . LEU A 1 266 ? 8.267 -3.411 -19.161 1.00 95.75 266 LEU A C 1
ATOM 2021 O O . LEU A 1 266 ? 8.017 -4.530 -18.710 1.00 95.75 266 LEU A O 1
ATOM 2025 N N . ASP A 1 267 ? 9.485 -3.030 -19.535 1.00 93.19 267 ASP A N 1
ATOM 2026 C CA . ASP A 1 267 ? 10.664 -3.890 -19.541 1.00 93.19 267 ASP A CA 1
ATOM 2027 C C . ASP A 1 267 ? 11.148 -4.080 -18.092 1.00 93.19 267 ASP A C 1
ATOM 2029 O O . ASP A 1 267 ? 11.355 -3.095 -17.400 1.00 93.19 267 ASP A O 1
ATOM 2033 N N . GLY A 1 268 ? 11.291 -5.324 -17.620 1.00 93.31 268 GLY A N 1
ATOM 2034 C CA . GLY A 1 268 ? 11.679 -5.646 -16.236 1.00 93.31 268 GLY A CA 1
ATOM 2035 C C . GLY A 1 268 ? 10.528 -5.675 -15.224 1.00 93.31 268 GLY A C 1
ATOM 2036 O O . GLY A 1 268 ? 10.681 -6.232 -14.142 1.00 93.31 268 GLY A O 1
ATOM 2037 N N . THR A 1 269 ? 9.348 -5.173 -15.602 1.00 96.94 269 THR A N 1
ATOM 2038 C CA . THR A 1 269 ? 8.159 -5.127 -14.733 1.00 96.94 269 THR A CA 1
ATOM 2039 C C . THR A 1 269 ? 7.016 -5.995 -15.259 1.00 96.94 269 THR A C 1
ATOM 2041 O O . THR A 1 269 ? 6.555 -6.897 -14.562 1.00 96.94 269 THR A O 1
ATOM 2044 N N . LEU A 1 270 ? 6.562 -5.767 -16.495 1.00 97.88 270 LEU A N 1
ATOM 2045 C CA . LEU A 1 270 ? 5.522 -6.582 -17.139 1.00 97.88 270 LEU A CA 1
ATOM 2046 C C . LEU A 1 270 ? 6.137 -7.704 -17.977 1.00 97.88 270 LEU A C 1
ATOM 2048 O O . LEU A 1 270 ? 5.620 -8.821 -18.015 1.00 97.88 270 LEU A O 1
ATOM 2052 N N . THR A 1 271 ? 7.250 -7.410 -18.647 1.00 96.44 271 THR A N 1
ATOM 2053 C CA . THR A 1 271 ? 7.896 -8.327 -19.587 1.00 96.44 271 THR A CA 1
ATOM 2054 C C . THR A 1 271 ? 9.394 -8.452 -19.331 1.00 96.44 271 THR A C 1
ATOM 2056 O O . THR A 1 271 ? 10.032 -7.484 -18.929 1.00 96.44 271 THR A O 1
ATOM 2059 N N . ASP A 1 272 ? 9.9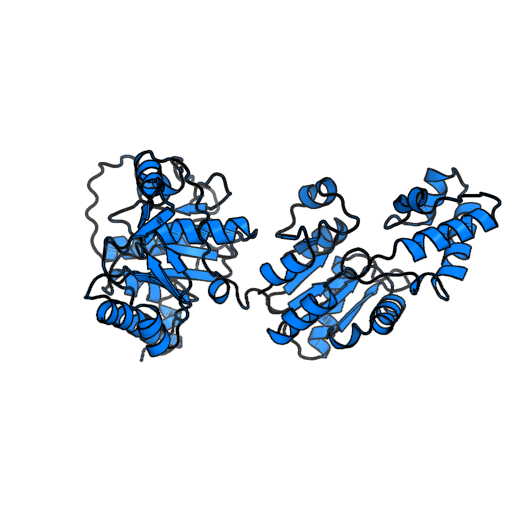53 -9.622 -19.617 1.00 95.50 272 ASP A N 1
ATOM 2060 C CA . ASP A 1 272 ? 11.374 -9.949 -19.596 1.00 95.50 272 ASP A CA 1
ATOM 2061 C C . ASP A 1 272 ? 11.977 -9.857 -21.020 1.00 95.50 272 ASP A C 1
ATOM 2063 O O . ASP A 1 272 ? 11.906 -10.824 -21.795 1.00 95.50 272 ASP A O 1
ATOM 2067 N N . PRO A 1 273 ? 12.607 -8.720 -21.386 1.00 93.00 273 PRO A N 1
ATOM 2068 C CA . PRO A 1 273 ? 13.183 -8.500 -22.711 1.00 93.00 273 PRO A CA 1
ATOM 2069 C C . PRO A 1 273 ? 14.567 -9.142 -22.900 1.00 93.00 273 PRO A C 1
ATOM 2071 O O . PRO A 1 273 ? 15.224 -8.862 -23.911 1.00 93.00 273 PRO A O 1
ATOM 2074 N N . LYS A 1 274 ? 15.049 -9.967 -21.953 1.00 94.50 274 LYS A N 1
ATOM 2075 C CA . LYS A 1 274 ? 16.428 -10.487 -21.923 1.00 94.50 274 LYS A CA 1
ATOM 2076 C C . LYS A 1 274 ? 16.865 -11.047 -23.261 1.00 94.50 274 LYS A C 1
ATOM 2078 O O . LYS A 1 274 ? 17.912 -10.667 -23.783 1.00 94.50 274 LYS A O 1
ATOM 2083 N N . GLN A 1 275 ? 16.065 -11.951 -23.818 1.00 94.50 275 GLN A N 1
ATOM 2084 C CA . GLN A 1 275 ? 16.405 -12.659 -25.047 1.00 94.50 275 GLN A CA 1
ATOM 2085 C C . GLN A 1 275 ? 16.573 -11.689 -26.222 1.00 94.50 275 GLN A C 1
ATOM 2087 O O . GLN A 1 275 ? 17.588 -11.744 -26.913 1.00 94.50 275 GLN A O 1
ATOM 2092 N N . GLY A 1 276 ? 15.623 -10.781 -26.426 1.00 94.62 276 GLY A N 1
ATOM 2093 C CA . GLY A 1 276 ? 15.629 -9.845 -27.543 1.00 94.62 276 GLY A CA 1
ATOM 2094 C C . GLY A 1 276 ? 16.753 -8.824 -27.472 1.00 94.62 276 GLY A C 1
ATOM 2095 O O . GLY A 1 276 ? 17.396 -8.549 -28.486 1.00 94.62 276 GLY A O 1
ATOM 2096 N N . ILE A 1 277 ? 17.042 -8.297 -26.279 1.00 92.88 277 ILE A N 1
ATOM 2097 C CA . ILE A 1 277 ? 18.155 -7.359 -26.085 1.00 92.88 277 ILE A CA 1
ATOM 2098 C C . ILE A 1 277 ? 19.486 -8.075 -26.319 1.00 92.88 277 ILE A C 1
ATOM 2100 O O . ILE A 1 277 ? 20.269 -7.647 -27.167 1.00 92.88 277 ILE A O 1
ATOM 2104 N N . THR A 1 278 ? 19.730 -9.189 -25.627 1.00 95.69 278 THR A N 1
ATOM 2105 C CA . THR A 1 278 ? 21.014 -9.906 -25.710 1.00 95.69 278 THR A CA 1
ATOM 2106 C C . THR A 1 278 ? 21.275 -10.462 -27.112 1.00 95.69 278 THR A C 1
ATOM 2108 O O . THR A 1 278 ? 22.382 -10.311 -27.622 1.00 95.69 278 THR A O 1
ATOM 2111 N N . SER A 1 279 ? 20.256 -10.985 -27.804 1.00 96.38 279 SER A N 1
ATOM 2112 C CA . SER A 1 279 ? 20.388 -11.468 -29.191 1.00 96.38 279 SER A CA 1
ATOM 2113 C C . SER A 1 279 ? 20.673 -10.333 -30.182 1.00 96.38 279 SER A C 1
ATOM 2115 O O . SER A 1 279 ? 21.407 -10.513 -31.155 1.00 96.38 279 SER A O 1
ATOM 2117 N N . CYS A 1 280 ? 20.130 -9.135 -29.950 1.00 96.75 280 CYS A N 1
ATOM 2118 C CA . CYS A 1 280 ? 20.452 -7.956 -30.757 1.00 96.75 280 CYS A CA 1
ATOM 2119 C C . CYS A 1 280 ? 21.857 -7.411 -30.488 1.00 96.75 280 CYS A C 1
ATOM 2121 O O . CYS A 1 280 ? 22.516 -6.958 -31.426 1.00 96.75 280 CYS A O 1
ATOM 2123 N N . VAL A 1 281 ? 22.333 -7.469 -29.244 1.00 96.75 281 VAL A N 1
ATOM 2124 C CA . VAL A 1 281 ? 23.723 -7.129 -28.897 1.00 96.75 281 VAL A CA 1
ATOM 2125 C C . VAL A 1 281 ? 24.684 -8.124 -29.545 1.00 96.75 281 VAL A C 1
ATOM 2127 O O . VAL A 1 281 ? 25.621 -7.701 -30.219 1.00 96.75 281 VAL A O 1
ATOM 2130 N N . GLN A 1 282 ? 24.405 -9.426 -29.440 1.00 97.31 282 GLN A N 1
ATOM 2131 C CA . GLN A 1 282 ? 25.172 -10.483 -30.103 1.00 97.31 282 GLN A CA 1
ATOM 2132 C C . GLN A 1 282 ? 25.235 -10.257 -31.623 1.00 97.31 282 GLN A C 1
ATOM 2134 O O . GLN A 1 282 ? 26.316 -10.287 -32.208 1.00 97.31 282 GLN A O 1
ATOM 2139 N N . TYR A 1 283 ? 24.105 -9.938 -32.265 1.00 97.12 283 TYR A N 1
ATOM 2140 C CA . TYR A 1 283 ? 24.062 -9.598 -33.694 1.00 97.12 283 TYR A CA 1
ATOM 2141 C C . TYR A 1 283 ? 24.923 -8.374 -34.044 1.00 97.12 283 TYR A C 1
ATOM 2143 O O . TYR A 1 283 ? 25.630 -8.370 -35.056 1.00 97.12 283 TYR A O 1
ATOM 2151 N N . ALA A 1 284 ? 24.881 -7.329 -33.214 1.00 97.25 284 ALA A N 1
ATOM 2152 C CA . ALA A 1 284 ? 25.679 -6.125 -33.417 1.00 97.25 284 ALA A CA 1
ATOM 2153 C C . ALA A 1 284 ? 27.187 -6.407 -33.324 1.00 97.25 284 ALA A C 1
ATOM 2155 O O . ALA A 1 284 ? 27.937 -5.968 -34.200 1.00 97.25 284 ALA A O 1
ATOM 2156 N N . LEU A 1 285 ? 27.608 -7.173 -32.313 1.00 97.25 285 LEU A N 1
ATOM 2157 C CA . LEU A 1 285 ? 28.999 -7.577 -32.083 1.00 97.25 285 LEU A CA 1
ATOM 2158 C C . LEU A 1 285 ? 29.524 -8.491 -33.196 1.00 97.25 285 LEU A C 1
ATOM 2160 O O . LEU A 1 285 ? 30.593 -8.227 -33.753 1.00 97.25 285 LEU A O 1
ATOM 2164 N N . ALA A 1 286 ? 28.734 -9.480 -33.619 1.00 96.69 286 ALA A N 1
ATOM 2165 C CA . ALA A 1 286 ? 29.079 -10.345 -34.747 1.00 96.69 286 ALA A CA 1
ATOM 2166 C C . ALA A 1 286 ? 29.301 -9.530 -36.032 1.00 96.69 286 ALA A C 1
ATOM 2168 O O . ALA A 1 286 ? 30.204 -9.811 -36.821 1.00 96.69 286 ALA A O 1
ATOM 2169 N N . GLY A 1 287 ? 28.530 -8.453 -36.213 1.00 94.69 287 GLY A N 1
ATOM 2170 C CA . GLY A 1 287 ? 28.669 -7.524 -37.331 1.00 94.69 287 GLY A CA 1
ATOM 2171 C C . GLY A 1 287 ? 29.978 -6.727 -37.371 1.00 94.69 287 GLY A C 1
ATOM 2172 O O . GLY A 1 287 ? 30.268 -6.140 -38.414 1.00 94.69 287 GLY A O 1
ATOM 2173 N N . ILE A 1 288 ? 30.752 -6.708 -36.283 1.00 95.88 288 ILE A N 1
ATOM 2174 C CA . ILE A 1 288 ? 32.111 -6.143 -36.218 1.00 95.88 288 ILE A CA 1
ATOM 2175 C C . ILE A 1 288 ? 33.187 -7.218 -35.974 1.00 95.88 288 ILE A C 1
ATOM 2177 O O . ILE A 1 288 ? 34.346 -6.882 -35.744 1.00 95.88 288 ILE A O 1
ATOM 2181 N N . GLY A 1 289 ? 32.823 -8.503 -36.057 1.00 95.94 289 GLY A N 1
ATOM 2182 C CA . GLY A 1 289 ? 33.741 -9.635 -35.909 1.00 95.94 289 GLY A CA 1
ATOM 2183 C C . GLY A 1 289 ? 34.016 -10.075 -34.467 1.00 95.94 289 GLY A C 1
ATOM 2184 O O . GLY A 1 289 ? 34.971 -10.817 -34.252 1.00 95.94 289 GLY A O 1
ATOM 2185 N N . ILE A 1 290 ? 33.213 -9.636 -33.492 1.00 95.88 290 ILE A N 1
ATOM 2186 C CA . ILE A 1 290 ? 33.279 -10.108 -32.101 1.00 95.88 290 ILE A CA 1
ATOM 2187 C C . ILE A 1 290 ? 32.245 -11.221 -31.914 1.00 95.88 290 ILE A C 1
ATOM 2189 O O . ILE A 1 290 ? 31.059 -11.006 -32.158 1.00 95.88 290 ILE A O 1
ATOM 2193 N N . ASP A 1 291 ? 32.695 -12.397 -31.481 1.00 94.75 291 ASP A N 1
ATOM 2194 C CA . ASP A 1 291 ? 31.834 -13.548 -31.202 1.00 94.75 291 ASP A CA 1
ATOM 2195 C C . ASP A 1 291 ? 31.548 -13.660 -29.698 1.00 94.75 291 ASP A C 1
ATOM 2197 O O . ASP A 1 291 ? 32.470 -13.697 -28.885 1.00 94.75 291 ASP A O 1
ATOM 2201 N N . GLU A 1 292 ? 30.266 -13.698 -29.340 1.00 93.06 292 GLU A N 1
ATOM 2202 C CA . GLU A 1 292 ? 29.761 -13.803 -27.965 1.00 93.06 292 GLU A CA 1
ATOM 2203 C C . GLU A 1 292 ? 28.670 -14.879 -27.934 1.00 93.06 292 GLU A C 1
ATOM 2205 O O . GLU A 1 292 ? 27.493 -14.556 -28.100 1.00 93.06 292 GLU A O 1
ATOM 2210 N N . PRO A 1 293 ? 29.022 -16.168 -27.790 1.00 90.56 293 PRO A N 1
ATOM 2211 C CA . PRO A 1 293 ? 28.070 -17.269 -27.959 1.00 90.56 293 PRO A CA 1
ATOM 2212 C C . PRO A 1 293 ? 27.049 -17.377 -26.815 1.00 90.56 293 PRO A C 1
ATOM 2214 O O . PRO A 1 293 ? 25.940 -17.864 -27.024 1.00 90.56 293 PRO A O 1
ATOM 2217 N N . GLU A 1 294 ? 27.402 -16.893 -25.623 1.00 93.19 294 GLU A N 1
ATOM 2218 C CA . GLU A 1 294 ? 26.596 -17.010 -24.406 1.00 93.19 294 GLU A CA 1
ATOM 2219 C C . GLU A 1 294 ? 25.819 -15.714 -24.128 1.00 93.19 294 GLU A C 1
ATOM 2221 O O . GLU A 1 294 ? 26.376 -14.728 -23.642 1.00 93.19 294 GLU A O 1
ATOM 2226 N N . LEU A 1 295 ? 24.508 -15.718 -24.393 1.00 91.56 295 LEU A N 1
ATOM 2227 C CA . LEU A 1 295 ? 23.645 -14.539 -24.209 1.00 91.56 295 LEU A CA 1
ATOM 2228 C C . LEU A 1 295 ? 23.602 -14.032 -22.759 1.00 91.56 295 LEU A C 1
ATOM 2230 O O . LEU A 1 295 ? 23.443 -12.834 -22.527 1.00 91.56 295 LEU A O 1
ATOM 2234 N N . ASP A 1 296 ? 23.775 -14.922 -21.781 1.00 90.94 296 ASP A N 1
ATOM 2235 C CA . ASP A 1 296 ? 23.765 -14.567 -20.358 1.00 90.94 296 ASP A CA 1
ATOM 2236 C C . ASP A 1 296 ? 24.901 -13.602 -19.981 1.00 90.94 296 ASP A C 1
ATOM 2238 O O . ASP A 1 296 ? 24.726 -12.764 -19.092 1.00 90.94 296 ASP A O 1
ATOM 2242 N N . ASN A 1 297 ? 26.017 -13.631 -20.718 1.00 92.44 297 ASN A N 1
ATOM 2243 C CA . ASN A 1 297 ? 27.143 -12.716 -20.519 1.00 92.44 297 ASN A CA 1
ATOM 2244 C C . ASN A 1 297 ? 26.844 -11.279 -20.959 1.00 92.44 297 ASN A C 1
ATOM 2246 O O . ASN A 1 297 ? 27.624 -10.387 -20.624 1.00 92.44 297 ASN A O 1
ATOM 2250 N N . LEU A 1 298 ? 25.762 -11.066 -21.713 1.00 93.19 298 LEU A N 1
ATOM 2251 C CA . LEU A 1 298 ? 25.360 -9.776 -22.282 1.00 93.19 298 LEU A CA 1
ATOM 2252 C C . LEU A 1 298 ? 24.211 -9.119 -21.504 1.00 93.19 298 LEU A C 1
ATOM 2254 O O . LEU A 1 298 ? 23.655 -8.114 -21.943 1.00 93.19 298 LEU A O 1
ATOM 2258 N N . THR A 1 299 ? 23.811 -9.691 -20.368 1.00 88.75 299 THR A N 1
ATOM 2259 C CA . THR A 1 299 ? 22.706 -9.182 -19.536 1.00 88.75 299 THR A CA 1
ATOM 2260 C C . THR A 1 299 ? 22.961 -7.783 -18.980 1.00 88.75 299 THR A C 1
ATOM 2262 O O . THR A 1 299 ? 22.018 -7.033 -18.746 1.00 88.75 299 THR A O 1
ATOM 2265 N N . ASP A 1 300 ? 24.224 -7.383 -18.853 1.00 86.06 300 ASP A N 1
ATOM 2266 C CA . ASP A 1 300 ? 24.640 -6.043 -18.446 1.00 86.06 300 ASP A CA 1
ATOM 2267 C C . ASP A 1 300 ? 24.326 -4.952 -19.488 1.00 86.06 300 ASP A C 1
ATOM 2269 O O . ASP A 1 300 ? 24.353 -3.772 -19.154 1.00 86.06 300 ASP A O 1
ATOM 2273 N N . PHE A 1 301 ? 23.954 -5.317 -20.723 1.00 87.56 301 PHE A N 1
ATOM 2274 C CA . PHE A 1 301 ? 23.408 -4.381 -21.717 1.00 87.56 301 PHE A CA 1
ATOM 2275 C C . PHE A 1 301 ? 21.935 -4.014 -21.481 1.00 87.56 301 PHE A C 1
ATOM 2277 O O . PHE A 1 301 ? 21.397 -3.154 -22.183 1.00 87.56 301 PHE A O 1
ATOM 2284 N N . ILE A 1 302 ? 21.251 -4.657 -20.532 1.00 84.75 302 ILE A N 1
ATOM 2285 C CA . ILE A 1 302 ? 19.833 -4.409 -20.260 1.00 84.75 302 ILE A CA 1
ATOM 2286 C C . ILE A 1 302 ? 19.702 -3.214 -19.312 1.00 84.75 302 ILE A C 1
ATOM 2288 O O . ILE A 1 302 ? 19.875 -3.311 -18.097 1.00 84.75 302 ILE A O 1
ATOM 2292 N N . GLY A 1 303 ? 19.385 -2.053 -19.885 1.00 72.81 303 GLY A N 1
ATOM 2293 C CA . GLY A 1 303 ? 19.103 -0.819 -19.147 1.00 72.81 303 GLY A CA 1
ATOM 2294 C C . GLY A 1 303 ? 20.077 0.334 -19.411 1.00 72.81 303 GLY A C 1
ATOM 2295 O O . GLY A 1 303 ? 19.591 1.435 -19.675 1.00 72.81 303 GLY A O 1
ATOM 2296 N N . PRO A 1 304 ? 21.413 0.144 -19.368 1.00 76.88 304 PRO A N 1
ATOM 2297 C CA . PRO A 1 304 ? 22.359 1.210 -19.686 1.00 76.88 304 PRO A CA 1
ATOM 2298 C C . PRO A 1 304 ? 22.214 1.699 -21.133 1.00 76.88 304 PRO A C 1
ATOM 2300 O O . PRO A 1 304 ? 21.773 0.944 -22.008 1.00 76.88 304 PRO A O 1
ATOM 2303 N N . PRO A 1 305 ? 22.622 2.940 -21.444 1.00 83.19 305 PRO A N 1
ATOM 2304 C CA . PRO A 1 305 ? 22.613 3.381 -22.824 1.00 83.19 305 PRO A CA 1
ATOM 2305 C C . PRO A 1 305 ? 23.660 2.605 -23.640 1.00 83.19 305 PRO A C 1
ATOM 2307 O O . PRO A 1 305 ? 24.847 2.549 -23.316 1.00 83.19 305 PRO A O 1
ATOM 2310 N N . LEU A 1 306 ? 23.199 2.006 -24.741 1.00 88.81 306 LEU A N 1
ATOM 2311 C CA . LEU A 1 306 ? 23.969 1.030 -25.518 1.00 88.81 306 LEU A CA 1
ATOM 2312 C C . LEU A 1 306 ? 25.327 1.556 -26.001 1.00 88.81 306 LEU A C 1
ATOM 2314 O O . LEU A 1 306 ? 26.299 0.808 -26.002 1.00 88.81 306 LEU A O 1
ATOM 2318 N N . LYS A 1 307 ? 25.398 2.824 -26.436 1.00 92.25 307 LYS A N 1
ATOM 2319 C CA . LYS A 1 307 ? 26.620 3.401 -27.019 1.00 92.25 307 LYS A CA 1
ATOM 2320 C C . LYS A 1 307 ? 27.756 3.411 -26.000 1.00 92.25 307 LYS A C 1
ATOM 2322 O O . LYS A 1 307 ? 28.817 2.863 -26.286 1.00 92.25 307 LYS A O 1
ATOM 2327 N N . GLU A 1 308 ? 27.521 4.015 -24.835 1.00 90.56 308 GLU A N 1
ATOM 2328 C CA . GLU A 1 308 ? 28.523 4.084 -23.772 1.00 90.56 308 GLU A CA 1
ATOM 2329 C C . GLU A 1 308 ? 28.921 2.678 -23.316 1.00 90.56 308 GLU A C 1
ATOM 2331 O O . GLU A 1 308 ? 30.110 2.384 -23.220 1.00 90.56 308 GLU A O 1
ATOM 2336 N N . HIS A 1 309 ? 27.956 1.767 -23.167 1.00 92.94 309 HIS A N 1
ATOM 2337 C CA . HIS A 1 309 ? 28.246 0.407 -22.708 1.00 92.94 309 HIS A CA 1
ATOM 2338 C C . HIS A 1 309 ? 29.085 -0.409 -23.704 1.00 92.94 309 HIS A C 1
ATOM 2340 O O . HIS A 1 309 ? 30.032 -1.097 -23.317 1.00 92.94 309 HIS A O 1
ATOM 2346 N N . PHE A 1 310 ? 28.816 -0.279 -25.009 1.00 95.88 310 PHE A N 1
ATOM 2347 C CA . PHE A 1 310 ? 29.661 -0.858 -26.060 1.00 95.88 310 PHE A CA 1
ATOM 2348 C C . PHE A 1 310 ? 31.100 -0.325 -25.997 1.00 95.88 310 PHE A C 1
ATOM 2350 O O . PHE A 1 310 ? 32.050 -1.101 -26.136 1.00 95.88 310 PHE A O 1
ATOM 2357 N N . MET A 1 311 ? 31.271 0.983 -25.776 1.00 95.44 311 MET A N 1
ATOM 2358 C CA . MET A 1 311 ? 32.592 1.608 -25.642 1.00 95.44 311 MET A CA 1
ATOM 2359 C C . MET A 1 311 ? 33.319 1.115 -24.390 1.00 95.44 311 MET A C 1
ATOM 2361 O O . MET A 1 311 ? 34.496 0.769 -24.450 1.00 95.44 311 MET A O 1
ATOM 2365 N N . GLU A 1 312 ? 32.635 1.047 -23.253 1.00 94.00 312 GLU A N 1
ATOM 2366 C CA . GLU A 1 312 ? 33.248 0.693 -21.975 1.00 94.00 312 GLU A CA 1
ATOM 2367 C C . GLU A 1 312 ? 33.641 -0.780 -21.895 1.00 94.00 312 GLU A C 1
ATOM 2369 O O . GLU A 1 312 ? 34.778 -1.087 -21.514 1.00 94.00 312 GLU A O 1
ATOM 2374 N N . ARG A 1 313 ? 32.735 -1.689 -22.269 1.00 95.00 313 ARG A N 1
ATOM 2375 C CA . ARG A 1 313 ? 32.940 -3.135 -22.133 1.00 95.00 313 ARG A CA 1
ATOM 2376 C C . ARG A 1 313 ? 33.917 -3.684 -23.165 1.00 95.00 313 ARG A C 1
ATOM 2378 O O . ARG A 1 313 ? 34.858 -4.383 -22.802 1.00 95.00 313 ARG A O 1
ATOM 2385 N N . TYR A 1 314 ? 33.727 -3.328 -24.433 1.00 95.31 314 TYR A N 1
ATOM 2386 C CA . TYR A 1 314 ? 34.532 -3.850 -25.544 1.00 95.31 314 TYR A CA 1
ATOM 2387 C C . TYR A 1 314 ? 35.663 -2.907 -25.968 1.00 95.31 314 TYR A C 1
ATOM 2389 O O . TYR A 1 314 ? 36.364 -3.191 -26.937 1.00 95.31 314 TYR A O 1
ATOM 2397 N N . LYS A 1 315 ? 35.864 -1.794 -25.243 1.00 96.19 315 LYS A N 1
ATOM 2398 C CA . LYS A 1 315 ? 36.898 -0.781 -25.532 1.00 96.19 315 LYS A CA 1
ATOM 2399 C C . LYS A 1 315 ? 36.807 -0.239 -26.963 1.00 96.19 315 LYS A C 1
ATOM 2401 O O . LYS A 1 315 ? 37.824 0.075 -27.578 1.00 96.19 315 LYS A O 1
ATOM 2406 N N . LEU A 1 316 ? 35.584 -0.147 -27.489 1.00 95.62 316 LEU A N 1
ATOM 2407 C CA . LEU A 1 316 ? 35.316 0.349 -28.837 1.00 95.62 316 LEU A CA 1
ATOM 2408 C C . LEU A 1 316 ? 35.455 1.872 -28.884 1.00 95.62 316 LEU A C 1
ATOM 2410 O O . LEU A 1 316 ? 35.086 2.573 -27.941 1.00 95.62 316 LEU A O 1
ATOM 2414 N N . ASP A 1 317 ? 35.944 2.394 -30.007 1.00 96.88 317 ASP A N 1
ATOM 2415 C CA . ASP A 1 317 ? 35.858 3.823 -30.290 1.00 96.88 317 ASP A CA 1
ATOM 2416 C C . ASP A 1 317 ? 34.400 4.249 -30.554 1.00 96.88 317 ASP A C 1
ATOM 2418 O O . ASP A 1 317 ? 33.537 3.429 -30.882 1.00 96.88 317 ASP A O 1
ATOM 2422 N N . GLU A 1 318 ? 34.121 5.549 -30.441 1.00 95.38 318 GLU A N 1
ATOM 2423 C CA . GLU A 1 318 ? 32.760 6.083 -30.571 1.00 95.38 318 GLU A CA 1
ATOM 2424 C C . GLU A 1 318 ? 32.110 5.765 -31.929 1.00 95.38 318 GLU A C 1
ATOM 2426 O O . GLU A 1 318 ? 30.910 5.483 -31.997 1.00 95.38 318 GLU A O 1
ATOM 2431 N N . LYS A 1 319 ? 32.886 5.763 -33.019 1.00 96.75 319 LYS A N 1
ATOM 2432 C CA . LYS A 1 319 ? 32.366 5.479 -34.361 1.00 96.75 319 LYS A CA 1
ATOM 2433 C C . LYS A 1 319 ? 31.958 4.013 -34.473 1.00 96.75 319 LYS A C 1
ATOM 2435 O O . LYS A 1 319 ? 30.885 3.723 -35.002 1.00 96.75 319 LYS A O 1
ATOM 2440 N N . THR A 1 320 ? 32.780 3.098 -33.969 1.00 95.94 320 THR A N 1
ATOM 2441 C CA . THR A 1 320 ? 32.485 1.659 -33.967 1.00 95.94 320 THR A CA 1
ATOM 2442 C C . THR A 1 320 ? 31.306 1.335 -33.048 1.00 95.94 320 THR A C 1
ATOM 2444 O O . THR A 1 320 ? 30.399 0.607 -33.452 1.00 95.94 320 THR A O 1
ATOM 2447 N N . ALA A 1 321 ? 31.232 1.945 -31.863 1.00 95.38 321 ALA A N 1
ATOM 2448 C CA . ALA A 1 321 ? 30.082 1.798 -30.972 1.00 95.38 321 ALA A CA 1
ATOM 2449 C C . ALA A 1 321 ? 28.773 2.275 -31.627 1.00 95.38 321 ALA A C 1
ATOM 2451 O O . ALA A 1 321 ? 27.741 1.614 -31.504 1.00 95.38 321 ALA A O 1
ATOM 2452 N N . LEU A 1 322 ? 28.805 3.370 -32.395 1.00 94.25 322 LEU A N 1
ATOM 2453 C CA . LEU A 1 322 ? 27.639 3.844 -33.144 1.00 94.25 322 LEU A CA 1
ATOM 2454 C C . LEU A 1 322 ? 27.201 2.852 -34.238 1.00 94.25 322 LEU A C 1
ATOM 2456 O O . LEU A 1 322 ? 26.002 2.666 -34.455 1.00 94.25 322 LEU A O 1
ATOM 2460 N N . VAL A 1 323 ? 28.147 2.173 -34.898 1.00 96.12 323 VAL A N 1
ATOM 2461 C CA . VAL A 1 323 ? 27.841 1.077 -35.837 1.00 96.12 323 VAL A CA 1
ATOM 2462 C C . VAL A 1 323 ? 27.133 -0.071 -35.115 1.00 96.12 323 VAL A C 1
ATOM 2464 O O . VAL A 1 323 ? 26.113 -0.550 -35.614 1.00 96.12 323 VAL A O 1
ATOM 2467 N N . CYS A 1 324 ? 27.605 -0.467 -33.928 1.00 96.56 324 CYS A N 1
ATOM 2468 C CA . CYS A 1 324 ? 26.944 -1.487 -33.110 1.00 96.56 324 CYS A CA 1
ATOM 2469 C C . CYS A 1 324 ? 25.518 -1.077 -32.724 1.00 96.56 324 CYS A C 1
ATOM 2471 O O . CYS A 1 324 ? 24.595 -1.871 -32.883 1.00 96.56 324 CYS A O 1
ATOM 2473 N N . VAL A 1 325 ? 25.296 0.172 -32.301 1.00 94.06 325 VAL A N 1
ATOM 2474 C CA . VAL A 1 325 ? 23.948 0.684 -31.986 1.00 94.06 325 VAL A CA 1
ATOM 2475 C C . VAL A 1 325 ? 23.020 0.616 -33.204 1.00 94.06 325 VAL A C 1
ATOM 2477 O O . VAL A 1 325 ? 21.861 0.218 -33.078 1.00 94.06 325 VAL A O 1
ATOM 2480 N N . ASN A 1 326 ? 23.513 0.963 -34.393 1.00 94.25 326 ASN A N 1
ATOM 2481 C CA . ASN A 1 326 ? 22.719 0.882 -35.618 1.00 94.25 326 ASN A CA 1
ATOM 2482 C C . ASN A 1 326 ? 22.369 -0.568 -35.979 1.00 94.25 326 ASN A C 1
ATOM 2484 O O . ASN A 1 326 ? 21.204 -0.851 -36.253 1.00 94.25 326 ASN A O 1
ATOM 2488 N N . LYS A 1 327 ? 23.333 -1.496 -35.905 1.00 95.38 327 LYS A N 1
ATOM 2489 C CA . LYS A 1 327 ? 23.094 -2.934 -36.129 1.00 95.38 327 LYS A CA 1
ATOM 2490 C C . LYS A 1 327 ? 22.155 -3.546 -35.096 1.00 95.38 327 LYS A C 1
ATOM 2492 O O . LYS A 1 327 ? 21.294 -4.349 -35.440 1.00 95.38 327 LYS A O 1
ATOM 2497 N N . TYR A 1 328 ? 22.279 -3.141 -33.836 1.00 95.56 328 TYR A N 1
ATOM 2498 C CA . TYR A 1 328 ? 21.341 -3.527 -32.790 1.00 95.56 328 TYR A CA 1
ATOM 2499 C C . TYR A 1 328 ? 19.912 -3.141 -33.199 1.00 95.56 328 TYR A C 1
ATOM 2501 O O . TYR A 1 328 ? 19.020 -3.989 -33.207 1.00 95.56 328 TYR A O 1
ATOM 2509 N N . ARG A 1 329 ? 19.697 -1.878 -33.600 1.00 91.69 329 ARG A N 1
ATOM 2510 C CA . ARG A 1 329 ? 18.375 -1.349 -33.992 1.00 91.69 329 ARG A CA 1
ATOM 2511 C C . ARG A 1 329 ? 17.828 -1.999 -35.262 1.00 91.69 329 ARG A C 1
ATOM 2513 O O . ARG A 1 329 ? 16.622 -2.222 -35.343 1.00 91.69 329 ARG A O 1
ATOM 2520 N N . GLU A 1 330 ? 18.705 -2.330 -36.209 1.00 93.75 330 GLU A N 1
ATOM 2521 C CA . GLU A 1 330 ? 18.386 -3.061 -37.443 1.00 93.75 330 GLU A CA 1
ATOM 2522 C C . GLU A 1 330 ? 17.674 -4.385 -37.146 1.00 93.75 330 GLU A C 1
ATOM 2524 O O . GLU A 1 330 ? 16.672 -4.697 -37.786 1.00 93.75 330 GLU A O 1
ATOM 2529 N N . ARG A 1 331 ? 18.138 -5.132 -36.135 1.00 94.25 331 ARG A N 1
ATOM 2530 C CA . ARG A 1 331 ? 17.515 -6.395 -35.714 1.00 94.25 331 ARG A CA 1
ATOM 2531 C C . ARG A 1 331 ? 16.405 -6.205 -34.677 1.00 94.25 331 ARG A C 1
ATOM 2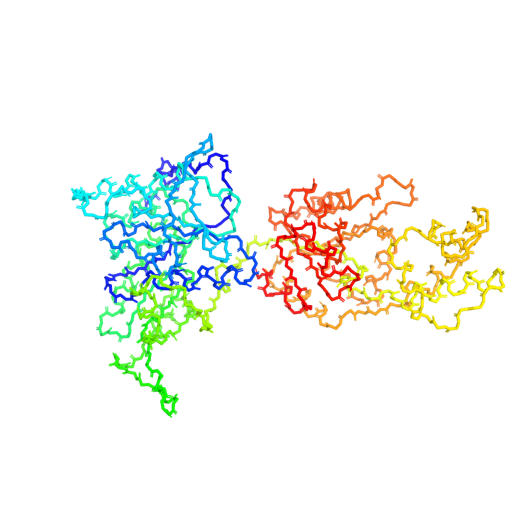533 O O . ARG A 1 331 ? 15.439 -6.969 -34.666 1.00 94.25 331 ARG A O 1
ATOM 2540 N N . TYR A 1 332 ? 16.527 -5.212 -33.795 1.00 92.56 332 TYR A N 1
ATOM 2541 C CA . TYR A 1 332 ? 15.615 -5.057 -32.659 1.00 92.56 332 TYR A CA 1
ATOM 2542 C C . TYR A 1 332 ? 14.176 -4.797 -33.099 1.00 92.56 332 TYR A C 1
ATOM 2544 O O . TYR A 1 332 ? 13.270 -5.493 -32.660 1.00 92.56 332 TYR A O 1
ATOM 2552 N N . ASN A 1 333 ? 13.963 -3.852 -34.014 1.00 85.56 333 ASN A N 1
ATOM 2553 C CA . ASN A 1 333 ? 12.614 -3.489 -34.446 1.00 85.56 333 ASN A CA 1
ATOM 2554 C C . ASN A 1 333 ? 11.852 -4.632 -35.149 1.00 85.56 333 ASN A C 1
ATOM 2556 O O . ASN A 1 333 ? 10.689 -4.840 -34.811 1.00 85.56 333 ASN A O 1
ATOM 2560 N N . PRO A 1 334 ? 12.440 -5.373 -36.112 1.00 91.06 334 PRO A N 1
ATOM 2561 C CA . PRO A 1 334 ? 11.715 -6.447 -36.790 1.00 91.06 334 PRO A CA 1
ATOM 2562 C C . PRO A 1 334 ? 11.641 -7.756 -35.995 1.00 91.06 334 PRO A C 1
ATOM 2564 O O . PRO A 1 334 ? 10.722 -8.535 -36.232 1.00 91.06 334 PRO A O 1
ATOM 2567 N N . VAL A 1 335 ? 12.598 -8.029 -35.098 1.00 92.94 335 VAL A N 1
ATOM 2568 C CA . VAL A 1 335 ? 12.728 -9.342 -34.436 1.00 92.94 335 VAL A CA 1
ATOM 2569 C C . VAL A 1 335 ? 12.882 -9.207 -32.925 1.00 92.94 335 VAL A C 1
ATOM 2571 O O . VAL A 1 335 ? 12.072 -9.753 -32.181 1.00 92.94 335 VAL A O 1
ATOM 2574 N N . GLY A 1 336 ? 13.890 -8.463 -32.459 1.00 92.06 336 GLY A N 1
ATOM 2575 C CA . GLY A 1 336 ? 14.250 -8.421 -31.035 1.00 92.06 336 GLY A CA 1
ATOM 2576 C C . GLY A 1 336 ? 13.132 -7.932 -30.107 1.00 92.06 336 GLY A C 1
ATOM 2577 O O . GLY A 1 336 ? 13.034 -8.399 -28.980 1.00 92.06 336 GLY A O 1
ATOM 2578 N N . VAL A 1 337 ? 12.244 -7.052 -30.574 1.00 91.88 337 VAL A N 1
ATOM 2579 C CA . VAL A 1 337 ? 11.092 -6.565 -29.796 1.00 91.88 337 VAL A CA 1
ATOM 2580 C C . VAL A 1 337 ? 10.093 -7.679 -29.445 1.00 91.88 337 VAL A C 1
ATOM 2582 O O . VAL A 1 337 ? 9.437 -7.595 -28.409 1.00 91.88 337 VAL A O 1
ATOM 2585 N N . TYR A 1 338 ? 10.007 -8.726 -30.273 1.00 92.94 338 TYR A N 1
ATOM 2586 C CA . TYR A 1 338 ? 9.128 -9.886 -30.077 1.00 92.94 338 TYR A CA 1
ATOM 2587 C C . TYR A 1 338 ? 9.814 -11.040 -29.339 1.00 92.94 338 TYR A C 1
ATOM 2589 O O . TYR A 1 338 ? 9.144 -11.926 -28.821 1.00 92.94 338 TYR A O 1
ATOM 2597 N N . GLU A 1 339 ? 11.146 -11.040 -29.259 1.00 94.56 339 GLU A N 1
ATOM 2598 C CA . GLU A 1 339 ? 11.922 -11.980 -28.438 1.00 94.56 339 GLU A CA 1
ATOM 2599 C C . GLU A 1 339 ? 11.882 -11.556 -26.965 1.00 94.56 339 GLU A C 1
ATOM 2601 O O . GLU A 1 339 ? 12.889 -11.264 -26.321 1.00 94.56 339 GLU A O 1
ATOM 2606 N N . ASN A 1 340 ? 10.669 -11.488 -26.448 1.00 93.94 340 ASN A N 1
ATOM 2607 C CA . ASN A 1 340 ? 10.330 -11.008 -25.127 1.00 93.94 340 ASN A CA 1
ATOM 2608 C C . ASN A 1 340 ? 9.475 -12.083 -24.438 1.00 93.94 340 ASN A C 1
ATOM 2610 O O . ASN A 1 340 ? 8.950 -12.990 -25.094 1.00 93.94 340 ASN A O 1
ATOM 2614 N N . LYS A 1 341 ? 9.322 -12.017 -23.119 1.00 96.38 341 LYS A N 1
ATOM 2615 C CA . LYS A 1 341 ? 8.470 -12.944 -22.363 1.00 96.38 341 LYS A CA 1
ATOM 2616 C C . LYS A 1 341 ? 7.610 -12.176 -21.381 1.00 96.38 341 LYS A C 1
ATOM 2618 O O . LYS A 1 341 ? 8.088 -11.264 -20.728 1.00 96.38 341 LYS A O 1
ATOM 2623 N N . LEU A 1 342 ? 6.352 -12.564 -21.231 1.00 97.00 342 LEU A N 1
ATOM 2624 C CA . LEU A 1 342 ? 5.528 -12.053 -20.140 1.00 97.00 342 LEU A CA 1
ATOM 2625 C C . LEU A 1 342 ? 6.002 -12.672 -18.819 1.00 97.00 342 LEU A C 1
ATOM 2627 O O . LEU A 1 342 ? 6.182 -13.894 -18.761 1.00 97.00 342 LEU A O 1
ATOM 2631 N N . TYR A 1 343 ? 6.176 -11.871 -17.763 1.00 97.31 343 TYR A N 1
ATOM 2632 C CA . TYR A 1 343 ? 6.410 -12.450 -16.439 1.00 97.31 343 TYR A CA 1
ATOM 2633 C C . TYR A 1 343 ? 5.184 -13.285 -16.018 1.00 97.31 343 TYR A C 1
ATOM 2635 O O . TYR A 1 343 ? 4.045 -12.834 -16.194 1.00 97.31 343 TYR A O 1
ATOM 2643 N N . PRO A 1 344 ? 5.373 -14.510 -15.488 1.00 97.50 344 PRO A N 1
ATOM 2644 C CA . PRO A 1 344 ? 4.255 -15.364 -15.099 1.00 97.50 344 PRO A CA 1
ATOM 2645 C C . PRO A 1 344 ? 3.307 -14.665 -14.116 1.00 97.50 344 PRO A C 1
ATOM 2647 O O . PRO A 1 344 ? 3.749 -14.107 -13.120 1.00 97.50 344 PRO A O 1
ATOM 2650 N N . GLY A 1 345 ? 1.999 -14.707 -14.393 1.00 96.94 345 GLY A N 1
ATOM 2651 C CA . GLY A 1 345 ? 0.961 -14.162 -13.511 1.00 96.94 345 GLY A CA 1
ATOM 2652 C C . GLY A 1 345 ? 0.597 -12.691 -13.738 1.00 96.94 345 GLY A C 1
ATOM 2653 O O . GLY A 1 345 ? -0.412 -12.244 -13.190 1.00 96.94 345 GLY A O 1
ATOM 2654 N N . ILE A 1 346 ? 1.339 -11.946 -14.569 1.00 97.75 346 ILE A N 1
ATOM 2655 C CA . ILE A 1 346 ? 1.047 -10.527 -14.850 1.00 97.75 346 ILE A CA 1
ATOM 2656 C C . ILE A 1 346 ? -0.353 -10.341 -15.439 1.00 97.75 346 ILE A C 1
ATOM 2658 O O . ILE A 1 346 ? -1.079 -9.438 -15.037 1.00 97.75 346 ILE A O 1
ATOM 2662 N N . ASP A 1 347 ? -0.776 -11.221 -16.343 1.00 96.31 347 ASP A N 1
ATOM 2663 C CA . ASP A 1 347 ? -2.120 -11.218 -16.926 1.00 96.31 347 ASP A CA 1
ATOM 2664 C C . ASP A 1 347 ? -3.221 -11.282 -15.854 1.00 96.31 347 ASP A C 1
ATOM 2666 O O . ASP A 1 347 ? -4.199 -10.530 -15.906 1.00 96.31 347 ASP A O 1
ATOM 2670 N N . LYS A 1 348 ? -3.035 -12.137 -14.842 1.00 97.19 348 LYS A N 1
ATOM 2671 C CA . LYS A 1 348 ? -3.959 -12.285 -13.712 1.00 97.19 348 LYS A CA 1
ATOM 2672 C C . LYS A 1 348 ? -3.948 -11.064 -12.807 1.00 97.19 348 LYS A C 1
ATOM 2674 O O . LYS A 1 348 ? -5.018 -10.637 -12.380 1.00 97.19 348 LYS A O 1
ATOM 2679 N N . VAL A 1 349 ? -2.772 -10.498 -12.534 1.00 97.50 349 VAL A N 1
ATOM 2680 C CA . VAL A 1 349 ? -2.637 -9.274 -11.732 1.00 97.50 349 VAL A CA 1
ATOM 2681 C C . VAL A 1 349 ? -3.356 -8.117 -12.418 1.00 97.50 349 VAL A C 1
ATOM 2683 O O . VAL A 1 349 ? -4.246 -7.523 -11.817 1.00 97.50 349 VAL A O 1
ATOM 2686 N N . LEU A 1 350 ? -3.066 -7.849 -13.693 1.00 98.25 350 LEU A N 1
ATOM 2687 C CA . LEU A 1 350 ? -3.703 -6.764 -14.449 1.00 98.25 350 LEU A CA 1
ATOM 2688 C C . LEU A 1 350 ? -5.226 -6.953 -14.543 1.00 98.25 350 LEU A C 1
ATOM 2690 O O . LEU A 1 350 ? -5.984 -6.003 -14.337 1.00 98.25 350 LEU A O 1
ATOM 2694 N N . ALA A 1 351 ? -5.695 -8.181 -14.788 1.00 97.12 351 ALA A N 1
ATOM 2695 C CA . ALA A 1 351 ? -7.123 -8.496 -14.784 1.00 97.12 351 ALA A CA 1
ATOM 2696 C C . ALA A 1 351 ? -7.769 -8.255 -13.408 1.00 97.12 351 ALA A C 1
ATOM 2698 O O . ALA A 1 351 ? -8.850 -7.668 -13.328 1.00 97.12 351 ALA A O 1
ATOM 2699 N N . GLY A 1 352 ? -7.098 -8.676 -12.333 1.00 96.06 352 GLY A N 1
ATOM 2700 C CA . GLY A 1 352 ? -7.536 -8.472 -10.955 1.00 96.06 352 GLY A CA 1
ATOM 2701 C C . GLY A 1 352 ? -7.671 -6.990 -10.614 1.00 96.06 352 GLY A C 1
ATOM 2702 O O . GLY A 1 352 ? -8.736 -6.565 -10.167 1.00 96.06 352 GLY A O 1
ATOM 2703 N N . LEU A 1 353 ? -6.648 -6.187 -10.914 1.00 95.69 353 LEU A N 1
ATOM 2704 C CA . LEU A 1 353 ? -6.671 -4.739 -10.688 1.00 95.69 353 LEU A CA 1
ATOM 2705 C C . LEU A 1 353 ? -7.797 -4.057 -11.483 1.00 95.69 353 LEU A C 1
ATOM 2707 O O . LEU A 1 353 ? -8.558 -3.274 -10.913 1.00 95.69 353 LEU A O 1
ATOM 2711 N N . LYS A 1 354 ? -8.003 -4.413 -12.762 1.00 95.00 354 LYS A N 1
ATOM 2712 C CA . LYS A 1 354 ? -9.133 -3.872 -13.547 1.00 95.00 354 LYS A CA 1
ATOM 2713 C C . LYS A 1 354 ? -10.489 -4.257 -12.968 1.00 95.00 354 LYS A C 1
ATOM 2715 O O . LYS A 1 354 ? -11.392 -3.425 -12.960 1.00 95.00 354 LYS A O 1
ATOM 2720 N N . SER A 1 355 ? -10.645 -5.487 -12.473 1.00 94.31 355 SER A N 1
ATOM 2721 C CA . SER A 1 355 ? -11.902 -5.934 -11.854 1.00 94.31 355 SER A CA 1
ATOM 2722 C C . SER A 1 355 ? -12.245 -5.166 -10.571 1.00 94.31 355 SER A C 1
ATOM 2724 O O . SER A 1 355 ? -13.422 -4.993 -10.269 1.00 94.31 355 SER A O 1
ATOM 2726 N N . ARG A 1 356 ? -11.226 -4.636 -9.880 1.00 91.19 356 ARG A N 1
ATOM 2727 C CA . ARG A 1 356 ? -11.342 -3.743 -8.713 1.00 91.19 356 ARG A CA 1
ATOM 2728 C C . ARG A 1 356 ? -11.582 -2.276 -9.099 1.00 91.19 356 ARG A C 1
ATOM 2730 O O . ARG A 1 356 ? -11.674 -1.411 -8.239 1.00 91.19 356 ARG A O 1
ATOM 2737 N N . GLY A 1 357 ? -11.686 -1.974 -10.396 1.00 92.50 357 GLY A N 1
ATOM 2738 C CA . GLY A 1 357 ? -11.915 -0.618 -10.898 1.00 92.50 357 GLY A CA 1
ATOM 2739 C C . GLY A 1 357 ? -10.668 0.269 -10.935 1.00 92.50 357 GLY A C 1
ATOM 2740 O O . GLY A 1 357 ? -10.797 1.476 -11.154 1.00 92.50 357 GLY A O 1
ATOM 2741 N N . ILE A 1 358 ? -9.474 -0.305 -10.757 1.00 95.38 358 ILE A N 1
ATOM 2742 C CA . ILE A 1 358 ? -8.206 0.425 -10.843 1.00 95.38 358 ILE A CA 1
ATOM 2743 C C . ILE A 1 358 ? -7.904 0.718 -12.313 1.00 95.38 358 ILE A C 1
ATOM 2745 O O . ILE A 1 358 ? -7.975 -0.164 -13.176 1.00 95.38 358 ILE A O 1
ATOM 2749 N N . ARG A 1 359 ? -7.565 1.974 -12.604 1.00 96.88 359 ARG A N 1
ATOM 2750 C CA . ARG A 1 359 ? -7.129 2.402 -13.939 1.00 96.88 359 ARG A CA 1
ATOM 2751 C C . ARG A 1 359 ? -5.688 1.995 -14.150 1.00 96.88 359 ARG A C 1
ATOM 2753 O O . ARG A 1 359 ? -4.860 2.191 -13.266 1.00 96.88 359 ARG A O 1
ATOM 2760 N N . LEU A 1 360 ? -5.383 1.447 -15.316 1.00 98.38 360 LEU A N 1
ATOM 2761 C CA . LEU A 1 360 ? -4.040 0.962 -15.606 1.00 98.38 360 LEU A CA 1
ATOM 2762 C C . LEU A 1 360 ? -3.418 1.794 -16.714 1.00 98.38 360 LEU A C 1
ATOM 2764 O O . LEU A 1 360 ? -4.021 1.997 -17.767 1.00 98.38 360 LEU A O 1
ATOM 2768 N N . ALA A 1 361 ? -2.186 2.229 -16.501 1.00 98.44 361 ALA A N 1
ATOM 2769 C CA . ALA A 1 361 ? -1.392 2.924 -17.500 1.00 98.44 361 ALA A CA 1
ATOM 2770 C C . ALA A 1 361 ? -0.023 2.260 -17.649 1.00 98.44 361 ALA A C 1
ATOM 2772 O O . ALA A 1 361 ? 0.510 1.703 -16.693 1.00 98.44 361 ALA A O 1
ATOM 2773 N N . VAL A 1 362 ? 0.570 2.348 -18.836 1.00 98.50 362 VAL A N 1
ATOM 2774 C CA . VAL A 1 362 ? 2.007 2.092 -19.006 1.00 98.50 362 VAL A CA 1
ATOM 2775 C C . VAL A 1 362 ? 2.754 3.417 -19.028 1.00 98.50 362 VAL A C 1
ATOM 2777 O O . VAL A 1 362 ? 2.338 4.334 -19.734 1.00 98.50 362 VAL A O 1
ATOM 2780 N N . ALA A 1 363 ? 3.857 3.501 -18.288 1.00 97.00 363 ALA A N 1
ATOM 2781 C CA . ALA A 1 363 ? 4.786 4.625 -18.271 1.00 97.00 363 ALA A CA 1
ATOM 2782 C C . ALA A 1 363 ? 6.229 4.110 -18.409 1.00 97.00 363 ALA A C 1
ATOM 2784 O O . ALA A 1 363 ? 6.933 3.868 -17.425 1.00 97.00 363 ALA A O 1
ATOM 2785 N N . SER A 1 364 ? 6.683 3.941 -19.653 1.00 94.25 364 SER A N 1
ATOM 2786 C CA . SER A 1 364 ? 7.997 3.361 -19.953 1.00 94.25 364 SER A CA 1
ATOM 2787 C C . SER A 1 364 ? 8.973 4.352 -20.584 1.00 94.25 364 SER A C 1
ATOM 2789 O O . SER A 1 364 ? 8.605 5.196 -21.395 1.00 94.25 364 SER A O 1
ATOM 2791 N N . SER A 1 365 ? 10.264 4.209 -20.285 1.00 89.81 365 SER A N 1
ATOM 2792 C CA . SER A 1 365 ? 11.316 4.953 -20.997 1.00 89.81 365 SER A CA 1
ATOM 2793 C C . SER A 1 365 ? 11.539 4.431 -22.425 1.00 89.81 365 SER A C 1
ATOM 2795 O O . SER A 1 365 ? 12.269 5.042 -23.209 1.00 89.81 365 SER A O 1
ATOM 2797 N N . LYS A 1 366 ? 10.903 3.314 -22.798 1.00 88.56 366 LYS A N 1
ATOM 2798 C CA . LYS A 1 366 ? 10.867 2.791 -24.166 1.00 88.56 366 LYS A CA 1
ATOM 2799 C C . LYS A 1 366 ? 10.010 3.694 -25.072 1.00 88.56 366 LYS A C 1
ATOM 2801 O O . LYS A 1 366 ? 8.970 4.170 -24.622 1.00 88.56 366 LYS A O 1
ATOM 2806 N N . PRO A 1 367 ? 10.379 3.906 -26.352 1.00 90.69 367 PRO A N 1
ATOM 2807 C CA . PRO A 1 367 ? 9.575 4.713 -27.267 1.00 90.69 367 PRO A CA 1
ATOM 2808 C C . PRO A 1 367 ? 8.123 4.239 -27.375 1.00 90.69 367 PRO A C 1
ATOM 2810 O O . PRO A 1 367 ? 7.881 3.038 -27.520 1.00 90.69 367 PRO A O 1
ATOM 2813 N N . THR A 1 368 ? 7.162 5.170 -27.387 1.00 92.56 368 THR A N 1
ATOM 2814 C CA . THR A 1 368 ? 5.712 4.867 -27.349 1.00 92.56 368 THR A CA 1
ATOM 2815 C C . THR A 1 368 ? 5.277 3.853 -28.409 1.00 92.56 368 THR A C 1
ATOM 2817 O O . THR A 1 368 ? 4.477 2.960 -28.133 1.00 92.56 368 THR A O 1
ATOM 2820 N N . MET A 1 369 ? 5.824 3.949 -29.624 1.00 92.88 369 MET A N 1
ATOM 2821 C CA . MET A 1 369 ? 5.511 3.008 -30.705 1.00 92.88 369 MET A CA 1
ATOM 2822 C C . MET A 1 369 ? 5.930 1.573 -30.366 1.00 92.88 369 MET A C 1
ATOM 2824 O O . MET A 1 369 ? 5.182 0.641 -30.634 1.00 92.88 369 MET A O 1
ATOM 2828 N N . LEU A 1 370 ? 7.093 1.392 -29.735 1.00 91.94 370 LEU A N 1
ATOM 2829 C CA . LEU A 1 370 ? 7.582 0.073 -29.333 1.00 91.94 370 LEU A CA 1
ATOM 2830 C C . LEU A 1 370 ? 6.844 -0.458 -28.102 1.00 91.94 370 LEU A C 1
ATOM 2832 O O . LEU A 1 370 ? 6.634 -1.662 -28.010 1.00 91.94 370 LEU A O 1
ATOM 2836 N N . VAL A 1 371 ? 6.423 0.419 -27.184 1.00 94.38 371 VAL A N 1
ATOM 2837 C CA . VAL A 1 371 ? 5.560 0.034 -26.055 1.00 94.38 371 VAL A CA 1
ATOM 2838 C C . VAL A 1 371 ? 4.277 -0.609 -26.579 1.00 94.38 371 VAL A C 1
ATOM 2840 O O . VAL A 1 371 ? 3.947 -1.723 -26.184 1.00 94.38 371 VAL A O 1
ATOM 2843 N N . LYS A 1 372 ? 3.595 0.048 -27.525 1.00 95.94 372 LYS A N 1
ATOM 2844 C CA . LYS A 1 372 ? 2.360 -0.476 -28.129 1.00 95.94 372 LYS A CA 1
ATOM 2845 C C . LYS A 1 372 ? 2.576 -1.818 -28.826 1.00 95.94 372 LYS A C 1
ATOM 2847 O O . LYS A 1 372 ? 1.799 -2.731 -28.590 1.00 95.94 372 LYS A O 1
ATOM 2852 N N . VAL A 1 373 ? 3.660 -1.968 -29.593 1.00 95.62 373 VAL A N 1
ATOM 2853 C CA . VAL A 1 373 ? 4.004 -3.243 -30.253 1.00 95.62 373 VAL A CA 1
ATOM 2854 C C . VAL A 1 373 ? 4.133 -4.388 -29.244 1.00 95.62 373 VAL A C 1
ATOM 2856 O O . VAL A 1 373 ? 3.576 -5.460 -29.467 1.00 95.62 373 VAL A O 1
ATOM 2859 N N . VAL A 1 374 ? 4.828 -4.173 -28.122 1.00 95.31 374 VAL A N 1
ATOM 2860 C CA . VAL A 1 374 ? 4.990 -5.209 -27.085 1.00 95.31 374 VAL A CA 1
ATOM 2861 C C . VAL A 1 374 ? 3.653 -5.530 -26.413 1.00 95.31 374 VAL A C 1
ATOM 2863 O O . VAL A 1 374 ? 3.316 -6.701 -26.243 1.00 95.31 374 VAL A O 1
ATOM 2866 N N . LEU A 1 375 ? 2.867 -4.510 -26.058 1.00 97.12 375 LEU A N 1
ATOM 2867 C CA . LEU A 1 375 ? 1.558 -4.712 -25.432 1.00 97.12 375 LEU A CA 1
ATOM 2868 C C . LEU A 1 375 ? 0.573 -5.433 -26.362 1.00 97.12 375 LEU A C 1
ATOM 2870 O O . LEU A 1 375 ? -0.207 -6.256 -25.891 1.00 97.12 375 LEU A O 1
ATOM 2874 N N . GLU A 1 376 ? 0.593 -5.146 -27.663 1.00 96.44 376 GLU A N 1
ATOM 2875 C CA . GLU A 1 376 ? -0.220 -5.843 -28.668 1.00 96.44 376 GLU A CA 1
ATOM 2876 C C . GLU A 1 376 ? 0.234 -7.294 -28.843 1.00 96.44 376 GLU A C 1
ATOM 2878 O O . GLU A 1 376 ? -0.601 -8.196 -28.877 1.00 96.44 376 GLU A O 1
ATOM 2883 N N . HIS A 1 377 ? 1.547 -7.536 -28.889 1.00 95.50 377 HIS A N 1
ATOM 2884 C CA . HIS A 1 377 ? 2.111 -8.877 -29.036 1.00 95.50 377 HIS A CA 1
ATOM 2885 C C . HIS A 1 377 ? 1.669 -9.834 -27.918 1.00 95.50 377 HIS A C 1
ATOM 2887 O O . HIS A 1 377 ? 1.371 -10.997 -28.190 1.00 95.50 377 HIS A O 1
ATOM 2893 N N . PHE A 1 378 ? 1.581 -9.339 -26.680 1.00 96.81 378 PHE A N 1
ATOM 2894 C CA . PHE A 1 378 ? 1.141 -10.116 -25.516 1.00 96.81 378 PHE A CA 1
ATOM 2895 C C . PHE A 1 378 ? -0.353 -9.973 -25.183 1.00 96.81 378 PHE A C 1
ATOM 2897 O O . PHE A 1 378 ? -0.779 -10.440 -24.129 1.00 96.81 378 PHE A O 1
ATOM 2904 N N . ASP A 1 379 ? -1.155 -9.334 -26.045 1.00 96.81 379 ASP A N 1
ATOM 2905 C CA . ASP A 1 379 ? -2.585 -9.072 -25.806 1.00 96.81 379 ASP A CA 1
ATOM 2906 C C . ASP A 1 379 ? -2.860 -8.365 -24.455 1.00 96.81 379 ASP A C 1
ATOM 2908 O O . ASP A 1 379 ? -3.838 -8.631 -23.752 1.00 96.81 379 ASP A O 1
ATOM 2912 N N . LEU A 1 380 ? -1.971 -7.447 -24.068 1.00 97.56 380 LEU A N 1
ATOM 2913 C CA . LEU A 1 380 ? -2.074 -6.658 -22.838 1.00 97.56 380 LEU A CA 1
ATOM 2914 C C . LEU A 1 380 ? -2.789 -5.322 -23.037 1.00 97.56 380 LEU A C 1
ATOM 2916 O O . LEU A 1 380 ? -3.282 -4.748 -22.066 1.00 97.56 380 LEU A O 1
ATOM 2920 N N . MET A 1 381 ? -2.889 -4.829 -24.277 1.00 96.69 381 MET A N 1
ATOM 2921 C CA . MET A 1 381 ? -3.553 -3.553 -24.591 1.00 96.69 381 MET A CA 1
ATOM 2922 C C . MET A 1 381 ? -4.974 -3.460 -24.022 1.00 96.69 381 MET A C 1
ATOM 2924 O O . MET A 1 381 ? -5.412 -2.379 -23.645 1.00 96.69 381 MET A O 1
ATOM 2928 N N . LYS A 1 382 ? -5.680 -4.590 -23.910 1.00 96.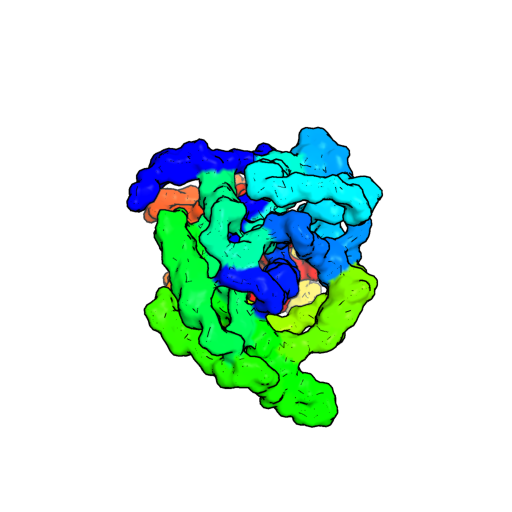56 382 LYS A N 1
ATOM 2929 C CA . LYS A 1 382 ? -7.035 -4.671 -23.343 1.00 96.56 382 LYS A CA 1
ATOM 2930 C C . LYS A 1 382 ? -7.132 -4.257 -21.869 1.00 96.56 382 LYS A C 1
ATOM 2932 O O . LYS A 1 382 ? -8.223 -3.927 -21.411 1.00 96.56 382 LYS A O 1
ATOM 2937 N N . TYR A 1 383 ? -6.029 -4.302 -21.121 1.00 98.06 383 TYR A N 1
ATOM 2938 C CA . TYR A 1 383 ? -6.006 -3.933 -19.705 1.00 98.06 383 TYR A CA 1
ATOM 2939 C C . TYR A 1 383 ? -5.721 -2.447 -19.490 1.00 98.06 383 TYR A C 1
ATOM 2941 O O . TYR A 1 383 ? -6.243 -1.865 -18.541 1.00 98.06 383 TYR A O 1
ATOM 2949 N N . PHE A 1 384 ? -4.917 -1.836 -20.359 1.00 98.31 384 PHE A N 1
ATOM 2950 C CA . PHE A 1 384 ? -4.409 -0.484 -20.160 1.00 98.31 384 PHE A CA 1
ATOM 2951 C C . PHE A 1 384 ? -5.340 0.576 -20.744 1.00 98.31 384 PHE A C 1
ATOM 2953 O O . PHE A 1 384 ? -5.699 0.557 -21.920 1.00 98.31 384 PHE A O 1
ATOM 2960 N N . ASP A 1 385 ? -5.684 1.552 -19.912 1.00 98.19 385 ASP A N 1
ATOM 2961 C CA . ASP A 1 385 ? -6.426 2.736 -20.313 1.00 98.19 385 ASP A CA 1
ATOM 2962 C C . ASP A 1 385 ? -5.545 3.653 -21.170 1.00 98.19 385 ASP A C 1
ATOM 2964 O O . ASP A 1 385 ? -6.031 4.221 -22.148 1.00 98.19 385 ASP A O 1
ATOM 2968 N N . VAL A 1 386 ? -4.245 3.764 -20.872 1.00 97.88 386 VAL A N 1
ATOM 2969 C CA . VAL A 1 386 ? -3.268 4.516 -21.682 1.00 97.88 386 VAL A CA 1
ATOM 2970 C C . VAL A 1 386 ? -1.904 3.819 -21.719 1.00 97.88 386 VAL A C 1
ATOM 2972 O O . VAL A 1 386 ? -1.546 3.073 -20.810 1.00 97.88 386 VAL A O 1
ATOM 2975 N N . ALA A 1 387 ? -1.120 4.084 -22.764 1.00 97.44 387 ALA A N 1
ATOM 2976 C CA . ALA A 1 387 ? 0.257 3.611 -22.881 1.00 97.44 387 ALA A CA 1
ATOM 2977 C C . ALA A 1 387 ? 1.169 4.767 -23.308 1.00 97.44 387 ALA A C 1
ATOM 2979 O O . ALA A 1 387 ? 1.077 5.252 -24.440 1.00 97.44 387 ALA A O 1
ATOM 2980 N N . ALA A 1 388 ? 2.033 5.193 -22.392 1.00 95.88 388 ALA A N 1
ATOM 2981 C CA . ALA A 1 388 ? 2.988 6.275 -22.557 1.00 95.88 388 ALA A CA 1
ATOM 2982 C C . ALA A 1 388 ? 4.417 5.721 -22.634 1.00 95.88 388 ALA A C 1
ATOM 2984 O O . ALA A 1 388 ? 4.840 4.899 -21.817 1.00 95.88 388 ALA A O 1
ATOM 2985 N N . GLY A 1 389 ? 5.158 6.191 -23.633 1.00 93.06 389 GLY A N 1
ATOM 2986 C CA . GLY A 1 389 ? 6.576 5.908 -23.816 1.00 93.06 389 GLY A CA 1
ATOM 2987 C C . GLY A 1 389 ? 7.392 7.186 -24.008 1.00 93.06 389 GLY A C 1
ATOM 2988 O O . GLY A 1 389 ? 6.842 8.289 -24.037 1.00 93.06 389 GLY A O 1
ATOM 2989 N N . SER A 1 390 ? 8.700 7.059 -24.205 1.00 89.56 390 SER A N 1
ATOM 2990 C CA . SER A 1 390 ? 9.557 8.178 -24.621 1.00 89.56 390 SER A CA 1
ATOM 2991 C C . SER A 1 390 ? 9.261 8.649 -26.052 1.00 89.56 390 SER A C 1
ATOM 2993 O O . SER A 1 390 ? 8.648 7.931 -26.851 1.00 89.56 390 SER A O 1
ATOM 2995 N N . GLU A 1 391 ? 9.692 9.869 -26.380 1.00 85.31 391 GLU A N 1
ATOM 2996 C CA . GLU A 1 391 ? 9.751 10.351 -27.767 1.00 85.31 391 GLU A CA 1
ATOM 2997 C C . GLU A 1 391 ? 11.102 10.011 -28.405 1.00 85.31 391 GLU A C 1
ATOM 2999 O O . GLU A 1 391 ? 12.149 10.041 -27.756 1.00 85.31 391 GLU A O 1
ATOM 3004 N N . LEU A 1 392 ? 11.093 9.721 -29.708 1.00 71.56 392 LEU A N 1
ATOM 3005 C CA . LEU A 1 392 ? 12.313 9.383 -30.455 1.00 71.56 392 LEU A CA 1
ATOM 3006 C C . LEU A 1 392 ? 13.246 10.584 -30.668 1.00 71.56 392 LEU A C 1
ATOM 3008 O O . LEU A 1 392 ? 14.433 10.388 -30.926 1.00 71.56 392 LEU A O 1
ATOM 3012 N N . ASP A 1 393 ? 12.723 11.806 -30.571 1.00 71.50 393 ASP A N 1
ATOM 3013 C CA . ASP A 1 393 ? 13.475 13.056 -30.728 1.00 71.50 393 ASP A CA 1
ATOM 3014 C C . ASP A 1 393 ? 14.186 13.515 -29.440 1.00 71.50 393 ASP A C 1
ATOM 3016 O O . ASP A 1 393 ? 14.907 14.512 -29.451 1.00 71.50 393 ASP A O 1
ATOM 3020 N N . GLY A 1 394 ? 14.015 12.774 -28.339 1.00 65.25 394 GLY A N 1
ATOM 3021 C CA . GLY A 1 394 ? 14.657 13.050 -27.057 1.00 65.25 394 GLY A CA 1
ATOM 3022 C C . GLY A 1 394 ? 13.950 14.095 -26.188 1.00 65.25 394 GLY A C 1
ATOM 3023 O O . GLY A 1 394 ? 14.443 14.386 -25.098 1.00 65.25 394 GLY A O 1
ATOM 3024 N N . THR A 1 395 ? 12.802 14.636 -26.611 1.00 74.06 395 THR A N 1
ATOM 3025 C CA . THR A 1 395 ? 12.054 15.651 -25.841 1.00 74.06 395 THR A CA 1
ATOM 3026 C C . THR A 1 395 ? 11.391 15.090 -24.580 1.00 74.06 395 THR A C 1
ATOM 3028 O O . THR A 1 395 ? 11.242 15.814 -23.599 1.00 74.06 395 THR A O 1
ATOM 3031 N N . ARG A 1 396 ? 11.059 13.791 -24.569 1.00 82.00 396 ARG A N 1
ATOM 3032 C CA . ARG A 1 396 ? 10.521 13.056 -23.412 1.00 82.00 396 ARG A CA 1
ATOM 3033 C C . ARG A 1 396 ? 11.358 11.808 -23.162 1.00 82.00 396 ARG A C 1
ATOM 3035 O O . ARG A 1 396 ? 11.155 10.792 -23.821 1.00 82.00 396 ARG A O 1
ATOM 3042 N N . THR A 1 397 ? 12.316 11.890 -22.240 1.00 76.69 397 THR A N 1
ATOM 3043 C CA . THR A 1 397 ? 13.263 10.792 -21.943 1.00 76.69 397 THR A CA 1
ATOM 3044 C C . THR A 1 397 ? 13.289 10.382 -20.479 1.00 76.69 397 THR A C 1
ATOM 3046 O O . THR A 1 397 ? 13.494 9.205 -20.184 1.00 76.69 397 THR A O 1
ATOM 3049 N N . ARG A 1 398 ? 13.067 11.317 -19.551 1.00 86.69 398 ARG A N 1
ATOM 3050 C CA . ARG A 1 398 ? 13.032 11.004 -18.122 1.00 86.69 398 ARG A CA 1
ATOM 3051 C C . ARG A 1 398 ? 11.744 10.277 -17.771 1.00 86.69 398 ARG A C 1
ATOM 3053 O O . ARG A 1 398 ? 10.676 10.588 -18.298 1.00 86.69 398 ARG A O 1
ATOM 3060 N N . LYS A 1 399 ? 11.827 9.383 -16.787 1.00 92.62 399 LYS A N 1
ATOM 3061 C CA . LYS A 1 399 ? 10.660 8.658 -16.280 1.00 92.62 399 LYS A CA 1
ATOM 3062 C C . LYS A 1 399 ? 9.575 9.598 -15.737 1.00 92.62 399 LYS A C 1
ATOM 3064 O O . LYS A 1 399 ? 8.407 9.391 -16.042 1.00 92.62 399 LYS A O 1
ATOM 3069 N N . SER A 1 400 ? 9.957 10.673 -15.040 1.00 94.50 400 SER A N 1
ATOM 3070 C CA . SER A 1 400 ? 9.032 11.716 -14.563 1.00 94.50 400 SER A CA 1
ATOM 3071 C C . SER A 1 400 ? 8.173 12.320 -15.677 1.00 94.50 400 SER A C 1
ATOM 3073 O O . SER A 1 400 ? 6.995 12.602 -15.476 1.00 94.50 400 SER A O 1
ATOM 3075 N N . ASP A 1 401 ? 8.758 12.521 -16.858 1.00 93.38 401 ASP A N 1
ATOM 3076 C CA . ASP A 1 401 ? 8.093 13.181 -17.982 1.00 93.38 401 ASP A CA 1
ATOM 3077 C C . ASP A 1 401 ? 7.135 12.211 -18.674 1.00 93.38 401 ASP A C 1
ATOM 3079 O O . ASP A 1 401 ? 6.050 12.596 -19.101 1.00 93.38 401 ASP A O 1
ATOM 3083 N N . VAL A 1 402 ? 7.503 10.927 -18.729 1.00 94.75 402 VAL A N 1
ATOM 3084 C CA . VAL A 1 402 ? 6.616 9.860 -19.207 1.00 94.75 402 VAL A CA 1
ATOM 3085 C C . VAL A 1 402 ? 5.429 9.662 -18.262 1.00 94.75 402 VAL A C 1
ATOM 3087 O O . VAL A 1 402 ? 4.309 9.509 -18.740 1.00 94.75 402 VAL A O 1
ATOM 3090 N N . ILE A 1 403 ? 5.642 9.711 -16.942 1.00 97.25 403 ILE A N 1
ATOM 3091 C CA . ILE A 1 403 ? 4.564 9.637 -15.942 1.00 97.25 403 ILE A CA 1
ATOM 3092 C C . ILE A 1 403 ? 3.587 10.806 -16.118 1.00 97.25 403 ILE A C 1
ATOM 3094 O O . ILE A 1 403 ? 2.383 10.588 -16.224 1.00 97.25 403 ILE A O 1
ATOM 3098 N N . LYS A 1 404 ? 4.094 12.041 -16.226 1.00 96.19 404 LYS A N 1
ATOM 3099 C CA . LYS A 1 404 ? 3.256 13.228 -16.474 1.00 96.19 404 LYS A CA 1
ATOM 3100 C C . LYS A 1 404 ? 2.465 13.107 -17.772 1.00 96.19 404 LYS A C 1
ATOM 3102 O O . LYS A 1 404 ? 1.269 13.369 -17.779 1.00 96.19 404 LYS A O 1
ATOM 3107 N N . TYR A 1 405 ? 3.101 12.628 -18.837 1.00 96.00 405 TYR A N 1
ATOM 3108 C CA . TYR A 1 405 ? 2.419 12.388 -20.104 1.00 96.00 405 TYR A CA 1
ATOM 3109 C C . TYR A 1 405 ? 1.337 11.300 -19.997 1.00 96.00 405 TYR A C 1
ATOM 3111 O O . TYR A 1 405 ? 0.274 11.422 -20.597 1.00 96.00 405 TYR A O 1
ATOM 3119 N N . ALA A 1 406 ? 1.555 10.247 -19.203 1.00 97.44 406 ALA A N 1
ATOM 3120 C CA . ALA A 1 406 ? 0.514 9.258 -18.928 1.00 97.44 406 ALA A CA 1
ATOM 3121 C C . ALA A 1 406 ? -0.701 9.889 -18.223 1.00 97.44 406 ALA A C 1
ATOM 3123 O O . ALA A 1 406 ? -1.833 9.559 -18.576 1.00 97.44 406 ALA A O 1
ATOM 3124 N N . PHE A 1 407 ? -0.485 10.819 -17.285 1.00 97.81 407 PHE A N 1
ATOM 3125 C CA . PHE A 1 407 ? -1.570 11.578 -16.654 1.00 97.81 407 PHE A CA 1
ATOM 3126 C C . PHE A 1 407 ? -2.310 12.478 -17.643 1.00 97.81 407 PHE A C 1
ATOM 3128 O O . PHE A 1 407 ? -3.536 12.443 -17.670 1.00 97.81 407 PHE A O 1
ATOM 3135 N N . GLU A 1 408 ? -1.598 13.186 -18.521 1.00 97.19 408 GLU A N 1
ATOM 3136 C CA . GLU A 1 408 ? -2.217 13.987 -19.589 1.00 97.19 408 GLU A CA 1
ATOM 3137 C C . GLU A 1 408 ? -3.128 13.125 -20.481 1.00 97.19 408 GLU A C 1
ATOM 3139 O O . GLU A 1 408 ? -4.270 13.492 -20.751 1.00 97.19 408 GLU A O 1
ATOM 3144 N N . LEU A 1 409 ? -2.675 11.928 -20.872 1.00 97.44 409 LEU A N 1
ATOM 3145 C CA . LEU A 1 409 ? -3.484 10.991 -21.659 1.00 97.44 409 LEU A CA 1
ATOM 3146 C C . LEU A 1 409 ? -4.715 10.467 -20.898 1.00 97.44 409 LEU A C 1
ATOM 3148 O O . LEU A 1 409 ? -5.735 10.153 -21.518 1.00 97.44 409 LEU A O 1
ATOM 3152 N N . LEU A 1 410 ? -4.631 10.315 -19.573 1.00 97.69 410 LEU A N 1
ATOM 3153 C CA . LEU A 1 410 ? -5.779 9.947 -18.737 1.00 97.69 410 LEU A CA 1
ATOM 3154 C C . LEU A 1 410 ? -6.775 11.111 -18.639 1.00 97.69 410 LEU A C 1
ATOM 3156 O O . LEU A 1 410 ? -7.979 10.890 -18.799 1.00 97.69 410 LEU A O 1
ATOM 3160 N N . ASP A 1 411 ? -6.282 12.338 -18.467 1.00 97.44 411 ASP A N 1
ATOM 3161 C CA . ASP A 1 411 ? -7.089 13.561 -18.433 1.00 97.44 411 ASP A CA 1
ATOM 3162 C C . ASP A 1 411 ? -7.835 13.790 -19.753 1.00 97.44 411 ASP A C 1
ATOM 3164 O O . ASP A 1 411 ? -9.034 14.078 -19.742 1.00 97.44 411 ASP A O 1
ATOM 3168 N N . GLU A 1 412 ? -7.182 13.570 -20.899 1.00 97.62 412 GLU A N 1
ATOM 3169 C CA . GLU A 1 412 ? -7.808 13.625 -22.232 1.00 97.62 412 GLU A CA 1
ATOM 3170 C C . GLU A 1 412 ? -8.982 12.645 -22.377 1.00 97.62 412 GLU A C 1
ATOM 3172 O O . GLU A 1 412 ? -9.937 12.903 -23.116 1.00 97.62 412 GLU A O 1
ATOM 3177 N N . LYS A 1 413 ? -8.939 11.524 -21.650 1.00 97.19 413 LYS A N 1
ATOM 3178 C CA . LYS A 1 413 ? -10.016 10.526 -21.595 1.00 97.19 413 LYS A CA 1
ATOM 3179 C C . LYS A 1 413 ? -11.047 10.800 -20.499 1.00 97.19 413 LYS A C 1
ATOM 3181 O O . LYS A 1 413 ? -12.000 10.031 -20.369 1.00 97.19 413 LYS A O 1
ATOM 3186 N N . GLY A 1 414 ? -10.879 11.862 -19.710 1.00 95.69 414 GLY A N 1
ATOM 3187 C CA . GLY A 1 414 ? -11.728 12.172 -18.558 1.00 95.69 414 GLY A CA 1
ATOM 3188 C C . GLY A 1 414 ? -11.608 11.151 -17.423 1.00 95.69 414 GLY A C 1
ATOM 3189 O O . GLY A 1 414 ? -12.563 10.949 -16.669 1.00 95.69 414 GLY A O 1
ATOM 3190 N N . LEU A 1 415 ? -10.469 10.463 -17.318 1.00 95.38 415 LEU A N 1
ATOM 3191 C CA . LEU A 1 415 ? -10.215 9.439 -16.310 1.00 95.38 415 LEU A CA 1
ATOM 3192 C C . LEU A 1 415 ? -9.463 10.042 -15.117 1.00 95.38 415 LEU A C 1
ATOM 3194 O O . LEU A 1 415 ? -8.348 10.523 -15.254 1.00 95.38 415 LEU A O 1
ATOM 3198 N N . SER A 1 416 ? -10.078 9.978 -13.932 1.00 90.94 416 SER A N 1
ATOM 3199 C CA . SER A 1 416 ? -9.472 10.421 -12.665 1.00 90.94 416 SER A CA 1
ATOM 3200 C C . SER A 1 416 ? -8.223 9.612 -12.308 1.00 90.94 416 SER A C 1
ATOM 3202 O O . SER A 1 416 ? -8.245 8.391 -12.436 1.00 90.94 416 SER A O 1
ATOM 3204 N N . HIS A 1 417 ? -7.203 10.284 -11.773 1.00 92.81 417 HIS A N 1
ATOM 3205 C CA . HIS A 1 417 ? -5.968 9.686 -11.248 1.00 92.81 417 HIS A CA 1
ATOM 3206 C C . HIS A 1 417 ? -5.559 10.314 -9.907 1.00 92.81 417 HIS A C 1
ATOM 3208 O O . HIS A 1 417 ? -4.444 10.784 -9.726 1.00 92.81 417 HIS A O 1
ATOM 3214 N N . LYS A 1 418 ? -6.487 10.373 -8.946 1.00 91.00 418 LYS A N 1
ATOM 3215 C CA . LYS A 1 418 ? -6.281 11.107 -7.685 1.00 91.00 418 LYS A CA 1
ATOM 3216 C C . LYS A 1 418 ? -5.263 10.445 -6.770 1.00 91.00 418 LYS A C 1
ATOM 3218 O O . LYS A 1 418 ? -4.541 11.153 -6.079 1.00 91.00 418 LYS A O 1
ATOM 3223 N N . ASN A 1 419 ? -5.227 9.114 -6.763 1.00 91.44 419 ASN A N 1
ATOM 3224 C CA . ASN A 1 419 ? -4.336 8.335 -5.914 1.00 91.44 419 ASN A CA 1
ATOM 3225 C C . ASN A 1 419 ? -3.538 7.353 -6.786 1.00 91.44 419 ASN A C 1
ATOM 3227 O O . ASN A 1 419 ? -3.837 6.154 -6.795 1.00 91.44 419 ASN A O 1
ATOM 3231 N N . PRO A 1 420 ? -2.568 7.848 -7.572 1.00 96.19 420 PRO A N 1
ATOM 3232 C CA . PRO A 1 420 ? -1.780 7.012 -8.459 1.00 96.19 420 PRO A CA 1
ATOM 3233 C C . PRO A 1 420 ? -0.634 6.320 -7.710 1.00 96.19 420 PRO A C 1
ATOM 3235 O O . PRO A 1 420 ? -0.151 6.812 -6.692 1.00 96.19 420 PRO A O 1
ATOM 3238 N N . ILE A 1 421 ? -0.153 5.207 -8.256 1.00 97.25 421 ILE A N 1
ATOM 3239 C CA . ILE A 1 421 ? 1.095 4.550 -7.847 1.00 97.25 421 ILE A CA 1
ATOM 3240 C C . ILE A 1 421 ? 1.898 4.140 -9.083 1.00 97.25 421 ILE A C 1
ATOM 3242 O O . ILE A 1 421 ? 1.325 3.667 -10.065 1.00 97.25 421 ILE A O 1
ATOM 3246 N N . MET A 1 422 ? 3.218 4.327 -9.042 1.00 98.19 422 MET A N 1
ATOM 3247 C CA . MET A 1 422 ? 4.143 3.825 -10.062 1.00 98.19 422 MET A CA 1
ATOM 3248 C C . MET A 1 422 ? 4.681 2.450 -9.659 1.00 98.19 422 MET A C 1
ATOM 3250 O O . MET A 1 422 ? 5.101 2.270 -8.522 1.00 98.19 422 MET A O 1
ATOM 3254 N N . VAL A 1 423 ? 4.710 1.502 -10.590 1.00 98.50 423 VAL A N 1
ATOM 3255 C CA . VAL A 1 423 ? 5.258 0.152 -10.420 1.00 98.50 423 VAL A CA 1
ATOM 3256 C C . VAL A 1 423 ? 6.405 -0.031 -11.409 1.00 98.50 423 VAL A C 1
ATOM 3258 O O . VAL A 1 423 ? 6.198 0.090 -12.618 1.00 98.50 423 VAL A O 1
ATOM 3261 N N . GLY A 1 424 ? 7.607 -0.312 -10.914 1.00 97.56 424 GLY A N 1
ATOM 3262 C CA . GLY A 1 424 ? 8.802 -0.429 -11.752 1.00 97.56 424 GLY A CA 1
ATOM 3263 C C . GLY A 1 424 ? 9.928 -1.206 -11.081 1.00 97.56 424 GLY A C 1
ATOM 3264 O O . GLY A 1 424 ? 9.914 -1.388 -9.867 1.00 97.56 424 GLY A O 1
ATOM 3265 N N . ASP A 1 425 ? 10.904 -1.687 -11.843 1.00 96.50 425 ASP A N 1
ATOM 3266 C CA . ASP A 1 425 ? 11.992 -2.531 -11.334 1.00 96.50 425 ASP A CA 1
ATOM 3267 C C . ASP A 1 425 ? 13.332 -1.804 -11.222 1.00 96.50 425 ASP A C 1
ATOM 3269 O O . ASP A 1 425 ? 14.323 -2.427 -10.851 1.00 96.50 425 ASP A O 1
ATOM 3273 N N . ARG A 1 426 ? 13.414 -0.512 -11.556 1.00 93.50 426 ARG A N 1
ATOM 3274 C CA . ARG A 1 426 ? 14.678 0.238 -11.585 1.00 93.50 426 ARG A CA 1
ATOM 3275 C C . ARG A 1 426 ? 14.645 1.456 -10.680 1.00 93.50 426 ARG A C 1
ATOM 3277 O O . ARG A 1 426 ? 13.602 2.060 -10.436 1.00 93.50 426 ARG A O 1
ATOM 3284 N N . LYS A 1 427 ? 15.831 1.935 -10.286 1.00 94.00 427 LYS A N 1
ATOM 3285 C CA . LYS A 1 427 ? 15.970 3.223 -9.576 1.00 94.00 427 LYS A CA 1
ATOM 3286 C C . LYS A 1 427 ? 15.301 4.390 -10.304 1.00 94.00 427 LYS A C 1
ATOM 3288 O O . LYS A 1 427 ? 14.808 5.321 -9.679 1.00 94.00 427 LYS A O 1
ATOM 3293 N N . HIS A 1 428 ? 15.277 4.342 -11.636 1.00 92.69 428 HIS A N 1
ATOM 3294 C CA . HIS A 1 428 ? 14.684 5.388 -12.463 1.00 92.69 428 HIS A CA 1
ATOM 3295 C C . HIS A 1 428 ? 13.164 5.487 -12.291 1.00 92.69 428 HIS A C 1
ATOM 3297 O O . HIS A 1 428 ? 12.631 6.588 -12.415 1.00 92.69 428 HIS A O 1
ATOM 3303 N N . ASP A 1 429 ? 12.488 4.382 -11.967 1.00 96.19 429 ASP A N 1
ATOM 3304 C CA . ASP A 1 429 ? 11.061 4.367 -11.633 1.00 96.19 429 ASP A CA 1
ATOM 3305 C C . ASP A 1 429 ? 10.803 5.066 -10.309 1.00 96.19 429 ASP A C 1
ATOM 3307 O O . ASP A 1 429 ? 9.958 5.954 -10.235 1.00 96.19 429 ASP A O 1
ATOM 3311 N N . ILE A 1 430 ? 11.617 4.746 -9.303 1.00 96.44 430 ILE A N 1
ATOM 3312 C CA . ILE A 1 430 ? 11.524 5.319 -7.958 1.00 96.44 430 ILE A CA 1
ATOM 3313 C C . ILE A 1 430 ? 11.793 6.824 -7.996 1.00 96.44 430 ILE A C 1
ATOM 3315 O O . ILE A 1 430 ? 11.003 7.617 -7.483 1.00 96.44 430 ILE A O 1
ATOM 3319 N N . ILE A 1 431 ? 12.877 7.237 -8.655 1.00 95.19 431 ILE A N 1
ATOM 3320 C CA . ILE A 1 431 ? 13.223 8.653 -8.824 1.00 95.19 431 ILE A CA 1
ATOM 3321 C C . ILE A 1 431 ? 12.127 9.371 -9.621 1.00 95.19 431 ILE A C 1
ATOM 3323 O O . ILE A 1 431 ? 11.668 10.434 -9.210 1.00 95.19 431 ILE A O 1
ATOM 3327 N N . GLY A 1 432 ? 11.669 8.782 -10.731 1.00 95.44 432 GLY A N 1
ATOM 3328 C CA . GLY A 1 432 ? 10.634 9.375 -11.577 1.00 95.44 432 GLY A CA 1
ATOM 3329 C C . GLY A 1 432 ? 9.301 9.566 -10.853 1.00 95.44 432 GLY A C 1
ATOM 3330 O O . GLY A 1 432 ? 8.667 10.607 -11.017 1.00 95.44 432 GLY A O 1
ATOM 3331 N N . ALA A 1 433 ? 8.902 8.598 -10.026 1.00 97.00 433 ALA A N 1
ATOM 3332 C CA . ALA A 1 433 ? 7.711 8.669 -9.186 1.00 97.00 433 ALA A CA 1
ATOM 3333 C C . ALA A 1 433 ? 7.827 9.772 -8.124 1.00 97.00 433 ALA A C 1
ATOM 3335 O O . ALA A 1 433 ? 6.932 10.609 -8.009 1.00 97.00 433 ALA A O 1
ATOM 3336 N N . LYS A 1 434 ? 8.971 9.859 -7.430 1.00 95.12 434 LYS A N 1
ATOM 3337 C CA . LYS A 1 434 ? 9.246 10.922 -6.446 1.00 95.12 434 LYS A CA 1
ATOM 3338 C C . LYS A 1 434 ? 9.198 12.314 -7.059 1.00 95.12 434 LYS A C 1
ATOM 3340 O O . LYS A 1 434 ? 8.577 13.214 -6.504 1.00 95.12 434 LYS A O 1
ATOM 3345 N N . GLU A 1 435 ? 9.810 12.496 -8.225 1.00 95.38 435 GLU A N 1
ATOM 3346 C CA . GLU A 1 435 ? 9.765 13.763 -8.963 1.00 95.38 435 GLU A CA 1
ATOM 3347 C C . GLU A 1 435 ? 8.359 14.113 -9.472 1.00 95.38 435 GLU A C 1
ATOM 3349 O O . GLU A 1 435 ? 8.047 15.289 -9.672 1.00 95.38 435 GLU A O 1
ATOM 3354 N N . ALA A 1 436 ? 7.515 13.104 -9.701 1.00 94.44 436 ALA A N 1
ATOM 3355 C CA . ALA A 1 436 ? 6.104 13.274 -10.029 1.00 94.44 436 ALA A CA 1
ATOM 3356 C C . ALA A 1 436 ? 5.211 13.453 -8.786 1.00 94.44 436 ALA A C 1
ATOM 3358 O O . ALA A 1 436 ? 4.035 13.767 -8.945 1.00 94.44 436 ALA A O 1
ATOM 3359 N N . GLY A 1 437 ? 5.753 13.298 -7.572 1.00 92.81 437 GLY A N 1
ATOM 3360 C CA . GLY A 1 437 ? 5.009 13.417 -6.317 1.00 92.81 437 GLY A CA 1
ATOM 3361 C C . GLY A 1 437 ? 4.048 12.256 -6.056 1.00 92.81 437 GLY A C 1
ATOM 3362 O O . GLY A 1 437 ? 3.019 12.460 -5.419 1.00 92.81 437 GLY A O 1
ATOM 3363 N N . ILE A 1 438 ? 4.348 11.060 -6.572 1.00 95.12 438 ILE A N 1
ATOM 3364 C CA . ILE A 1 438 ? 3.500 9.869 -6.430 1.00 95.12 438 ILE A CA 1
ATOM 3365 C C . ILE A 1 438 ? 4.283 8.726 -5.770 1.00 95.12 438 ILE A C 1
ATOM 3367 O O . ILE A 1 438 ? 5.503 8.647 -5.944 1.00 95.12 438 ILE A O 1
ATOM 3371 N N . PRO A 1 439 ? 3.611 7.823 -5.036 1.00 94.69 439 PRO A N 1
ATOM 3372 C CA . PRO A 1 439 ? 4.269 6.674 -4.436 1.00 94.69 439 PRO A CA 1
ATOM 3373 C C . PRO A 1 439 ? 4.817 5.709 -5.490 1.00 94.69 439 PRO A C 1
ATOM 3375 O O . PRO A 1 439 ? 4.259 5.568 -6.585 1.00 94.69 439 PRO A O 1
ATOM 3378 N N . CYS A 1 440 ? 5.889 5.005 -5.130 1.00 96.56 440 CYS A N 1
ATOM 3379 C CA . CYS A 1 440 ? 6.503 3.979 -5.968 1.00 96.56 440 CYS A CA 1
ATOM 3380 C C . CYS A 1 440 ? 6.510 2.610 -5.288 1.00 96.56 440 CYS A C 1
ATOM 3382 O O . CYS A 1 440 ? 7.001 2.458 -4.169 1.00 96.56 440 CYS A O 1
ATOM 3384 N N . MET A 1 441 ? 6.063 1.596 -6.020 1.00 97.56 441 MET A N 1
ATOM 3385 C CA . MET A 1 441 ? 6.322 0.193 -5.742 1.00 97.56 441 MET A CA 1
ATOM 3386 C C . MET A 1 441 ? 7.467 -0.299 -6.620 1.00 97.56 441 MET A C 1
ATOM 3388 O O . MET A 1 441 ? 7.336 -0.391 -7.840 1.00 97.56 441 MET A O 1
ATOM 3392 N N . ALA A 1 442 ? 8.586 -0.633 -5.991 1.00 97.69 442 ALA A N 1
ATOM 3393 C CA . ALA A 1 442 ? 9.675 -1.317 -6.659 1.00 97.69 442 ALA A CA 1
ATOM 3394 C C . ALA A 1 442 ? 9.369 -2.819 -6.770 1.00 97.69 442 ALA A C 1
ATOM 3396 O O . ALA A 1 442 ? 8.940 -3.430 -5.791 1.00 97.69 442 ALA A O 1
ATOM 3397 N N . VAL A 1 443 ? 9.612 -3.437 -7.923 1.00 97.69 443 VAL A N 1
ATOM 3398 C CA . VAL A 1 443 ? 9.491 -4.893 -8.090 1.00 97.69 443 VAL A CA 1
ATOM 3399 C C . VAL A 1 443 ? 10.874 -5.543 -8.116 1.00 97.69 443 VAL A C 1
ATOM 3401 O O . VAL A 1 443 ? 11.729 -5.184 -8.920 1.00 97.69 443 VAL A O 1
ATOM 3404 N N . ALA A 1 444 ? 11.116 -6.504 -7.223 1.00 96.19 444 ALA A N 1
ATOM 3405 C CA . ALA A 1 444 ? 12.440 -7.108 -7.034 1.00 96.19 444 ALA A CA 1
ATOM 3406 C C . ALA A 1 444 ? 12.701 -8.336 -7.927 1.00 96.19 444 ALA A C 1
ATOM 3408 O O . ALA A 1 444 ? 13.795 -8.896 -7.900 1.00 96.19 444 ALA A O 1
ATOM 3409 N N . TYR A 1 445 ? 11.712 -8.758 -8.720 1.00 95.69 445 TYR A N 1
ATOM 3410 C CA . TYR A 1 445 ? 11.853 -9.851 -9.689 1.00 95.69 445 TYR A CA 1
ATOM 3411 C C . TYR A 1 445 ? 12.416 -9.397 -11.051 1.00 95.69 445 TYR A C 1
ATOM 3413 O O . TYR A 1 445 ? 12.657 -10.237 -11.923 1.00 95.69 445 TYR A O 1
ATOM 3421 N N . GLY A 1 446 ? 12.567 -8.082 -11.252 1.00 93.44 446 GLY A N 1
ATOM 3422 C CA . GLY A 1 446 ? 13.095 -7.478 -12.474 1.00 93.44 446 GLY A CA 1
ATOM 3423 C C . GLY A 1 446 ? 14.624 -7.420 -12.512 1.00 93.44 446 GLY A C 1
ATOM 3424 O O . GLY A 1 446 ? 15.313 -8.318 -12.029 1.00 93.44 446 GLY A O 1
ATOM 3425 N N . TYR A 1 447 ? 15.169 -6.362 -13.111 1.00 90.50 447 TYR A N 1
ATOM 3426 C CA . TYR A 1 447 ? 16.611 -6.193 -13.323 1.00 90.50 447 TYR A CA 1
ATOM 3427 C C . TYR A 1 447 ? 17.296 -5.321 -12.274 1.00 90.50 447 TYR A C 1
ATOM 3429 O O . TYR A 1 447 ? 18.520 -5.396 -12.136 1.00 90.50 447 TYR A O 1
ATOM 3437 N N . GLY A 1 448 ? 16.556 -4.483 -11.546 1.00 90.25 448 GLY A N 1
ATOM 3438 C CA . GLY A 1 448 ? 17.119 -3.736 -10.426 1.00 90.25 448 GLY A CA 1
ATOM 3439 C C . GLY A 1 448 ? 17.486 -4.667 -9.278 1.00 90.25 448 GLY A C 1
ATOM 3440 O O . GLY A 1 448 ? 16.678 -5.462 -8.803 1.00 90.25 448 GLY A O 1
ATOM 3441 N N . SER A 1 449 ? 18.724 -4.556 -8.801 1.00 90.56 449 SER A N 1
ATOM 3442 C CA . SER A 1 449 ? 19.146 -5.291 -7.606 1.00 90.56 449 SER A CA 1
ATOM 3443 C C . SER A 1 449 ? 18.450 -4.745 -6.356 1.00 90.56 449 SER A C 1
ATOM 3445 O O . SER A 1 449 ? 18.180 -3.550 -6.273 1.00 90.56 449 SER A O 1
ATOM 3447 N N . MET A 1 450 ? 18.255 -5.575 -5.325 1.00 93.25 450 MET A N 1
ATOM 3448 C CA . MET A 1 450 ? 17.688 -5.099 -4.054 1.00 93.25 450 MET A CA 1
ATOM 3449 C C . MET A 1 450 ? 18.479 -3.911 -3.475 1.00 93.25 450 MET A C 1
ATOM 3451 O O . MET A 1 450 ? 17.896 -2.965 -2.962 1.00 93.25 450 MET A O 1
ATOM 3455 N N . GLN A 1 451 ? 19.808 -3.904 -3.637 1.00 94.00 451 GLN A N 1
ATOM 3456 C CA . GLN A 1 451 ? 20.653 -2.781 -3.227 1.00 94.00 451 GLN A CA 1
ATOM 3457 C C . GLN A 1 451 ? 20.351 -1.494 -4.012 1.00 94.00 451 GLN A C 1
ATOM 3459 O O . GLN A 1 451 ? 20.300 -0.425 -3.410 1.00 94.00 451 GLN A O 1
ATOM 3464 N N . GLU A 1 452 ? 20.152 -1.588 -5.333 1.00 92.88 452 GLU A N 1
ATOM 3465 C CA . GLU A 1 452 ? 19.741 -0.455 -6.178 1.00 92.88 452 GLU A CA 1
ATOM 3466 C C . GLU A 1 452 ? 18.386 0.092 -5.728 1.00 92.88 452 GLU A C 1
ATOM 3468 O O . GLU A 1 452 ? 18.240 1.300 -5.560 1.00 92.88 452 GLU A O 1
ATOM 3473 N N . LEU A 1 453 ? 17.416 -0.797 -5.508 1.00 93.75 453 LEU A N 1
ATOM 3474 C CA . LEU A 1 453 ? 16.057 -0.419 -5.139 1.00 93.75 453 LEU A CA 1
ATOM 3475 C C . LEU A 1 453 ? 16.024 0.239 -3.759 1.00 93.75 453 LEU A C 1
ATOM 3477 O O . LEU A 1 453 ? 15.560 1.367 -3.628 1.00 93.75 453 LEU A O 1
ATOM 3481 N N . THR A 1 454 ? 16.561 -0.418 -2.728 1.00 92.38 454 THR A N 1
ATOM 3482 C CA . THR A 1 454 ? 16.517 0.097 -1.351 1.00 92.38 454 THR A CA 1
ATOM 3483 C C . THR A 1 454 ? 17.283 1.412 -1.188 1.00 92.38 454 THR A C 1
ATOM 3485 O O . THR A 1 454 ? 16.865 2.244 -0.385 1.00 92.38 454 THR A O 1
ATOM 3488 N N . ALA A 1 455 ? 18.359 1.639 -1.954 1.00 94.44 455 ALA A N 1
ATOM 3489 C CA . ALA A 1 455 ? 19.121 2.892 -1.913 1.00 94.44 455 ALA A CA 1
ATOM 3490 C C . ALA A 1 455 ? 18.282 4.117 -2.304 1.00 94.44 455 ALA A C 1
ATOM 3492 O O . ALA A 1 455 ? 18.519 5.210 -1.795 1.00 94.44 455 ALA A O 1
ATOM 3493 N N . GLU A 1 456 ? 17.282 3.932 -3.165 1.00 94.75 456 GLU A N 1
ATOM 3494 C CA . GLU A 1 456 ? 16.371 5.001 -3.560 1.00 94.75 456 GLU A CA 1
ATOM 3495 C C . GLU A 1 456 ? 15.127 5.087 -2.677 1.00 94.75 456 GLU A C 1
ATOM 3497 O O . GLU A 1 456 ? 14.286 5.935 -2.945 1.00 94.75 456 GLU A O 1
ATOM 3502 N N . HIS A 1 457 ? 14.988 4.271 -1.627 1.00 91.94 457 HIS A N 1
ATOM 3503 C CA . HIS A 1 457 ? 13.870 4.305 -0.673 1.00 91.94 457 HIS A CA 1
ATOM 3504 C C . HIS A 1 457 ? 12.477 4.351 -1.347 1.00 91.94 457 HIS A C 1
ATOM 3506 O O . HIS A 1 457 ? 11.811 5.394 -1.267 1.00 91.94 457 HIS A O 1
ATOM 3512 N N . PRO A 1 458 ? 12.046 3.284 -2.049 1.00 94.12 458 PRO A N 1
ATOM 3513 C CA . PRO A 1 458 ? 10.688 3.181 -2.579 1.00 94.12 458 PRO A CA 1
ATOM 3514 C C . PRO A 1 458 ? 9.671 3.094 -1.434 1.00 94.12 458 PRO A C 1
ATOM 3516 O O . PRO A 1 458 ? 10.020 2.686 -0.327 1.00 94.12 458 PRO A O 1
ATOM 3519 N N . ASP A 1 459 ? 8.414 3.451 -1.701 1.00 92.88 459 ASP A N 1
ATOM 3520 C CA . ASP A 1 459 ? 7.336 3.328 -0.713 1.00 92.88 459 ASP A CA 1
ATOM 3521 C C . ASP A 1 459 ? 6.971 1.861 -0.461 1.00 92.88 459 ASP A C 1
ATOM 3523 O O . ASP A 1 459 ? 6.685 1.482 0.669 1.00 92.88 459 ASP A O 1
ATOM 3527 N N . PHE A 1 460 ? 7.035 1.026 -1.502 1.00 94.62 460 PHE A N 1
ATOM 3528 C CA . PHE A 1 460 ? 6.740 -0.404 -1.423 1.00 94.62 460 PHE A CA 1
ATOM 3529 C C . PHE A 1 460 ? 7.783 -1.230 -2.177 1.00 94.62 460 PHE A C 1
ATOM 3531 O O . PHE A 1 460 ? 8.351 -0.769 -3.169 1.00 94.62 460 PHE A O 1
ATOM 3538 N N . ILE A 1 461 ? 7.995 -2.476 -1.747 1.00 94.81 461 ILE A N 1
ATOM 3539 C CA . ILE A 1 461 ? 8.783 -3.470 -2.485 1.00 94.81 461 ILE A CA 1
ATOM 3540 C C . ILE A 1 461 ? 7.943 -4.737 -2.646 1.00 94.81 461 ILE A C 1
ATOM 3542 O O . ILE A 1 461 ? 7.506 -5.325 -1.659 1.00 94.81 461 ILE A O 1
ATOM 3546 N N . ALA A 1 462 ? 7.729 -5.160 -3.889 1.00 95.12 462 ALA A N 1
ATOM 3547 C CA . ALA A 1 462 ? 7.078 -6.418 -4.231 1.00 95.12 462 ALA A CA 1
ATOM 3548 C C . ALA A 1 462 ? 8.132 -7.440 -4.683 1.00 95.12 462 ALA A C 1
ATOM 3550 O O . ALA A 1 462 ? 8.796 -7.261 -5.704 1.00 95.12 462 ALA A O 1
ATOM 3551 N N . GLU A 1 463 ? 8.290 -8.526 -3.924 1.00 94.12 463 GLU A N 1
ATOM 3552 C CA . GLU A 1 463 ? 9.265 -9.585 -4.232 1.00 94.12 463 GLU A CA 1
ATOM 3553 C C . GLU A 1 463 ? 8.777 -10.574 -5.303 1.00 94.12 463 GLU A C 1
ATOM 3555 O O . GLU A 1 463 ? 9.574 -11.306 -5.887 1.00 94.12 463 GLU A O 1
ATOM 3560 N N . SER A 1 464 ? 7.475 -10.581 -5.598 1.00 95.62 464 SER A N 1
ATOM 3561 C CA . SER A 1 464 ? 6.866 -11.400 -6.646 1.00 95.62 464 SER A CA 1
ATOM 3562 C C . SER A 1 464 ? 5.778 -10.629 -7.393 1.00 95.62 464 SER A C 1
ATOM 3564 O O . SER A 1 464 ? 5.331 -9.567 -6.955 1.00 95.62 464 SER A O 1
ATOM 3566 N N . VAL A 1 465 ? 5.334 -11.177 -8.524 1.00 96.50 465 VAL A N 1
ATOM 3567 C CA . VAL A 1 465 ? 4.247 -10.602 -9.328 1.00 96.50 465 VAL A CA 1
ATOM 3568 C C . VAL A 1 465 ? 2.943 -10.544 -8.527 1.00 96.50 465 VAL A C 1
ATOM 3570 O O . VAL A 1 465 ? 2.236 -9.540 -8.558 1.00 96.50 465 VAL A O 1
ATOM 3573 N N . GLU A 1 466 ? 2.632 -11.587 -7.759 1.00 94.12 466 GLU A N 1
ATOM 3574 C CA . GLU A 1 466 ? 1.409 -11.679 -6.954 1.00 94.12 466 GLU A CA 1
ATOM 3575 C C . GLU A 1 466 ? 1.348 -10.601 -5.867 1.00 94.12 466 GLU A C 1
ATOM 3577 O O . GLU A 1 466 ? 0.276 -10.043 -5.623 1.00 94.12 466 GLU A O 1
ATOM 3582 N N . ALA A 1 467 ? 2.497 -10.248 -5.278 1.00 92.19 467 ALA A N 1
ATOM 3583 C CA . ALA A 1 467 ? 2.587 -9.236 -4.227 1.00 92.19 467 ALA A CA 1
ATOM 3584 C C . ALA A 1 467 ? 2.100 -7.846 -4.688 1.00 92.19 467 ALA A C 1
ATOM 3586 O O . ALA A 1 467 ? 1.615 -7.062 -3.871 1.00 92.19 467 ALA A O 1
ATOM 3587 N N . ILE A 1 468 ? 2.134 -7.553 -5.996 1.00 94.62 468 ILE A N 1
ATOM 3588 C CA . ILE A 1 468 ? 1.581 -6.312 -6.563 1.00 94.62 468 ILE A CA 1
ATOM 3589 C C . ILE A 1 468 ? 0.086 -6.197 -6.244 1.00 94.62 468 ILE A C 1
ATOM 3591 O O . ILE A 1 468 ? -0.380 -5.159 -5.777 1.00 94.62 468 ILE A O 1
ATOM 3595 N N . ALA A 1 469 ? -0.674 -7.275 -6.460 1.00 90.94 469 ALA A N 1
ATOM 3596 C CA . ALA A 1 469 ? -2.115 -7.295 -6.219 1.00 90.94 469 ALA A CA 1
ATOM 3597 C C . ALA A 1 469 ? -2.474 -7.351 -4.725 1.00 90.94 469 ALA A C 1
ATOM 3599 O O . ALA A 1 469 ? -3.627 -7.088 -4.371 1.00 90.94 469 ALA A O 1
ATOM 3600 N N . ASP A 1 470 ? -1.520 -7.700 -3.860 1.00 85.44 470 ASP A N 1
ATOM 3601 C CA . ASP A 1 470 ? -1.702 -7.677 -2.410 1.00 85.44 470 ASP A CA 1
ATOM 3602 C C . ASP A 1 470 ? -1.559 -6.280 -1.815 1.00 85.44 470 ASP A C 1
ATOM 3604 O O . ASP A 1 470 ? -2.239 -5.989 -0.830 1.00 85.44 470 ASP A O 1
ATOM 3608 N N . ILE A 1 471 ? -0.719 -5.435 -2.414 1.00 85.56 471 ILE A N 1
ATOM 3609 C CA . ILE A 1 471 ? -0.468 -4.058 -1.972 1.00 85.56 471 ILE A CA 1
ATOM 3610 C C . ILE A 1 471 ? -1.410 -3.066 -2.679 1.00 85.56 471 ILE A C 1
ATOM 3612 O O . ILE A 1 471 ? -1.883 -2.109 -2.063 1.00 85.56 471 ILE A O 1
ATOM 3616 N N . ILE A 1 472 ? -1.727 -3.288 -3.959 1.00 89.75 472 ILE A N 1
ATOM 3617 C CA . ILE A 1 472 ? -2.701 -2.481 -4.710 1.00 89.75 472 ILE A CA 1
ATOM 3618 C C . ILE A 1 472 ? -4.063 -3.195 -4.667 1.00 89.75 472 ILE A C 1
ATOM 3620 O O . ILE A 1 472 ? -4.419 -3.943 -5.583 1.00 89.75 472 ILE A O 1
ATOM 3624 N N . ARG A 1 473 ? -4.799 -3.020 -3.562 1.00 80.44 473 ARG A N 1
ATOM 3625 C CA . ARG A 1 473 ? -6.099 -3.674 -3.332 1.00 80.44 473 ARG A CA 1
ATOM 3626 C C . ARG A 1 473 ? -7.301 -2.874 -3.799 1.00 80.44 473 ARG A C 1
ATOM 3628 O O . ARG A 1 473 ? -7.354 -1.645 -3.565 1.00 80.44 473 ARG A O 1
#

Sequence (473 aa):
MMNADVKKSFLVNGNAFSDIKRIIGIVSGKGGVGKSTVTCALARRLASMGYKVGIMDADITGPSIPRMMGVAERCEENDKGIVPPCSAEGIKIISMNLLLKNEDDAVIWRGPVIANWVKQFYTDVYWGELDFLLVDMPPGTGDVPLTVFQSLPIDGIVLVTSPQSLVSMIVKKAYNMAAKMDVPVLGIIENYSYYRCPDCGRAEKIFGESHIDEEAEAIGVPVLAKLPINPELAKAADEGRYFGFEEPVDVTPIVEGLFDTALFDLDGTLTDPKQGITSCVQYALAGIGIDEPELDNLTDFIGPPLKEHFMERYKLDEKTALVCVNKYRERYNPVGVYENKLYPGIDKVLAGLKSRGIRLAVASSKPTMLVKVVLEHFDLMKYFDVAAGSELDGTRTRKSDVIKYAFELLDEKGLSHKNPIMVGDRKHDIIGAKEAGIPCMAVAYGYGSMQELTAEHPDFIAESVEAIADIIR